Protein AF-A0A9E6D6U6-F1 (afdb_monomer)

Solvent-accessible surface area (backbone atoms only — not comparable to full-atom values): 25713 Å² total; per-residue (Å²): 133,88,80,90,82,90,83,91,80,88,86,85,87,86,91,83,77,88,86,82,79,82,72,92,67,61,42,51,37,27,25,36,73,83,75,41,81,45,57,47,77,46,74,46,25,36,33,52,99,83,39,30,32,33,45,37,30,34,39,95,76,26,39,44,36,39,36,34,58,54,84,66,69,41,67,41,58,19,33,60,89,48,78,13,32,37,38,42,36,47,89,90,46,58,26,20,14,60,28,59,61,37,90,96,57,82,89,61,79,15,40,37,34,32,75,39,73,41,63,87,76,41,21,36,26,29,38,33,34,33,41,22,13,21,87,77,16,82,46,77,52,35,37,41,81,22,37,37,34,54,43,49,65,70,43,64,81,77,68,78,61,73,92,38,37,72,55,27,52,49,46,25,52,53,29,44,56,50,40,76,65,47,57,75,83,41,55,68,54,41,30,50,34,36,49,36,25,49,47,25,47,51,50,24,29,76,56,64,47,56,84,71,52,59,61,50,55,61,70,47,59,85,34,60,60,59,40,72,47,30,51,51,44,31,55,53,27,46,55,46,38,78,67,43,36,65,77,44,31,52,62,27,38,50,49,27,46,51,29,48,51,47,26,39,72,54,62,54,54,94,85,41,62,60,61,53,54,50,75,65,61,83,59,55,42,78,54,67,39,68,61,39,45,84,68,35,29,78,87,68,81,79,57,43,87,73,33,40,75,56,65,84,80,52,24,33,48,62,33,51,35,30,31,66,30,72,62,41,28,49,79,49,67,45,62,48,100,87,29,41,69,40,41,74,54,66,85,78,56,41,34,47,63,35,49,36,31,31,62,40,79,66,43,34,60,72,43,38,77,88,68,84,74,57,46,87,70,33,39,75,55,66,87,78,56,28,36,49,68,33,48,35,31,28,65,28,52,51,23,36,58,67,41,43,79,82,71,76,89,55,47,83,72,36,37,78,60,68,84,83,54,27,37,50,66,31,42,40,32,33,68,71,83,65,41,23,56,80,49,35,38,33,74,84,73,80,33,55,54,92,65,33,41,46,90,86,70,84,81,58,38,45,41,69,56,104

Secondary structure (DSSP, 8-state):
--------------------------EEEEEETTTEEEE-SEEEEEE-TT--EEEEEEETTEEEEEEESS--SEEEEE-SSSS-EEEEEETTEEEETTSPPPTT-----EEEEEEEEETTTTEEEEEEEEEEE-TTSS-EEEEEEEEEEEEEEEES----S-S-HHHHHHHHHHHHHHHHT--TT-HHHHHHHHHHHHHHHHHHHHHH--TTHHHHHHHTGGGPPPHHHHHHHHHHHHHHHHT--HHHHHHHHHHHHHHHHHHHHHH--TTSHHHHHHHH-----SS-SS--TTT--TTSSS-GGG--SS-SSS-GGG-SSSS-SSS-HHHH--B-TTSPBP-SS-SSS-GGG-SSTT-SSS-GGG--SSSSS-GGG--SS-SS--GGG-SSTT-SSS-GGG--TT-SS-GGG--SS-SSS-GGG-TTTT-SSS-GGGTTS-SSSSS-GGG---SS-SSS-GGG--

Mean predicted aligned error: 13.86 Å

pLDDT: mean 89.48, std 12.96, range [36.44, 98.5]

Nearest PDB structures (foldseek):
  5mjz-assembly2_B  TM=3.122E-01  e=3.961E+00  Homo sapiens
  5m35-assembly1_B  TM=3.926E-01  e=9.134E+00  Homo sapiens

Foldseek 3Di:
DDDDDDDDDDDDDDDDDDDPCPDQDWWWWFAKPNHDIDTFPDWAWEQDPQAKIWIWGDDPQKIKIWIARHDDQAKGKAAQPDPTKMWIDHPHFIWISNAAAPPPDDADIKMWGFHDADLQQQFTWTAIWGWTATNNNDDIMTTDGTIGHRHHHPYDDDDNPDCALVNLVVQLVVLVVLLVPFDLLDLVRQLRSVVSNLVSLVVNCVHPNCVCSVVVNVVCVNSHRALVSLVVQLVVLVVCCVLDEQQCNLVSLVSNLVSLVVNCVRVNDPPCPSVVVSVPGQSDQPCPLSGGLCPLPVVNPPPQQPQQLCPPNHGCSNAQQRVPLLDGSSNQQDADPSGYADQLCPPPDGQSSAQQRNVLLQGSNRLPPVPPSCQCPCQLCPPNQGQSNAQQRNVLLAGSSQQPVVPPSCQQPCQLCPPNQRPSSAQQRNPPVQGSNRQCCDVPRPNHSPVADDPPPPPDGPSSPD

Structure (mmCIF, N/CA/C/O backbone):
data_AF-A0A9E6D6U6-F1
#
_entry.id   AF-A0A9E6D6U6-F1
#
loop_
_atom_site.group_PDB
_atom_site.id
_atom_site.type_symbol
_atom_site.label_atom_id
_atom_site.label_alt_id
_atom_site.label_comp_id
_atom_site.label_asym_id
_atom_site.label_entity_id
_atom_site.label_seq_id
_atom_site.pdbx_PDB_ins_code
_atom_site.Cartn_x
_atom_site.Cartn_y
_atom_site.Cartn_z
_atom_site.occupancy
_atom_site.B_iso_or_equiv
_atom_site.auth_seq_id
_atom_site.auth_comp_id
_atom_site.auth_asym_id
_atom_site.auth_atom_id
_atom_site.pdbx_PDB_model_num
ATOM 1 N N . MET A 1 1 ? -33.798 -42.866 -79.594 1.00 36.44 1 MET A N 1
ATOM 2 C CA . MET A 1 1 ? -32.725 -43.470 -80.416 1.00 36.44 1 MET A CA 1
ATOM 3 C C . MET A 1 1 ? -31.463 -42.628 -80.298 1.00 36.44 1 MET A C 1
ATOM 5 O O . MET A 1 1 ? -31.509 -41.507 -80.763 1.00 36.44 1 MET A O 1
ATOM 9 N N . LYS A 1 2 ? -30.388 -43.217 -79.738 1.00 38.78 2 LYS A N 1
ATOM 10 C CA . LYS A 1 2 ? -28.997 -43.176 -80.256 1.00 38.78 2 LYS A CA 1
ATOM 11 C C . LYS A 1 2 ? -28.360 -41.774 -80.461 1.00 38.78 2 LYS A C 1
ATOM 13 O O . LYS A 1 2 ? -28.852 -41.015 -81.269 1.00 38.78 2 LYS A O 1
ATOM 18 N N . LYS A 1 3 ? -27.200 -41.402 -79.913 1.00 38.50 3 LYS A N 1
ATOM 19 C CA . LYS A 1 3 ? -26.042 -42.141 -79.387 1.00 38.50 3 LYS A CA 1
ATOM 20 C C . LYS A 1 3 ? -25.142 -41.161 -78.616 1.00 38.50 3 LYS A C 1
ATOM 22 O O . LYS A 1 3 ? -25.023 -40.002 -78.992 1.00 38.50 3 LYS A O 1
ATOM 27 N N . ILE A 1 4 ? -24.480 -41.708 -77.607 1.00 46.50 4 ILE A N 1
ATOM 28 C CA . ILE A 1 4 ? -23.307 -41.191 -76.897 1.00 46.50 4 ILE A CA 1
ATOM 29 C C . ILE A 1 4 ? -22.150 -40.952 -77.880 1.00 46.50 4 ILE A C 1
ATOM 31 O O . ILE A 1 4 ? -21.887 -41.825 -78.708 1.00 46.50 4 ILE A O 1
ATOM 35 N N . PHE A 1 5 ? -21.421 -39.843 -77.728 1.00 43.44 5 PHE A N 1
ATOM 36 C CA . PHE A 1 5 ? -19.989 -39.786 -78.032 1.00 43.44 5 PHE A CA 1
ATOM 37 C C . PHE A 1 5 ? -19.276 -38.905 -77.001 1.00 43.44 5 PHE A C 1
ATOM 39 O O . PHE A 1 5 ? -19.503 -37.703 -76.915 1.00 43.44 5 PHE A O 1
ATOM 46 N N . VAL A 1 6 ? -18.448 -39.566 -76.197 1.00 45.47 6 VAL A N 1
ATOM 47 C CA . VAL A 1 6 ? -17.481 -38.995 -75.261 1.00 45.47 6 VAL A CA 1
ATOM 48 C C . VAL A 1 6 ? -16.243 -38.604 -76.063 1.00 45.47 6 VAL A C 1
ATOM 50 O O . VAL A 1 6 ? -15.723 -39.439 -76.801 1.00 45.47 6 VAL A O 1
ATOM 53 N N . VAL A 1 7 ? -15.749 -37.376 -75.899 1.00 44.59 7 VAL A N 1
ATOM 54 C CA . VAL A 1 7 ? -14.371 -37.014 -76.260 1.00 44.59 7 VAL A CA 1
ATOM 55 C C . VAL A 1 7 ? -13.768 -36.240 -75.094 1.00 44.59 7 VAL A C 1
ATOM 57 O O . VAL A 1 7 ? -14.090 -35.082 -74.846 1.00 44.59 7 VAL A O 1
ATOM 60 N N . LEU A 1 8 ? -12.922 -36.955 -74.361 1.00 47.06 8 LEU A N 1
ATOM 61 C CA . LEU A 1 8 ? -12.004 -36.464 -73.350 1.00 47.06 8 LEU A CA 1
ATOM 62 C C . LEU A 1 8 ? -10.778 -35.891 -74.077 1.00 47.06 8 LEU A C 1
ATOM 64 O O . LEU A 1 8 ? -10.096 -36.634 -74.780 1.00 47.06 8 LEU A O 1
ATOM 68 N N . THR A 1 9 ? -10.482 -34.605 -73.890 1.00 48.22 9 THR A N 1
ATOM 69 C CA . THR A 1 9 ? -9.163 -34.046 -74.228 1.00 48.22 9 THR A CA 1
ATOM 70 C C . THR A 1 9 ? -8.758 -33.065 -73.138 1.00 48.22 9 THR A C 1
ATOM 72 O O . THR A 1 9 ? -9.366 -32.013 -72.965 1.00 48.22 9 THR A O 1
ATOM 75 N N . VAL A 1 10 ? -7.757 -33.476 -72.369 1.00 49.56 10 VAL A N 1
ATOM 76 C CA . VAL A 1 10 ? -7.022 -32.686 -71.384 1.00 49.56 10 VAL A CA 1
ATOM 77 C C . VAL A 1 10 ? -5.883 -31.978 -72.127 1.00 49.56 10 VAL A C 1
ATOM 79 O O . VAL A 1 10 ? -5.253 -32.615 -72.969 1.00 49.56 10 VAL A O 1
ATOM 82 N N . LEU A 1 11 ? -5.622 -30.703 -71.803 1.00 40.59 11 LEU A N 1
ATOM 83 C CA . LEU A 1 11 ? -4.313 -30.158 -71.378 1.00 40.59 11 LEU A CA 1
ATOM 84 C C . LEU A 1 11 ? -4.045 -28.705 -71.857 1.00 40.59 11 LEU A C 1
ATOM 86 O O . LEU A 1 11 ? -3.985 -28.414 -73.048 1.00 40.59 11 LEU A O 1
ATOM 90 N N . THR A 1 12 ? -3.741 -27.866 -70.855 1.00 41.81 12 THR A N 1
ATOM 91 C CA . THR A 1 12 ? -2.826 -26.696 -70.818 1.00 41.81 12 THR A CA 1
ATOM 92 C C . THR A 1 12 ? -3.224 -25.302 -71.343 1.00 41.81 12 THR A C 1
ATOM 94 O O . THR A 1 12 ? -3.173 -25.008 -72.530 1.00 41.81 12 THR A O 1
ATOM 97 N N . THR A 1 13 ? -3.448 -24.432 -70.341 1.00 50.28 13 THR A N 1
ATOM 98 C CA . THR A 1 13 ? -2.864 -23.088 -70.105 1.00 50.28 13 THR A CA 1
ATOM 99 C C . THR A 1 13 ? -3.140 -21.945 -71.076 1.00 50.28 13 THR A C 1
ATOM 101 O O . THR A 1 13 ? -2.475 -21.850 -72.099 1.00 50.28 13 THR A O 1
ATOM 104 N N . LEU A 1 14 ? -3.937 -20.976 -70.606 1.00 45.00 14 LEU A N 1
ATOM 105 C CA . LEU A 1 14 ? -3.567 -19.554 -70.538 1.00 45.00 14 LEU A CA 1
ATOM 106 C C . LEU A 1 14 ? -4.256 -18.920 -69.310 1.00 45.00 14 LEU A C 1
ATOM 108 O O . LEU A 1 14 ? -5.448 -18.633 -69.333 1.00 45.00 14 LEU A O 1
ATOM 112 N N . PHE A 1 15 ? -3.491 -18.741 -68.230 1.00 52.69 15 PHE A N 1
ATOM 113 C CA . PHE A 1 15 ? -3.762 -17.755 -67.181 1.00 52.69 15 PHE A CA 1
ATOM 114 C C . PHE A 1 15 ? -3.072 -16.448 -67.612 1.00 52.69 15 PHE A C 1
ATOM 116 O O . PHE A 1 15 ? -1.851 -16.427 -67.738 1.00 52.69 15 PHE A O 1
ATOM 123 N N . SER A 1 16 ? -3.842 -15.387 -67.859 1.00 39.59 16 SER A N 1
ATOM 124 C CA . SER A 1 16 ? -3.406 -13.976 -67.948 1.00 39.59 16 SER A CA 1
ATOM 125 C C . SER A 1 16 ? -4.678 -13.114 -67.966 1.00 39.59 16 SER A C 1
ATOM 127 O O . SER A 1 16 ? -5.579 -13.454 -68.729 1.00 39.59 16 SER A O 1
ATOM 129 N N . CYS A 1 17 ? -4.906 -12.040 -67.213 1.00 39.97 17 CYS A N 1
ATOM 130 C CA . CYS A 1 17 ? -4.155 -11.207 -66.267 1.00 39.97 17 CYS A CA 1
ATOM 131 C C . CYS A 1 17 ? -5.065 -11.016 -65.028 1.00 39.97 17 CYS A C 1
ATOM 133 O O . CYS A 1 17 ? -6.284 -11.072 -65.158 1.00 39.97 17 CYS A O 1
ATOM 135 N N . GLN A 1 18 ? -4.558 -11.000 -63.793 1.00 47.59 18 GLN A N 1
ATOM 136 C CA . GLN A 1 18 ? -4.080 -9.795 -63.098 1.00 47.59 18 GLN A CA 1
ATOM 137 C C . GLN A 1 18 ? -5.009 -8.581 -63.264 1.00 47.59 18 GLN A C 1
ATOM 139 O O . GLN A 1 18 ? -4.961 -7.915 -64.288 1.00 47.59 18 GLN A O 1
ATOM 144 N N . ASP A 1 19 ? -5.768 -8.284 -62.209 1.00 39.41 19 ASP A N 1
ATOM 145 C CA . ASP A 1 19 ? -5.840 -6.934 -61.648 1.00 39.41 19 ASP A CA 1
ATOM 146 C C . ASP A 1 19 ? -5.760 -7.076 -60.127 1.00 39.41 19 ASP A C 1
ATOM 148 O O . ASP A 1 19 ? -6.740 -7.303 -59.423 1.00 39.41 19 ASP A O 1
ATOM 152 N N . ASN A 1 20 ? -4.521 -7.049 -59.642 1.00 44.09 20 ASN A N 1
ATOM 153 C CA . ASN A 1 20 ? -4.196 -6.969 -58.231 1.00 44.09 20 ASN A CA 1
ATOM 154 C C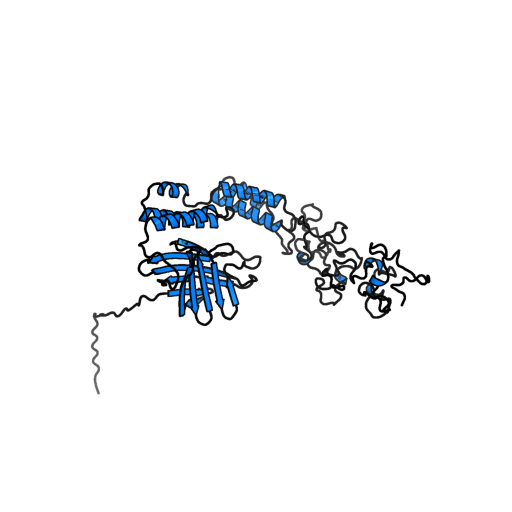 . ASN A 1 20 ? -3.983 -5.481 -57.935 1.00 44.09 20 ASN A C 1
ATOM 156 O O . ASN A 1 20 ? -2.867 -4.978 -58.032 1.00 44.09 20 ASN A O 1
ATOM 160 N N . THR A 1 21 ? -5.063 -4.752 -57.661 1.00 40.78 21 THR A N 1
ATOM 161 C CA . THR A 1 21 ? -4.978 -3.378 -57.155 1.00 40.78 21 THR A CA 1
ATOM 162 C C . THR A 1 21 ? -5.077 -3.407 -55.634 1.00 40.78 21 THR A C 1
ATOM 164 O O . THR A 1 21 ? -6.102 -3.041 -55.060 1.00 40.78 21 THR A O 1
ATOM 167 N N . THR A 1 22 ? -4.026 -3.871 -54.957 1.00 43.78 22 THR A N 1
ATOM 168 C CA . THR A 1 22 ? -3.827 -3.581 -53.532 1.00 43.78 22 THR A CA 1
ATOM 169 C C . THR A 1 22 ? -3.462 -2.104 -53.411 1.00 43.78 22 THR A C 1
ATOM 171 O O . THR A 1 22 ? -2.314 -1.703 -53.582 1.00 43.78 22 THR A O 1
ATOM 174 N N . PHE A 1 23 ? -4.481 -1.271 -53.206 1.00 46.34 23 PHE A N 1
ATOM 175 C CA . PHE A 1 23 ? -4.319 0.158 -52.972 1.00 46.34 23 PHE A CA 1
ATOM 176 C C . PHE A 1 23 ? -3.540 0.401 -51.670 1.00 46.34 23 PHE A C 1
ATOM 178 O O . PHE A 1 23 ? -3.864 -0.159 -50.626 1.00 46.34 23 PHE A O 1
ATOM 185 N N . TYR A 1 24 ? -2.531 1.266 -51.758 1.00 52.06 24 TYR A N 1
ATOM 186 C CA . TYR A 1 24 ? -1.700 1.814 -50.685 1.00 52.06 24 TYR A CA 1
ATOM 187 C C . TYR A 1 24 ? -2.521 2.636 -49.670 1.00 52.06 24 TYR A C 1
ATOM 189 O O . TYR A 1 24 ? -2.420 3.860 -49.642 1.00 52.06 24 TYR A O 1
ATOM 197 N N . GLN A 1 25 ? -3.385 2.000 -48.883 1.00 73.50 25 GLN A N 1
ATOM 198 C CA . GLN A 1 25 ? -4.189 2.699 -47.880 1.00 73.50 25 GLN A CA 1
ATOM 199 C C . GLN A 1 25 ? -3.450 2.764 -46.548 1.00 73.50 25 GLN A C 1
ATOM 201 O O . GLN A 1 25 ? -2.890 1.764 -46.099 1.00 73.50 25 GLN A O 1
ATOM 206 N N . SER A 1 26 ? -3.457 3.945 -45.935 1.00 87.25 26 SER A N 1
ATOM 207 C CA . SER A 1 26 ? -2.996 4.139 -44.567 1.00 87.25 26 SER A CA 1
ATOM 208 C C . SER A 1 26 ? -3.854 3.307 -43.608 1.00 87.25 26 SER A C 1
ATOM 210 O O . SER A 1 26 ? -5.068 3.190 -43.800 1.00 87.25 26 SER A O 1
ATOM 212 N N . VAL A 1 27 ? -3.232 2.697 -42.599 1.00 91.94 27 VAL A N 1
ATOM 213 C CA . VAL A 1 27 ? -3.914 1.802 -41.653 1.00 91.94 27 VAL A CA 1
ATOM 214 C C . VAL A 1 27 ? -3.562 2.187 -40.226 1.00 91.94 27 VAL A C 1
ATOM 216 O O . VAL A 1 27 ? -2.389 2.353 -39.907 1.00 91.94 27 VAL A O 1
ATOM 219 N N . PHE A 1 28 ? -4.587 2.263 -39.379 1.00 96.25 28 PHE A N 1
ATOM 220 C CA . PHE A 1 28 ? -4.449 2.246 -37.929 1.00 96.25 28 PHE A CA 1
ATOM 221 C C . PHE A 1 28 ? -5.408 1.193 -37.372 1.00 96.25 28 PHE A C 1
ATOM 223 O O . PHE A 1 28 ? -6.627 1.325 -37.521 1.00 96.25 28 PHE A O 1
ATOM 230 N N . GLN A 1 29 ? -4.867 0.094 -36.852 1.00 96.06 29 GLN A N 1
ATOM 231 C CA . GLN A 1 29 ? -5.658 -1.046 -36.384 1.00 96.06 29 GLN A CA 1
ATOM 232 C C . GLN A 1 29 ? -4.909 -1.843 -35.313 1.00 96.06 29 GLN A C 1
ATOM 234 O O . GLN A 1 29 ? -3.692 -1.731 -35.222 1.00 96.06 29 GLN A O 1
ATOM 239 N N . GLY A 1 30 ? -5.613 -2.696 -34.577 1.00 95.31 30 GLY A N 1
ATOM 240 C CA . GLY A 1 30 ? -5.033 -3.680 -33.662 1.00 95.31 30 GLY A CA 1
ATOM 241 C C . GLY A 1 30 ? -6.063 -4.735 -33.263 1.00 95.31 30 GLY A C 1
ATOM 242 O O . GLY A 1 30 ? -7.257 -4.560 -33.521 1.00 95.31 30 GLY A O 1
ATOM 243 N N . ILE A 1 31 ? -5.607 -5.840 -32.679 1.00 94.50 31 ILE A N 1
ATOM 244 C CA . ILE A 1 31 ? -6.482 -6.885 -32.145 1.00 94.50 31 ILE A CA 1
ATOM 245 C C . ILE A 1 31 ? -6.723 -6.577 -30.668 1.00 94.50 31 ILE A C 1
ATOM 247 O O . ILE A 1 31 ? -5.820 -6.704 -29.847 1.00 94.50 31 ILE A O 1
ATOM 251 N N . LYS A 1 32 ? -7.941 -6.160 -30.341 1.00 93.56 32 LYS A N 1
ATOM 252 C CA . LYS A 1 32 ? -8.412 -5.952 -28.978 1.00 93.56 32 LYS A CA 1
ATOM 253 C C . LYS A 1 32 ? -8.817 -7.291 -28.353 1.00 93.56 32 LYS A C 1
ATOM 255 O O . LYS A 1 32 ? -9.437 -8.129 -29.011 1.00 93.56 32 LYS A O 1
ATOM 260 N N . ASP A 1 33 ? -8.426 -7.497 -27.104 1.00 90.94 33 ASP A N 1
ATOM 261 C CA . ASP A 1 33 ? -8.729 -8.646 -26.246 1.00 90.94 33 ASP A CA 1
ATOM 262 C C . ASP A 1 33 ? -8.470 -10.009 -26.912 1.00 90.94 33 ASP A C 1
ATOM 264 O O . ASP A 1 33 ? -9.175 -10.998 -26.711 1.00 90.94 33 ASP A O 1
ATOM 268 N N . GLY A 1 34 ? -7.456 -10.049 -27.782 1.00 87.19 34 GLY A N 1
ATOM 269 C CA . GLY A 1 34 ? -7.019 -11.244 -28.503 1.00 87.19 34 GLY A CA 1
ATOM 270 C C . GLY A 1 34 ? -7.948 -11.749 -29.613 1.00 87.19 34 GLY A C 1
ATOM 271 O O . GLY A 1 34 ? -7.586 -12.701 -30.305 1.00 87.19 34 GLY A O 1
ATOM 272 N N . ASN A 1 35 ? -9.121 -11.146 -29.825 1.00 88.69 35 ASN A N 1
ATOM 273 C CA . ASN A 1 35 ? -10.108 -11.673 -30.776 1.00 88.69 35 ASN A CA 1
ATOM 274 C C . ASN A 1 35 ? -10.890 -10.617 -31.579 1.00 88.69 35 ASN A C 1
ATOM 276 O O . ASN A 1 35 ? -11.506 -10.966 -32.591 1.00 88.69 35 ASN A O 1
ATOM 280 N N . GLU A 1 36 ? -10.850 -9.341 -31.196 1.00 93.19 36 GLU A N 1
ATOM 281 C CA . GLU A 1 36 ? -11.625 -8.282 -31.834 1.00 93.19 36 GLU A CA 1
ATOM 282 C C . GLU A 1 36 ? -10.723 -7.389 -32.691 1.00 93.19 36 GLU A C 1
ATOM 284 O O . GLU A 1 36 ? -9.881 -6.657 -32.187 1.00 93.19 36 GLU A O 1
ATOM 289 N N . LEU A 1 37 ? -10.915 -7.379 -34.014 1.00 93.62 37 LEU A N 1
ATOM 290 C CA . LEU A 1 37 ? -10.213 -6.415 -34.863 1.00 93.62 37 LEU A CA 1
ATOM 291 C C . LEU A 1 37 ? -10.800 -5.014 -34.660 1.00 93.62 37 LEU A C 1
ATOM 293 O O . LEU A 1 37 ? -11.866 -4.693 -35.193 1.00 93.62 37 LEU A O 1
ATOM 297 N N . TRP A 1 38 ? -10.051 -4.146 -33.988 1.00 95.44 38 TRP A N 1
ATOM 298 C CA . TRP A 1 38 ? -10.316 -2.718 -33.988 1.00 95.44 38 TRP A CA 1
ATOM 299 C C . TRP A 1 38 ? -9.581 -2.065 -35.158 1.00 95.44 38 TRP A C 1
ATOM 301 O O . TRP A 1 38 ? -8.369 -2.206 -35.316 1.00 95.44 38 TRP A O 1
ATOM 311 N N . LYS A 1 39 ? -10.312 -1.334 -36.001 1.00 95.12 39 LYS A N 1
ATOM 312 C CA . LYS A 1 39 ? -9.751 -0.586 -37.129 1.00 95.12 39 LYS A CA 1
ATOM 313 C C . LYS A 1 39 ? -10.331 0.817 -37.159 1.00 95.12 39 LYS A C 1
ATOM 315 O O . LYS A 1 39 ? -11.554 0.976 -37.194 1.00 95.12 39 LYS A O 1
ATOM 320 N N . ALA A 1 40 ? -9.455 1.815 -37.194 1.00 95.44 40 ALA A N 1
ATOM 321 C CA . ALA A 1 40 ? -9.842 3.211 -37.267 1.00 95.44 40 ALA A CA 1
ATOM 322 C C . ALA A 1 40 ? -10.607 3.497 -38.572 1.00 95.44 40 ALA A C 1
ATOM 324 O O . ALA A 1 40 ? -10.150 3.174 -39.672 1.00 95.44 40 ALA A O 1
ATOM 325 N N . SER A 1 41 ? -11.774 4.122 -38.436 1.00 92.69 41 SER A N 1
ATOM 326 C CA . SER A 1 41 ? -12.557 4.679 -39.544 1.00 92.69 41 SER A CA 1
ATOM 327 C C . SER A 1 41 ? -12.065 6.078 -39.928 1.00 92.69 41 SER A C 1
ATOM 329 O O . SER A 1 41 ? -12.148 6.470 -41.091 1.00 92.69 41 SER A O 1
ATOM 331 N N . SER A 1 42 ? -11.507 6.808 -38.961 1.00 93.06 42 SER A N 1
ATOM 332 C CA . SER A 1 42 ? -10.748 8.041 -39.169 1.00 93.06 42 SER A CA 1
ATOM 333 C C . SER A 1 42 ? -9.560 8.096 -38.223 1.00 93.06 42 SER A C 1
ATOM 335 O O . SER A 1 42 ? -9.604 7.515 -37.142 1.00 93.06 42 SER A O 1
ATOM 337 N N . TYR A 1 43 ? -8.504 8.788 -38.638 1.00 95.25 43 TYR A N 1
ATOM 338 C CA . TYR A 1 43 ? -7.280 8.941 -37.864 1.00 95.25 43 TYR A CA 1
ATOM 339 C C . TYR A 1 43 ? -6.713 10.354 -38.010 1.00 95.25 43 TYR A C 1
ATOM 341 O O . TYR A 1 43 ? -6.914 11.024 -39.027 1.00 95.25 43 TYR A O 1
ATOM 349 N N . GLN A 1 44 ? -5.977 10.782 -36.994 1.00 95.75 44 GLN A N 1
ATOM 350 C CA . GLN A 1 44 ? -5.229 12.025 -36.953 1.00 95.75 44 GLN A CA 1
ATOM 351 C C . GLN A 1 44 ? -3.861 11.745 -36.336 1.00 95.75 44 GLN A C 1
ATOM 353 O O . GLN A 1 44 ? -3.771 11.065 -35.319 1.00 95.75 44 GLN A O 1
ATOM 358 N N . VAL A 1 45 ? -2.803 12.275 -36.946 1.00 97.12 45 VAL A N 1
ATOM 359 C CA . VAL A 1 45 ? -1.467 12.266 -36.342 1.00 97.12 45 VAL A CA 1
ATOM 360 C C . VAL A 1 45 ? -1.045 13.702 -36.085 1.00 97.12 45 VAL A C 1
ATOM 362 O O . VAL A 1 45 ? -1.154 14.539 -36.984 1.00 97.12 45 VAL A O 1
ATOM 365 N N . SER A 1 46 ? -0.589 14.008 -34.877 1.00 95.44 46 SER A N 1
ATOM 366 C CA . SER A 1 46 ? -0.191 15.364 -34.502 1.00 95.44 46 SER A CA 1
ATOM 367 C C . SER A 1 46 ? 1.123 15.396 -33.746 1.00 95.44 46 SER A C 1
ATOM 369 O O . SER A 1 46 ? 1.375 14.513 -32.935 1.00 95.44 46 SER A O 1
ATOM 371 N N . ILE A 1 47 ? 1.912 16.441 -33.985 1.00 92.50 47 ILE A N 1
ATOM 372 C CA . ILE A 1 47 ? 3.078 16.794 -33.169 1.00 92.50 47 ILE A CA 1
ATOM 373 C C . ILE A 1 47 ? 2.743 18.084 -32.418 1.00 92.50 47 ILE A C 1
ATOM 375 O O . ILE A 1 47 ? 2.295 19.046 -33.052 1.00 92.50 47 ILE A O 1
ATOM 379 N N . ASP A 1 48 ? 2.899 18.090 -31.097 1.00 88.31 48 ASP A N 1
ATOM 380 C CA . ASP A 1 48 ? 2.644 19.275 -30.270 1.00 88.31 48 ASP A CA 1
ATOM 381 C C . ASP A 1 48 ? 3.853 20.234 -30.199 1.00 88.31 48 ASP A C 1
ATOM 383 O O . ASP A 1 48 ? 4.871 20.033 -30.863 1.00 88.31 48 ASP A O 1
ATOM 387 N N . GLU A 1 49 ? 3.728 21.321 -29.431 1.00 82.56 49 GLU A N 1
ATOM 388 C CA . GLU A 1 49 ? 4.785 22.336 -29.276 1.00 82.56 49 GLU A CA 1
ATOM 389 C C . GLU A 1 49 ? 6.029 21.813 -28.539 1.00 82.56 49 GLU A C 1
ATOM 391 O O . GLU A 1 49 ? 7.113 22.370 -28.710 1.00 82.56 49 GLU A O 1
ATOM 396 N N . ASN A 1 50 ? 5.881 20.733 -27.766 1.00 77.75 50 ASN A N 1
ATOM 397 C CA . ASN A 1 50 ? 6.958 20.075 -27.029 1.00 77.75 50 ASN A CA 1
ATOM 398 C C . ASN A 1 50 ? 7.615 18.946 -27.844 1.00 77.75 50 ASN A C 1
ATOM 400 O O . ASN A 1 50 ? 8.601 18.366 -27.400 1.00 77.75 50 ASN A O 1
ATOM 404 N N . GLY A 1 51 ? 7.094 18.648 -29.040 1.00 80.69 51 GLY A N 1
ATOM 405 C CA . GLY A 1 51 ? 7.604 17.604 -29.925 1.00 80.69 51 GLY A CA 1
ATOM 406 C C . GLY A 1 51 ? 6.955 16.232 -29.734 1.00 80.69 51 GLY A C 1
ATOM 407 O O . GLY A 1 51 ? 7.328 15.305 -30.456 1.00 80.69 51 GLY A O 1
ATOM 408 N N . ALA A 1 52 ? 5.967 16.093 -28.844 1.00 86.38 52 ALA A N 1
ATOM 409 C CA . ALA A 1 52 ? 5.304 14.819 -28.596 1.00 86.38 52 ALA A CA 1
ATOM 410 C C . ALA A 1 52 ? 4.439 14.407 -29.792 1.00 86.38 52 ALA A C 1
ATOM 412 O O . ALA A 1 52 ? 3.640 15.193 -30.313 1.00 86.38 52 ALA A O 1
ATOM 413 N N . LEU A 1 53 ? 4.583 13.153 -30.225 1.00 93.69 53 LEU A N 1
ATOM 414 C CA . LEU A 1 53 ? 3.847 12.581 -31.347 1.00 93.69 53 LEU A CA 1
ATOM 415 C C . LEU A 1 53 ? 2.629 11.823 -30.831 1.00 93.69 53 LEU A C 1
ATOM 417 O O . LEU A 1 53 ? 2.750 10.888 -30.047 1.00 93.69 53 LEU A O 1
ATOM 421 N N . THR A 1 54 ? 1.448 12.201 -31.308 1.00 96.62 54 THR A N 1
ATOM 422 C CA . THR A 1 54 ? 0.181 11.550 -30.966 1.00 96.62 54 THR A CA 1
ATOM 423 C C . THR A 1 54 ? -0.436 10.900 -32.197 1.00 96.62 54 THR A C 1
ATOM 425 O O . THR A 1 54 ? -0.685 11.568 -33.203 1.00 96.62 54 THR A O 1
ATOM 428 N N . PHE A 1 55 ? -0.755 9.615 -32.086 1.00 97.81 55 PHE A N 1
ATOM 429 C CA . PHE A 1 55 ? -1.623 8.875 -32.993 1.00 97.81 55 PHE A CA 1
ATOM 430 C C . PHE A 1 55 ? -3.021 8.811 -32.394 1.00 97.81 55 PHE A C 1
ATOM 432 O O . PHE A 1 55 ? -3.205 8.288 -31.302 1.00 97.81 55 PHE A O 1
ATOM 439 N N . PHE A 1 56 ? -4.013 9.322 -33.110 1.00 97.38 56 PHE A N 1
ATOM 440 C CA . PHE A 1 56 ? -5.409 9.301 -32.696 1.00 97.38 56 PHE A CA 1
ATOM 441 C C . PHE A 1 56 ? -6.254 8.613 -33.762 1.00 97.38 56 PHE A C 1
ATOM 443 O O . PHE A 1 56 ? -6.092 8.871 -34.956 1.00 97.38 56 PHE A O 1
ATOM 450 N N . GLY A 1 57 ? -7.165 7.736 -33.354 1.00 96.62 57 GLY A N 1
ATOM 451 C CA . GLY A 1 57 ? -8.046 7.018 -34.263 1.00 96.62 57 GLY A CA 1
ATOM 452 C C . GLY A 1 57 ? -9.406 6.752 -33.651 1.00 96.62 57 GLY A C 1
ATOM 453 O O . GLY A 1 57 ? -9.515 6.461 -32.467 1.00 96.62 57 GLY A O 1
ATOM 454 N N . THR A 1 58 ? -10.449 6.815 -34.475 1.00 95.38 58 THR A N 1
ATOM 455 C CA . THR A 1 58 ? -11.831 6.620 -34.029 1.00 95.38 58 THR A CA 1
ATOM 456 C C . THR A 1 58 ? -12.555 5.587 -34.879 1.00 95.38 58 THR A C 1
ATOM 458 O O . THR A 1 58 ? -12.343 5.479 -36.092 1.00 95.38 58 THR A O 1
ATOM 461 N N . SER A 1 59 ? -13.425 4.800 -34.249 1.00 94.12 59 SER A N 1
ATOM 462 C CA . SER A 1 59 ? -14.264 3.804 -34.914 1.00 94.12 59 SER A CA 1
ATOM 463 C C . SER A 1 59 ? -15.505 3.500 -34.076 1.00 94.12 59 SER A C 1
ATOM 465 O O . SER A 1 59 ? -15.374 3.041 -32.950 1.00 94.12 59 SER A O 1
ATOM 467 N N . ASN A 1 60 ? -16.710 3.741 -34.608 1.00 87.12 60 ASN A N 1
ATOM 468 C CA . ASN A 1 60 ? -17.993 3.407 -33.960 1.00 87.12 60 ASN A CA 1
ATOM 469 C C . ASN A 1 60 ? -18.090 3.812 -32.466 1.00 87.12 60 ASN A C 1
ATOM 471 O O . ASN A 1 60 ? -18.382 2.963 -31.630 1.00 87.12 60 ASN A O 1
ATOM 475 N N . GLN A 1 61 ? -17.850 5.094 -32.143 1.00 88.12 61 GLN A N 1
ATOM 476 C CA . GLN A 1 61 ? -17.820 5.641 -30.763 1.00 88.12 61 GLN A CA 1
ATOM 477 C C . GLN A 1 61 ? -16.710 5.079 -29.859 1.00 88.12 61 GLN A C 1
ATOM 479 O O . GLN A 1 61 ? -16.808 5.150 -28.637 1.00 88.12 61 GLN A O 1
ATOM 484 N N . ARG A 1 62 ? -15.665 4.509 -30.460 1.00 93.94 62 ARG A N 1
ATOM 485 C CA . ARG A 1 62 ? -14.465 4.066 -29.758 1.00 93.94 62 ARG A CA 1
ATOM 486 C C . ARG A 1 62 ? -13.272 4.865 -30.232 1.00 93.94 62 ARG A C 1
ATOM 488 O O . ARG A 1 62 ? -13.115 5.050 -31.444 1.00 93.94 62 ARG A O 1
ATOM 495 N N . GLU A 1 63 ? -12.435 5.286 -29.305 1.00 96.69 63 GLU A N 1
ATOM 496 C CA . GLU A 1 63 ? -11.279 6.134 -29.567 1.00 96.69 63 GLU A CA 1
ATOM 497 C C . GLU A 1 63 ? -10.019 5.447 -29.053 1.00 96.69 63 GLU A C 1
ATOM 499 O O . GLU A 1 63 ? -10.007 4.907 -27.954 1.00 96.69 63 GLU A O 1
ATOM 504 N N . LEU A 1 64 ? -8.970 5.433 -29.871 1.00 97.31 64 LEU A N 1
ATOM 505 C CA . LEU A 1 64 ? -7.643 4.964 -29.494 1.00 97.31 64 LEU A CA 1
ATOM 506 C C . LEU A 1 64 ? -6.668 6.118 -29.676 1.00 97.31 64 LEU A C 1
ATOM 508 O O . LEU A 1 64 ? -6.559 6.676 -30.775 1.00 97.31 64 LEU A O 1
ATOM 512 N N . LYS A 1 65 ? -5.939 6.439 -28.614 1.00 97.38 65 LYS A N 1
ATOM 513 C CA . LYS A 1 65 ? -4.885 7.444 -28.612 1.00 97.38 65 LYS A CA 1
ATOM 514 C C . LYS A 1 65 ? -3.589 6.812 -28.124 1.00 97.38 65 LYS A C 1
ATOM 516 O O . LYS A 1 65 ? -3.593 6.125 -27.112 1.00 97.38 65 LYS A O 1
ATOM 521 N N . ILE A 1 66 ? -2.490 7.054 -28.827 1.00 97.12 66 ILE A N 1
ATOM 522 C CA . ILE A 1 66 ? -1.143 6.668 -28.396 1.00 97.12 66 ILE A CA 1
ATOM 523 C C . ILE A 1 66 ? -0.250 7.895 -28.526 1.00 97.12 66 ILE A C 1
ATOM 525 O O . ILE A 1 66 ? -0.177 8.483 -29.605 1.00 97.12 66 ILE A O 1
ATOM 529 N N . THR A 1 67 ? 0.413 8.279 -27.443 1.00 95.19 67 THR A N 1
ATOM 530 C CA . THR A 1 67 ? 1.320 9.426 -27.382 1.00 95.19 67 THR A CA 1
ATOM 531 C C . THR A 1 67 ? 2.721 8.944 -27.039 1.00 95.19 67 THR A C 1
ATOM 533 O O . THR A 1 67 ? 2.878 8.150 -26.117 1.00 95.19 67 THR A O 1
ATOM 536 N N . ILE A 1 68 ? 3.728 9.449 -27.748 1.00 91.88 68 ILE A N 1
ATOM 537 C CA . ILE A 1 68 ? 5.151 9.265 -27.434 1.00 91.88 68 ILE A CA 1
ATOM 538 C C . ILE A 1 68 ? 5.830 10.636 -27.269 1.00 91.88 68 ILE A C 1
ATOM 540 O O . ILE A 1 68 ? 5.395 11.602 -27.906 1.00 91.88 68 ILE A O 1
ATOM 544 N N . PRO A 1 69 ? 6.872 10.754 -26.427 1.00 83.75 69 PRO A N 1
ATOM 545 C CA . PRO A 1 69 ? 7.415 12.049 -26.000 1.00 83.75 69 PRO A CA 1
ATOM 546 C C . PRO A 1 69 ? 8.116 12.850 -27.099 1.00 83.75 69 PRO A C 1
ATOM 548 O O . PRO A 1 69 ? 8.190 14.071 -27.005 1.00 83.75 69 PRO A O 1
ATOM 551 N N . TYR A 1 70 ? 8.626 12.189 -28.137 1.00 79.50 70 TYR A N 1
ATOM 552 C CA . TYR A 1 70 ? 9.319 12.835 -29.248 1.00 79.50 70 TYR A CA 1
ATOM 553 C C . TYR A 1 70 ? 9.214 12.003 -30.532 1.00 79.50 70 TYR A C 1
ATOM 555 O O . TYR A 1 70 ? 8.847 10.829 -30.513 1.00 79.50 70 TYR A O 1
ATOM 563 N N . VAL A 1 71 ? 9.519 12.625 -31.673 1.00 84.50 71 VAL A N 1
ATOM 564 C CA . VAL A 1 71 ? 9.478 11.985 -32.996 1.00 84.50 71 VAL A CA 1
ATOM 565 C C . VAL A 1 71 ? 10.847 11.393 -33.341 1.00 84.50 71 VAL A C 1
ATOM 567 O O . VAL A 1 71 ? 11.738 12.121 -33.771 1.00 84.50 71 VAL A O 1
ATOM 570 N N . SER A 1 72 ? 11.002 10.079 -33.200 1.00 78.81 72 SER A N 1
ATOM 571 C CA . SER A 1 72 ? 12.218 9.333 -33.563 1.00 78.81 72 SER A CA 1
ATOM 572 C C . SER A 1 72 ? 11.858 7.890 -33.921 1.00 78.81 72 SER A C 1
ATOM 574 O O . SER A 1 72 ? 10.873 7.359 -33.410 1.00 78.81 72 SER A O 1
ATOM 576 N N . VAL A 1 73 ? 12.617 7.274 -34.833 1.00 80.44 73 VAL A N 1
ATOM 577 C CA . VAL A 1 73 ? 12.470 5.843 -35.133 1.00 80.44 73 VAL A CA 1
ATOM 578 C C . VAL A 1 73 ? 13.023 5.045 -33.958 1.00 80.44 73 VAL A C 1
ATOM 580 O O . VAL A 1 73 ? 14.182 5.215 -33.597 1.00 80.44 73 VAL A O 1
ATOM 583 N N . GLY A 1 74 ? 12.215 4.155 -33.391 1.00 75.19 74 GLY A N 1
ATOM 584 C CA . GLY A 1 74 ? 12.609 3.378 -32.222 1.00 75.19 74 GLY A CA 1
ATOM 585 C C . GLY A 1 74 ? 11.427 2.902 -31.392 1.00 75.19 74 GLY A C 1
ATOM 586 O O . GLY A 1 74 ? 10.263 3.095 -31.753 1.00 75.19 74 GLY A O 1
ATOM 587 N N . LYS A 1 75 ? 11.746 2.271 -30.263 1.00 83.81 75 LYS A N 1
ATOM 588 C CA . LYS A 1 75 ? 10.768 1.709 -29.336 1.00 83.81 75 LYS A CA 1
ATOM 589 C C . LYS A 1 75 ? 10.486 2.673 -28.193 1.00 83.81 75 LYS A C 1
ATOM 591 O O . LYS A 1 75 ? 11.396 3.221 -27.583 1.00 83.81 75 LYS A O 1
ATOM 596 N N . PHE A 1 76 ? 9.208 2.831 -27.885 1.00 85.56 76 PHE A N 1
ATOM 597 C CA . PHE A 1 76 ? 8.695 3.712 -26.850 1.00 85.56 76 PHE A CA 1
ATOM 598 C C . PHE A 1 76 ? 7.816 2.914 -25.907 1.00 85.56 76 PHE A C 1
ATOM 600 O O . PHE A 1 76 ? 6.870 2.247 -26.334 1.00 85.56 76 PHE A O 1
ATOM 607 N N . ARG A 1 77 ? 8.109 3.010 -24.617 1.00 84.44 77 ARG A N 1
ATOM 608 C CA . ARG A 1 77 ? 7.293 2.405 -23.574 1.00 84.44 77 ARG A CA 1
ATOM 609 C C . ARG A 1 77 ? 6.016 3.198 -23.351 1.00 84.44 77 ARG A C 1
ATOM 611 O O . ARG A 1 77 ? 5.979 4.420 -23.491 1.00 84.44 77 ARG A O 1
ATOM 618 N N . LEU A 1 78 ? 4.960 2.464 -23.029 1.00 88.50 78 LEU A N 1
ATOM 619 C CA . LEU A 1 78 ? 3.648 2.989 -22.687 1.00 88.50 78 LEU A CA 1
ATOM 620 C C . LEU A 1 78 ? 3.301 2.457 -21.288 1.00 88.50 78 LEU A C 1
ATOM 622 O O . LEU A 1 78 ? 2.682 1.397 -21.176 1.00 88.50 78 LEU A O 1
ATOM 626 N N . LYS A 1 79 ? 3.749 3.146 -20.230 1.00 78.25 79 LYS A N 1
ATOM 627 C CA . LYS A 1 79 ? 3.499 2.760 -18.823 1.00 78.25 79 LYS A CA 1
ATOM 628 C C . LYS A 1 79 ? 2.961 3.923 -17.988 1.00 78.25 79 LYS A C 1
ATOM 630 O O . LYS A 1 79 ? 2.731 5.015 -18.505 1.00 78.25 79 LYS A O 1
ATOM 635 N N . HIS A 1 80 ? 2.760 3.656 -16.698 1.00 68.81 80 HIS A N 1
ATOM 636 C CA . HIS A 1 80 ? 2.169 4.586 -15.744 1.00 68.81 80 HIS A CA 1
ATOM 637 C C . HIS A 1 80 ? 2.959 5.889 -15.588 1.00 68.81 80 HIS A C 1
ATOM 639 O O . HIS A 1 80 ? 2.403 6.981 -15.716 1.00 68.81 80 HIS A O 1
ATOM 645 N N . THR A 1 81 ? 4.267 5.755 -15.380 1.00 66.75 81 THR A N 1
ATOM 646 C CA . THR A 1 81 ? 5.181 6.860 -15.071 1.00 66.75 81 THR A CA 1
ATOM 647 C C . THR A 1 81 ? 5.838 7.485 -16.301 1.00 66.75 81 THR A C 1
ATOM 649 O O . THR A 1 81 ? 6.436 8.554 -16.197 1.00 66.75 81 THR A O 1
ATOM 652 N N . ASP A 1 82 ? 5.693 6.869 -17.476 1.00 72.00 82 ASP A N 1
ATOM 653 C CA . ASP A 1 82 ? 6.378 7.328 -18.679 1.00 72.00 82 ASP A CA 1
ATOM 654 C C . ASP A 1 82 ? 5.656 8.486 -19.367 1.00 72.00 82 ASP A C 1
ATOM 656 O O . ASP A 1 82 ? 4.431 8.658 -19.337 1.00 72.00 82 ASP A O 1
ATOM 660 N N . ALA A 1 83 ? 6.451 9.283 -20.075 1.00 78.31 83 ALA A N 1
ATOM 661 C CA . ALA A 1 83 ? 5.930 10.315 -20.958 1.00 78.31 83 ALA A CA 1
ATOM 662 C C . ALA A 1 83 ? 5.144 9.717 -22.146 1.00 78.31 83 ALA A C 1
ATOM 664 O O . ALA A 1 83 ? 4.261 10.380 -22.697 1.00 78.31 83 ALA A O 1
ATOM 665 N N . GLY A 1 84 ? 5.444 8.468 -22.524 1.00 88.00 84 GLY A N 1
ATOM 666 C CA . GLY A 1 84 ? 4.679 7.689 -23.493 1.00 88.00 84 GLY A CA 1
ATOM 667 C C . GLY A 1 84 ? 3.494 6.975 -22.842 1.00 88.00 84 GLY A C 1
ATOM 668 O O . GLY A 1 84 ? 3.639 6.333 -21.806 1.00 88.00 84 GLY A O 1
ATOM 669 N N . PHE A 1 85 ? 2.308 7.071 -23.442 1.00 92.88 85 PHE A N 1
ATOM 670 C CA . PHE A 1 85 ? 1.105 6.414 -22.922 1.00 92.88 85 PHE A CA 1
ATOM 671 C C . PHE A 1 85 ? 0.066 6.150 -24.012 1.00 92.88 85 PHE A C 1
ATOM 673 O O . PHE A 1 85 ? 0.057 6.805 -25.058 1.00 92.88 85 PHE A O 1
ATOM 680 N N . ALA A 1 86 ? -0.848 5.217 -23.751 1.00 95.75 86 ALA A N 1
ATOM 681 C CA . ALA A 1 86 ? -2.011 4.972 -24.593 1.00 95.75 86 ALA A CA 1
ATOM 682 C C . ALA A 1 86 ? -3.313 5.071 -23.797 1.00 95.75 86 ALA A C 1
ATOM 684 O O . ALA A 1 86 ? -3.369 4.693 -22.628 1.00 95.75 86 ALA A O 1
ATOM 685 N N . THR A 1 87 ? -4.365 5.557 -24.454 1.00 95.88 87 THR A N 1
ATOM 686 C CA . THR A 1 87 ? -5.729 5.542 -23.928 1.00 95.88 87 THR A CA 1
ATOM 687 C C . THR A 1 87 ? -6.686 4.911 -24.923 1.00 95.88 87 THR A C 1
ATOM 689 O O . THR A 1 87 ? -6.547 5.060 -26.142 1.00 95.88 87 THR A O 1
ATOM 692 N N . PHE A 1 88 ? -7.677 4.211 -24.390 1.00 96.38 88 PHE A N 1
ATOM 693 C CA . PHE A 1 88 ? -8.777 3.661 -25.156 1.00 96.38 88 PHE A CA 1
ATOM 694 C C . PHE A 1 88 ? -10.096 4.043 -24.495 1.00 96.38 88 PHE A C 1
ATOM 696 O O . PHE A 1 88 ? -10.309 3.755 -23.322 1.00 96.38 88 PHE A O 1
ATOM 703 N N . GLU A 1 89 ? -10.989 4.668 -25.251 1.00 95.94 89 GLU A N 1
ATOM 704 C CA . GLU A 1 89 ? -12.319 5.045 -24.780 1.00 95.94 89 GLU A CA 1
ATOM 705 C C . GLU A 1 89 ? -13.378 4.295 -25.577 1.00 95.94 89 GLU A C 1
ATOM 707 O O . GLU A 1 89 ? -13.311 4.214 -26.806 1.00 95.94 89 GLU A O 1
ATOM 712 N N . ALA A 1 90 ? -14.368 3.732 -24.890 1.00 92.06 90 ALA A N 1
ATOM 713 C CA . ALA A 1 90 ? -15.478 3.034 -25.521 1.00 92.06 90 ALA A CA 1
ATOM 714 C C . ALA A 1 90 ? -16.744 3.148 -24.672 1.00 92.06 90 ALA A C 1
ATOM 716 O O . ALA A 1 90 ? -16.760 2.751 -23.514 1.00 92.06 90 ALA A O 1
ATOM 717 N N . PHE A 1 91 ? -17.829 3.640 -25.277 1.00 89.69 91 PHE A N 1
ATOM 718 C CA . PHE A 1 91 ? -19.171 3.659 -24.671 1.00 89.69 91 PHE A CA 1
ATOM 719 C C . PHE A 1 91 ? -19.252 4.311 -23.274 1.00 89.69 91 PHE A C 1
ATOM 721 O O . PHE A 1 91 ? -20.103 3.937 -22.475 1.00 89.69 91 PHE A O 1
ATOM 728 N N . GLY A 1 92 ? -18.403 5.306 -23.000 1.00 85.62 92 GLY A N 1
ATOM 729 C CA . GLY A 1 92 ? -18.352 6.011 -21.713 1.00 85.62 92 GLY A CA 1
ATOM 730 C C . GLY A 1 92 ? -17.341 5.443 -20.713 1.00 85.62 92 GLY A C 1
ATOM 731 O O . GLY A 1 92 ? -17.078 6.094 -19.710 1.00 85.62 92 GLY A O 1
ATOM 732 N N . SER A 1 93 ? -16.731 4.292 -21.001 1.00 91.25 93 SER A N 1
ATOM 733 C CA . SER A 1 93 ? -15.600 3.756 -20.240 1.00 91.25 93 SER A CA 1
ATOM 734 C C . SER A 1 93 ? -14.278 4.254 -20.826 1.00 91.25 93 SER A C 1
ATOM 736 O O . SER A 1 93 ? -14.131 4.326 -22.051 1.00 91.25 93 SER A O 1
ATOM 738 N N . SER A 1 94 ? -13.315 4.566 -19.957 1.00 95.12 94 SER A N 1
ATOM 739 C CA . SER A 1 94 ? -11.965 4.995 -20.330 1.00 95.12 94 SER A CA 1
ATOM 740 C C . SER A 1 94 ? -10.927 4.069 -19.708 1.00 95.12 94 SER A C 1
ATOM 742 O O . SER A 1 94 ? -11.055 3.674 -18.551 1.00 95.12 94 SER A O 1
ATOM 744 N N . TYR A 1 95 ? -9.915 3.729 -20.498 1.00 94.62 95 TYR A N 1
ATOM 745 C CA . TYR A 1 95 ? -8.802 2.877 -20.112 1.00 94.62 95 TYR A CA 1
ATOM 746 C C . TYR A 1 95 ? -7.498 3.578 -20.457 1.00 94.62 95 TYR A C 1
ATOM 748 O O . TYR A 1 95 ? -7.376 4.169 -21.535 1.00 94.62 95 TYR A O 1
ATOM 756 N N . SER A 1 96 ? -6.505 3.480 -19.581 1.00 93.94 96 SER A N 1
ATOM 757 C CA . SER A 1 96 ? -5.209 4.119 -19.771 1.00 93.94 96 SER A CA 1
ATOM 758 C C . SER A 1 96 ? -4.067 3.205 -19.349 1.00 93.94 96 SER A C 1
ATOM 760 O O . SER A 1 96 ? -4.158 2.513 -18.340 1.00 93.94 96 SER A O 1
ATOM 762 N N . THR A 1 97 ? -2.950 3.256 -20.077 1.00 91.62 97 THR A N 1
ATOM 763 C CA . THR A 1 97 ? -1.670 2.710 -19.583 1.00 91.62 97 THR A CA 1
ATOM 764 C C . THR A 1 97 ? -1.134 3.518 -18.395 1.00 91.62 97 THR A C 1
ATOM 766 O O . THR A 1 97 ? -0.160 3.114 -17.771 1.00 91.62 97 THR A O 1
ATOM 769 N N . LYS A 1 98 ? -1.755 4.674 -18.104 1.00 89.94 98 LYS A N 1
ATOM 770 C CA . LYS A 1 98 ? -1.523 5.480 -16.904 1.00 89.94 98 LYS A CA 1
ATOM 771 C C . LYS A 1 98 ? -2.302 5.047 -15.674 1.00 89.94 98 LYS A C 1
ATOM 773 O O . LYS A 1 98 ? -2.131 5.684 -14.651 1.00 89.94 98 LYS A O 1
ATOM 778 N N . ASN A 1 99 ? -3.121 4.011 -15.736 1.00 88.19 99 ASN A N 1
ATOM 779 C CA . ASN A 1 99 ? -3.779 3.512 -14.535 1.00 88.19 99 ASN A CA 1
ATOM 780 C C . ASN A 1 99 ? -3.070 2.222 -14.103 1.00 88.19 99 ASN A C 1
ATOM 782 O O . ASN A 1 99 ? -2.808 1.386 -14.978 1.00 88.19 99 ASN A O 1
ATOM 786 N N . PRO A 1 100 ? -2.699 2.074 -12.820 1.00 81.31 100 PRO A N 1
ATOM 787 C CA . PRO A 1 100 ? -2.171 0.813 -12.317 1.00 81.31 100 PRO A CA 1
ATOM 788 C C . PRO A 1 100 ? -3.273 -0.265 -12.329 1.00 81.31 100 PRO A C 1
ATOM 790 O O . PRO A 1 100 ? -4.459 0.071 -12.282 1.00 81.31 100 PRO A O 1
ATOM 793 N N . PRO A 1 101 ? -2.916 -1.554 -12.439 1.00 80.31 101 PRO A N 1
ATOM 794 C CA . PRO A 1 101 ? -3.856 -2.630 -12.155 1.00 80.31 101 PRO A CA 1
ATOM 795 C C . PRO A 1 101 ? -4.185 -2.684 -10.653 1.00 80.31 101 PRO A C 1
ATOM 797 O O . PRO A 1 101 ? -3.425 -2.162 -9.839 1.00 80.31 101 PRO A O 1
ATOM 800 N N . ALA A 1 102 ? -5.288 -3.345 -10.293 1.00 77.88 102 ALA A N 1
ATOM 801 C CA . ALA A 1 102 ? -5.574 -3.677 -8.896 1.00 77.88 102 ALA A CA 1
ATOM 802 C C . ALA A 1 102 ? -4.457 -4.556 -8.291 1.00 77.88 102 ALA A C 1
ATOM 804 O O . ALA A 1 102 ? -3.744 -5.251 -9.030 1.00 77.88 102 ALA A O 1
ATOM 805 N N . SER A 1 103 ? -4.310 -4.506 -6.961 1.00 71.06 103 SER A N 1
ATOM 806 C CA . SER A 1 103 ? -3.287 -5.259 -6.222 1.00 71.06 103 SER A CA 1
ATOM 807 C C . SER A 1 103 ? -3.300 -6.751 -6.600 1.00 71.06 103 SER A C 1
ATOM 809 O O . SER A 1 103 ? -4.352 -7.320 -6.890 1.00 71.06 103 SER A O 1
ATOM 811 N N . GLY A 1 104 ? -2.121 -7.373 -6.694 1.00 56.62 104 GLY A N 1
ATOM 812 C CA . GLY A 1 104 ? -1.970 -8.790 -7.063 1.00 56.62 104 GLY A CA 1
ATOM 813 C C . GLY A 1 104 ? -1.906 -9.121 -8.568 1.00 56.62 104 GLY A C 1
ATOM 814 O O . GLY A 1 104 ? -1.698 -10.281 -8.932 1.00 56.62 104 GLY A O 1
ATOM 815 N N . VAL A 1 105 ? -2.020 -8.146 -9.483 1.00 55.75 105 VAL A N 1
ATOM 816 C CA . VAL A 1 105 ? -1.893 -8.384 -10.940 1.00 55.75 105 VAL A CA 1
ATOM 817 C C . VAL A 1 105 ? -0.550 -7.877 -11.483 1.00 55.75 105 VAL A C 1
ATOM 819 O O . VAL A 1 105 ? -0.205 -6.707 -11.340 1.00 55.75 105 VAL A O 1
ATOM 822 N N . GLN A 1 106 ? 0.202 -8.738 -12.184 1.00 54.53 106 GLN A N 1
ATOM 823 C CA . GLN A 1 106 ? 1.487 -8.355 -12.788 1.00 54.53 106 GLN A CA 1
ATOM 824 C C . GLN A 1 106 ? 1.351 -7.215 -13.815 1.00 54.53 106 GLN A C 1
ATOM 826 O O . GLN A 1 106 ? 0.540 -7.273 -14.745 1.00 54.53 106 GLN A O 1
ATOM 831 N N . TYR A 1 107 ? 2.231 -6.214 -13.705 1.00 58.53 107 TYR A N 1
ATOM 832 C CA . TYR A 1 107 ? 2.393 -5.158 -14.703 1.00 58.53 107 TYR A CA 1
ATOM 833 C C . TYR A 1 107 ? 2.827 -5.754 -16.042 1.00 58.53 107 TYR A C 1
ATOM 835 O O . TYR A 1 107 ? 3.939 -6.251 -16.193 1.00 58.53 107 TYR A O 1
ATOM 843 N N . LEU A 1 108 ? 1.958 -5.674 -17.048 1.00 61.06 108 LEU A N 1
ATOM 844 C CA . LEU A 1 108 ? 2.280 -6.147 -18.388 1.00 61.06 108 LEU A CA 1
ATOM 845 C C . LEU A 1 108 ? 2.381 -4.950 -19.341 1.00 61.06 108 LEU A C 1
ATOM 847 O O . LEU A 1 108 ? 1.373 -4.381 -19.771 1.00 61.06 108 LEU A O 1
ATOM 851 N N . TYR A 1 109 ? 3.624 -4.558 -19.623 1.00 68.81 109 TYR A N 1
ATOM 852 C CA . TYR A 1 109 ? 3.999 -3.299 -20.271 1.00 68.81 109 TYR A CA 1
ATOM 853 C C . TYR A 1 109 ? 3.435 -3.108 -21.688 1.00 68.81 109 TYR A C 1
ATOM 855 O O . TYR A 1 109 ? 3.268 -4.061 -22.459 1.00 68.81 109 TYR A O 1
ATOM 863 N N . GLY A 1 110 ? 3.199 -1.845 -22.060 1.00 84.44 110 GLY A N 1
ATOM 864 C CA . GLY A 1 110 ? 2.924 -1.437 -23.435 1.00 84.44 110 GLY A CA 1
ATOM 865 C C . GLY A 1 110 ? 4.162 -0.924 -24.172 1.00 84.44 110 GLY A C 1
ATOM 866 O O . GLY A 1 110 ? 5.070 -0.351 -23.577 1.00 84.44 110 GLY A O 1
ATOM 867 N N . GLU A 1 111 ? 4.188 -1.110 -25.487 1.00 91.50 111 GLU A N 1
ATOM 868 C CA . GLU A 1 111 ? 5.261 -0.700 -26.393 1.00 91.50 111 GLU A CA 1
ATOM 869 C C . GLU A 1 111 ? 4.652 -0.155 -27.694 1.00 91.50 111 GLU A C 1
ATOM 871 O O . GLU A 1 111 ? 3.741 -0.760 -28.269 1.00 91.50 111 GLU A O 1
ATOM 876 N N . LEU A 1 112 ? 5.179 0.966 -28.185 1.00 93.81 112 LEU A N 1
ATOM 877 C CA . LEU A 1 112 ? 5.053 1.410 -29.571 1.00 93.81 112 LEU A CA 1
ATOM 878 C C . LEU A 1 112 ? 6.432 1.344 -30.226 1.00 93.81 112 LEU A C 1
ATOM 880 O O . LEU A 1 112 ? 7.366 1.975 -29.751 1.00 93.81 112 LEU A O 1
ATOM 884 N N . ASP A 1 113 ? 6.548 0.630 -31.339 1.00 89.00 113 ASP A N 1
ATOM 885 C CA . ASP A 1 113 ? 7.753 0.589 -32.170 1.00 89.00 113 ASP A CA 1
ATOM 886 C C . ASP A 1 113 ? 7.518 1.432 -33.428 1.00 89.00 113 ASP A C 1
ATOM 888 O O . ASP A 1 113 ? 6.762 1.041 -34.326 1.00 89.00 113 ASP A O 1
ATOM 892 N N . LEU A 1 114 ? 8.112 2.625 -33.481 1.00 89.62 114 LEU A N 1
ATOM 893 C CA . LEU A 1 114 ? 8.049 3.502 -34.642 1.00 89.62 114 LEU A CA 1
ATOM 894 C C . LEU A 1 114 ? 9.110 3.081 -35.662 1.00 89.62 114 LEU A C 1
ATOM 896 O O . LEU A 1 114 ? 10.185 3.659 -35.731 1.00 89.62 114 LEU A O 1
ATOM 900 N N . GLU A 1 115 ? 8.778 2.094 -36.486 1.00 84.56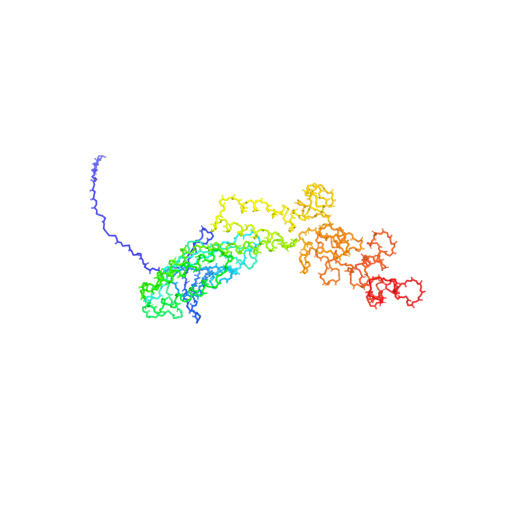 115 GLU A N 1
ATOM 901 C CA . GLU A 1 115 ? 9.695 1.464 -37.447 1.00 84.56 115 GLU A CA 1
ATOM 902 C C . GLU A 1 115 ? 10.223 2.402 -38.548 1.00 84.56 115 GLU A C 1
ATOM 904 O O . GLU A 1 115 ? 11.323 2.203 -39.064 1.00 84.56 115 GLU A O 1
ATOM 909 N N . ALA A 1 116 ? 9.424 3.378 -38.998 1.00 80.75 116 ALA A N 1
ATOM 910 C CA . ALA A 1 116 ? 9.834 4.276 -40.075 1.00 80.75 116 ALA A CA 1
ATOM 911 C C . ALA A 1 116 ? 9.074 5.607 -40.106 1.00 80.75 116 ALA A C 1
ATOM 913 O O . ALA A 1 116 ? 7.847 5.665 -39.961 1.00 80.75 116 ALA A O 1
ATOM 914 N N . ILE A 1 117 ? 9.809 6.663 -40.457 1.00 85.12 117 ILE A N 1
ATOM 915 C CA . ILE A 1 117 ? 9.290 8.000 -40.753 1.00 85.12 117 ILE A CA 1
ATOM 916 C C . ILE A 1 117 ? 9.660 8.353 -42.198 1.00 85.12 117 ILE A C 1
ATOM 918 O O . ILE A 1 117 ? 10.830 8.388 -42.572 1.00 85.12 117 ILE A O 1
ATOM 922 N N . ASP A 1 118 ? 8.664 8.631 -43.037 1.00 82.00 118 ASP A N 1
ATOM 923 C CA . ASP A 1 118 ? 8.878 9.191 -44.372 1.00 82.00 118 ASP A CA 1
ATOM 924 C C . ASP A 1 118 ? 8.713 10.710 -44.306 1.00 82.00 118 ASP A C 1
ATOM 926 O O . ASP A 1 118 ? 7.595 11.221 -44.294 1.00 82.00 118 ASP A O 1
ATOM 930 N N . TYR A 1 119 ? 9.828 11.439 -44.284 1.00 78.31 119 TYR A N 1
ATOM 931 C CA . TYR A 1 119 ? 9.857 12.904 -44.191 1.00 78.31 119 TYR A CA 1
ATOM 932 C C . TYR A 1 119 ? 9.321 13.614 -45.443 1.00 78.31 119 TYR A C 1
ATOM 934 O O . TYR A 1 119 ? 8.866 14.757 -45.363 1.00 78.31 119 TYR A O 1
ATOM 942 N N . VAL A 1 120 ? 9.323 12.945 -46.604 1.00 74.75 120 VAL A N 1
ATOM 943 C CA . VAL A 1 120 ? 8.817 13.520 -47.859 1.00 74.75 120 VAL A CA 1
ATOM 944 C C . VAL A 1 120 ? 7.297 13.452 -47.890 1.00 74.75 120 VAL A C 1
ATOM 946 O O . VAL A 1 120 ? 6.633 14.447 -48.184 1.00 74.75 120 VAL A O 1
ATOM 949 N N . SER A 1 121 ? 6.738 12.280 -47.583 1.00 79.25 121 SER A N 1
ATOM 950 C CA . SER A 1 121 ? 5.285 12.090 -47.518 1.00 79.25 121 SER A CA 1
ATOM 951 C C . SER A 1 121 ? 4.685 12.446 -46.154 1.00 79.25 121 SER A C 1
ATOM 953 O O . SER A 1 121 ? 3.462 12.462 -46.019 1.00 79.25 121 SER A O 1
ATOM 955 N N . LYS A 1 122 ? 5.535 12.774 -45.173 1.00 87.88 122 LYS A N 1
ATOM 956 C CA . LYS A 1 122 ? 5.203 13.027 -43.764 1.00 87.88 122 LYS A CA 1
ATOM 957 C C . LYS A 1 122 ? 4.342 11.914 -43.181 1.00 87.88 122 LYS A C 1
ATOM 959 O O . LYS A 1 122 ? 3.296 12.187 -42.592 1.00 87.88 122 LYS A O 1
ATOM 964 N N . THR A 1 123 ? 4.747 10.665 -43.410 1.00 89.88 123 THR A N 1
ATOM 965 C CA . THR A 1 123 ? 4.002 9.492 -42.945 1.00 89.88 123 THR A CA 1
ATOM 966 C C . THR A 1 123 ? 4.786 8.642 -41.958 1.00 89.88 123 THR A C 1
ATOM 968 O O . THR A 1 123 ? 6.004 8.533 -42.046 1.00 89.88 123 THR A O 1
ATOM 971 N N . PHE A 1 124 ? 4.058 8.020 -41.035 1.00 93.25 124 PHE A N 1
ATOM 972 C CA . PHE A 1 124 ? 4.590 7.202 -39.950 1.00 93.25 124 PHE A CA 1
ATOM 973 C C . PHE A 1 124 ? 4.179 5.742 -40.132 1.00 93.25 124 PHE A C 1
ATOM 975 O O . PHE A 1 124 ? 3.040 5.455 -40.522 1.00 93.25 124 PHE A O 1
ATOM 982 N N . THR A 1 125 ? 5.103 4.822 -39.872 1.00 92.81 125 THR A N 1
ATOM 983 C CA . THR A 1 125 ? 4.877 3.373 -39.893 1.00 92.81 125 THR A CA 1
ATOM 984 C C . THR A 1 125 ? 5.481 2.759 -38.642 1.00 92.81 125 THR A C 1
ATOM 986 O O . THR A 1 125 ? 6.577 3.142 -38.255 1.00 92.81 125 THR A O 1
ATOM 989 N N . GLY A 1 126 ? 4.756 1.834 -38.025 1.00 94.69 126 GLY A N 1
ATOM 990 C CA . GLY A 1 126 ? 5.164 1.191 -36.790 1.00 94.69 126 GLY A CA 1
ATOM 991 C C . GLY A 1 126 ? 4.180 0.129 -36.317 1.00 94.69 126 GLY A C 1
ATOM 992 O O . GLY A 1 126 ? 3.142 -0.120 -36.946 1.00 94.69 126 GLY A O 1
ATOM 993 N N . THR A 1 127 ? 4.488 -0.471 -35.178 1.00 95.81 127 THR A N 1
ATOM 994 C CA . THR A 1 127 ? 3.622 -1.425 -34.482 1.00 95.81 127 THR A CA 1
ATOM 995 C C . THR A 1 127 ? 3.390 -0.988 -33.043 1.00 95.81 127 THR A C 1
ATOM 997 O O . THR A 1 127 ? 4.077 -0.108 -32.532 1.00 95.81 127 THR A O 1
ATOM 1000 N N . PHE A 1 128 ? 2.361 -1.536 -32.401 1.00 95.94 128 PHE A N 1
ATOM 1001 C CA . PHE A 1 128 ? 2.102 -1.265 -30.990 1.00 95.94 128 PHE A CA 1
ATOM 1002 C C . PHE A 1 128 ? 1.425 -2.448 -30.302 1.00 95.94 128 PHE A C 1
ATOM 1004 O O . PHE A 1 128 ? 0.718 -3.238 -30.932 1.00 95.94 128 PHE A O 1
ATOM 1011 N N . LYS A 1 129 ? 1.616 -2.548 -28.993 1.00 94.69 129 LYS A N 1
ATOM 1012 C CA . LYS A 1 129 ? 0.912 -3.469 -28.097 1.00 94.69 129 LYS A CA 1
ATOM 1013 C C . LYS A 1 129 ? 0.824 -2.825 -26.719 1.00 94.69 129 LYS A C 1
ATOM 1015 O O . LYS A 1 129 ? 1.764 -2.145 -26.333 1.00 94.69 129 LYS A O 1
ATOM 1020 N N . PHE A 1 130 ? -0.267 -2.997 -25.987 1.00 93.56 130 PHE A N 1
ATOM 1021 C CA . PHE A 1 130 ? -0.360 -2.509 -24.607 1.00 93.56 130 PHE A CA 1
ATOM 1022 C C . PHE A 1 130 ? -1.541 -3.131 -23.868 1.00 93.56 130 PHE A C 1
ATOM 1024 O O . PHE A 1 130 ? -2.500 -3.589 -24.493 1.00 93.56 130 PHE A O 1
ATOM 1031 N N . ASN A 1 131 ? -1.477 -3.065 -22.541 1.00 91.38 131 ASN A N 1
ATOM 1032 C CA . ASN A 1 131 ? -2.607 -3.274 -21.644 1.00 91.38 131 ASN A CA 1
ATOM 1033 C C . ASN A 1 131 ? -2.932 -1.942 -20.970 1.00 91.38 131 ASN A C 1
ATOM 1035 O O . ASN A 1 131 ? -2.024 -1.207 -20.589 1.00 91.38 131 ASN A O 1
ATOM 1039 N N . ALA A 1 132 ? -4.211 -1.608 -20.879 1.00 91.62 132 ALA A N 1
ATOM 1040 C CA . ALA A 1 132 ? -4.684 -0.368 -20.283 1.00 91.62 132 ALA A CA 1
ATOM 1041 C C . ALA A 1 132 ? -5.826 -0.673 -19.315 1.00 91.62 132 ALA A C 1
ATOM 1043 O O . ALA A 1 132 ? -6.701 -1.476 -19.643 1.00 91.62 132 ALA A O 1
ATOM 1044 N N . TYR A 1 133 ? -5.829 -0.006 -18.165 1.00 92.06 133 TYR A N 1
ATOM 1045 C CA . TYR A 1 133 ? -6.763 -0.266 -17.070 1.00 92.06 133 TYR A CA 1
ATOM 1046 C C . TYR A 1 133 ? -7.734 0.904 -16.884 1.00 92.06 133 TYR A C 1
ATOM 1048 O O . TYR A 1 133 ? -7.425 2.040 -17.260 1.00 92.06 133 TYR A O 1
ATOM 1056 N N . ASN A 1 134 ? -8.925 0.644 -16.344 1.00 92.56 134 ASN A N 1
ATOM 1057 C CA . ASN A 1 134 ? -9.821 1.691 -15.835 1.00 92.56 134 ASN A CA 1
ATOM 1058 C C . ASN A 1 134 ? -9.205 2.388 -14.605 1.00 92.56 134 ASN A C 1
ATOM 1060 O O . ASN A 1 134 ? -8.114 2.027 -14.178 1.00 92.56 134 ASN A O 1
ATOM 1064 N N . ALA A 1 135 ? -9.864 3.426 -14.083 1.00 90.31 135 ALA A N 1
ATOM 1065 C CA . ALA A 1 135 ? -9.338 4.226 -12.971 1.00 90.31 135 ALA A CA 1
ATOM 1066 C C . ALA A 1 135 ? -9.013 3.379 -11.728 1.00 90.31 135 ALA A C 1
ATOM 1068 O O . ALA A 1 135 ? -7.966 3.582 -11.127 1.00 90.31 135 ALA A O 1
ATOM 1069 N N . ASP A 1 136 ? -9.856 2.388 -11.441 1.00 86.19 136 ASP A N 1
ATOM 1070 C CA . ASP A 1 136 ? -9.770 1.565 -10.229 1.00 86.19 136 ASP A CA 1
ATOM 1071 C C . ASP A 1 136 ? -8.948 0.278 -10.445 1.00 86.19 136 ASP A C 1
ATOM 1073 O O . ASP A 1 136 ? -8.927 -0.606 -9.598 1.00 86.19 136 ASP A O 1
ATOM 1077 N N . GLY A 1 137 ? -8.329 0.099 -11.619 1.00 84.12 137 GLY A N 1
ATOM 1078 C CA . GLY A 1 137 ? -7.481 -1.064 -11.919 1.00 84.12 137 GLY A CA 1
ATOM 1079 C C . GLY A 1 137 ? -8.208 -2.408 -12.107 1.00 84.12 137 GLY A C 1
ATOM 1080 O O . GLY A 1 137 ? -7.579 -3.390 -12.501 1.00 84.12 137 GLY A O 1
ATOM 1081 N N . THR A 1 138 ? -9.524 -2.462 -11.883 1.00 85.94 138 THR A N 1
ATOM 1082 C CA . THR A 1 138 ? -10.360 -3.680 -11.882 1.00 85.94 138 THR A CA 1
ATOM 1083 C C . THR A 1 138 ? -10.724 -4.223 -13.268 1.00 85.94 138 THR A C 1
ATOM 1085 O O . THR A 1 138 ? -11.107 -5.385 -13.410 1.00 85.94 138 THR A O 1
ATOM 1088 N N . ALA A 1 139 ? -10.625 -3.407 -14.318 1.00 89.25 139 ALA A N 1
ATOM 1089 C CA . ALA A 1 139 ? -10.969 -3.783 -15.685 1.00 89.25 139 ALA A CA 1
ATOM 1090 C C . ALA A 1 139 ? -9.873 -3.377 -16.671 1.00 89.25 139 ALA A C 1
ATOM 1092 O O . ALA A 1 139 ? -9.403 -2.240 -16.676 1.00 89.25 139 ALA A O 1
ATOM 1093 N N . ALA A 1 140 ? -9.533 -4.289 -17.582 1.00 90.12 140 ALA A N 1
ATOM 1094 C CA . ALA A 1 140 ? -8.472 -4.092 -18.560 1.00 90.12 140 ALA A CA 1
ATOM 1095 C C . ALA A 1 140 ? -8.974 -4.184 -20.005 1.00 90.12 140 ALA A C 1
ATOM 1097 O O . ALA A 1 140 ? -9.929 -4.896 -20.324 1.00 90.12 140 ALA A O 1
ATOM 1098 N N . VAL A 1 141 ? -8.271 -3.494 -20.899 1.00 92.19 141 VAL A N 1
ATOM 1099 C CA . VAL A 1 141 ? -8.310 -3.738 -22.342 1.00 92.19 141 VAL A CA 1
ATOM 1100 C C . VAL A 1 141 ? -6.905 -4.003 -22.843 1.00 92.19 141 VAL A C 1
ATOM 1102 O O . VAL A 1 141 ? -5.952 -3.324 -22.455 1.00 92.19 141 VAL A O 1
ATOM 1105 N N . ASN A 1 142 ? -6.782 -4.962 -23.751 1.00 92.62 142 ASN A N 1
ATOM 1106 C CA . ASN A 1 142 ? -5.489 -5.370 -24.274 1.00 92.62 142 ASN A CA 1
ATOM 1107 C C . ASN A 1 142 ? -5.464 -5.270 -25.793 1.00 92.62 142 ASN A C 1
ATOM 1109 O O . ASN A 1 142 ? -6.271 -5.877 -26.490 1.00 92.62 142 ASN A O 1
ATOM 1113 N N . PHE A 1 143 ? -4.517 -4.500 -26.320 1.00 94.38 143 PHE A N 1
ATOM 1114 C CA . PHE A 1 143 ? -4.245 -4.424 -27.749 1.00 94.38 143 PHE A CA 1
ATOM 1115 C C . PHE A 1 143 ? -3.008 -5.249 -28.070 1.00 94.38 143 PHE A C 1
ATOM 1117 O O . PHE A 1 143 ? -1.904 -4.938 -27.623 1.00 94.38 143 PHE A O 1
ATOM 1124 N N . ILE A 1 144 ? -3.191 -6.273 -28.898 1.00 90.38 144 ILE A N 1
ATOM 1125 C CA . ILE A 1 144 ? -2.116 -7.095 -29.449 1.00 90.38 144 ILE A CA 1
ATOM 1126 C C . ILE A 1 144 ? -2.032 -6.893 -30.965 1.00 90.38 144 ILE A C 1
ATOM 1128 O O . ILE A 1 144 ? -3.022 -6.575 -31.626 1.00 90.38 144 ILE A O 1
ATOM 1132 N N . GLU A 1 145 ? -0.834 -7.061 -31.525 1.00 90.00 145 GLU A N 1
ATOM 1133 C CA . GLU A 1 145 ? -0.583 -6.946 -32.972 1.00 90.00 145 GLU A CA 1
ATOM 1134 C C . GLU A 1 145 ? -1.077 -5.619 -33.595 1.00 90.00 145 GLU A C 1
ATOM 1136 O O . GLU A 1 145 ? -1.616 -5.576 -34.708 1.00 90.00 145 GLU A O 1
ATOM 1141 N N . GLY A 1 146 ? -0.908 -4.511 -32.872 1.00 95.62 146 GLY A N 1
ATOM 1142 C CA . GLY A 1 146 ? -1.230 -3.175 -33.354 1.00 95.62 146 GLY A CA 1
ATOM 1143 C C . GLY A 1 146 ? -0.347 -2.763 -34.529 1.00 95.62 146 GLY A C 1
ATOM 1144 O O . GLY A 1 146 ? 0.852 -3.040 -34.561 1.00 95.62 146 GLY A O 1
ATOM 1145 N N . LYS A 1 147 ? -0.940 -2.087 -35.517 1.00 95.88 147 LYS A N 1
ATOM 1146 C CA . LYS A 1 147 ? -0.263 -1.642 -36.736 1.00 95.88 147 LYS A CA 1
ATOM 1147 C C . LYS A 1 147 ? -0.618 -0.208 -37.102 1.00 95.88 147 LYS A C 1
ATOM 1149 O O . LYS A 1 147 ? -1.788 0.134 -37.297 1.00 95.88 147 LYS A O 1
ATOM 1154 N N . ILE A 1 148 ? 0.429 0.583 -37.303 1.00 96.88 148 ILE A N 1
ATOM 1155 C CA . ILE A 1 148 ? 0.431 1.923 -37.881 1.00 96.88 148 ILE A CA 1
ATOM 1156 C C . ILE A 1 148 ? 1.107 1.794 -39.245 1.00 96.88 148 ILE A C 1
ATOM 1158 O O . ILE A 1 148 ? 2.263 1.401 -39.347 1.00 96.88 148 ILE A O 1
ATOM 1162 N N . PHE A 1 149 ? 0.400 2.083 -40.331 1.00 94.81 149 PHE A N 1
ATOM 1163 C CA . PHE A 1 149 ? 0.978 1.994 -41.670 1.00 94.81 1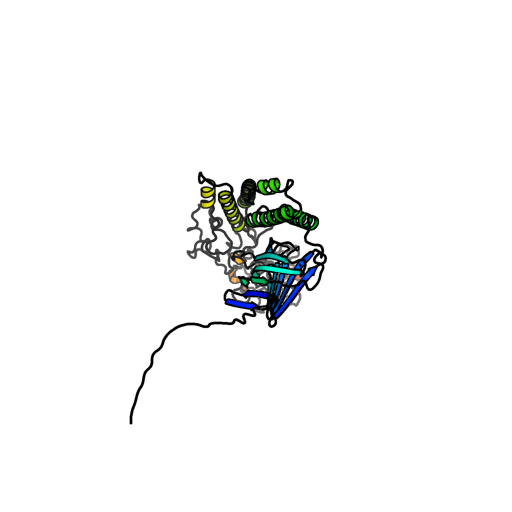49 PHE A CA 1
ATOM 1164 C C . PHE A 1 149 ? 0.725 3.271 -42.444 1.00 94.81 149 PHE A C 1
ATOM 1166 O O . PHE A 1 149 ? -0.421 3.573 -42.784 1.00 94.81 149 PHE A O 1
ATOM 1173 N N . LYS A 1 150 ? 1.806 3.992 -42.752 1.00 92.44 150 LYS A N 1
ATOM 1174 C CA . LYS A 1 150 ? 1.801 5.234 -43.532 1.00 92.44 150 LYS A CA 1
ATOM 1175 C C . LYS A 1 150 ? 0.717 6.225 -43.095 1.00 92.44 150 LYS A C 1
ATOM 1177 O O . LYS A 1 150 ? 0.009 6.775 -43.944 1.00 92.44 150 LYS A O 1
ATOM 1182 N N . LEU A 1 151 ? 0.544 6.436 -41.789 1.00 93.94 151 LEU A N 1
ATOM 1183 C CA . LEU A 1 151 ? -0.381 7.457 -41.295 1.00 93.94 151 LEU A CA 1
ATOM 1184 C C . LEU A 1 151 ? 0.225 8.849 -41.537 1.00 93.94 151 LEU A C 1
ATOM 1186 O O . LEU A 1 151 ? 1.356 9.072 -41.111 1.00 93.94 151 LEU A O 1
ATOM 1190 N N . PRO A 1 152 ? -0.463 9.768 -42.237 1.00 93.06 152 PRO A N 1
ATOM 1191 C CA . PRO A 1 152 ? 0.064 11.096 -42.528 1.00 93.06 152 PRO A CA 1
ATOM 1192 C C . PRO A 1 152 ? -0.046 12.040 -41.331 1.00 93.06 152 PRO A C 1
ATOM 1194 O O . PRO A 1 152 ? -1.036 12.007 -40.602 1.00 93.06 152 PRO A O 1
ATOM 1197 N N . LEU A 1 153 ? 0.936 12.933 -41.185 1.00 93.62 153 LEU A N 1
ATOM 1198 C CA . LEU A 1 153 ? 0.879 14.041 -40.238 1.00 93.62 153 LEU A CA 1
ATOM 1199 C C . LEU A 1 153 ? -0.268 14.991 -40.598 1.00 93.62 153 LEU A C 1
ATOM 1201 O O . LEU A 1 153 ? -0.280 15.596 -41.673 1.00 93.62 153 LEU A O 1
ATOM 1205 N N . SER A 1 154 ? -1.205 15.154 -39.674 1.00 92.94 154 SER A N 1
ATOM 1206 C CA . SER A 1 154 ? -2.365 16.030 -39.821 1.00 92.94 154 SER A CA 1
ATOM 1207 C C . SER A 1 154 ? -2.107 17.440 -39.291 1.00 92.94 154 SER A C 1
ATOM 1209 O O . SER A 1 154 ? -2.615 18.406 -39.859 1.00 92.94 154 SER A O 1
ATOM 1211 N N . SER A 1 155 ? -1.338 17.578 -38.208 1.00 88.62 155 SER A N 1
ATOM 1212 C CA . SER A 1 155 ? -1.029 18.868 -37.578 1.00 88.62 155 SER A CA 1
ATOM 1213 C C . SER A 1 155 ? 0.313 18.843 -36.844 1.00 88.62 155 SER A C 1
ATOM 1215 O O . SER A 1 155 ? 0.803 17.782 -36.475 1.00 88.62 155 SER A O 1
ATOM 1217 N N . GLY A 1 156 ? 0.910 20.015 -36.631 1.00 85.88 156 GLY A N 1
ATOM 1218 C CA . GLY A 1 156 ? 2.274 20.136 -36.111 1.00 85.88 156 GLY A CA 1
ATOM 1219 C C . GLY A 1 156 ? 3.323 20.209 -37.219 1.00 85.88 156 GLY A C 1
ATOM 1220 O O . GLY A 1 156 ? 3.009 20.206 -38.415 1.00 85.88 156 GLY A O 1
ATOM 1221 N N . THR A 1 157 ? 4.588 20.307 -36.825 1.00 79.25 157 THR A N 1
ATOM 1222 C CA . THR A 1 157 ? 5.716 20.442 -37.749 1.00 79.25 157 THR A CA 1
ATOM 1223 C C . THR A 1 157 ? 6.628 19.233 -37.660 1.00 79.25 157 THR A C 1
ATOM 1225 O O . THR A 1 157 ? 7.419 19.114 -36.736 1.00 79.25 157 THR A O 1
ATOM 1228 N N . LEU A 1 158 ? 6.567 18.370 -38.673 1.00 74.75 158 LEU A N 1
ATOM 1229 C CA . LEU A 1 158 ? 7.675 17.477 -38.995 1.00 74.75 158 LEU A CA 1
ATOM 1230 C C . LEU A 1 158 ? 8.633 18.258 -39.898 1.00 74.75 158 LEU A C 1
ATOM 1232 O O . LEU A 1 158 ? 8.197 18.725 -40.967 1.00 74.75 158 LEU A O 1
ATOM 1236 N N . SER A 1 159 ? 9.870 18.459 -39.424 1.00 65.06 159 SER A N 1
ATOM 1237 C CA . SER A 1 159 ? 10.931 19.171 -40.148 1.00 65.06 159 SER A CA 1
ATOM 1238 C C . SER A 1 159 ? 10.984 18.665 -41.591 1.00 65.06 159 SER A C 1
ATOM 1240 O O . SER A 1 159 ? 10.985 17.461 -41.840 1.00 65.06 159 SER A O 1
ATOM 1242 N N . SER A 1 160 ? 10.874 19.587 -42.552 1.00 54.81 160 SER A N 1
ATOM 1243 C CA . SER A 1 160 ? 10.794 19.272 -43.986 1.00 54.81 160 SER A CA 1
ATOM 1244 C C . SER A 1 160 ? 12.154 19.175 -44.664 1.00 54.81 160 SER A C 1
ATOM 1246 O O . SER A 1 160 ? 12.212 18.949 -45.873 1.00 54.81 160 SER A O 1
ATOM 1248 N N . ASP A 1 161 ? 13.230 19.383 -43.918 1.00 49.22 161 ASP A N 1
ATOM 1249 C CA . ASP A 1 161 ? 14.556 19.105 -44.426 1.00 49.22 161 ASP A CA 1
ATOM 1250 C C . ASP A 1 161 ? 14.751 17.591 -44.368 1.00 49.22 161 ASP A C 1
ATOM 1252 O O . ASP A 1 161 ? 14.251 16.921 -43.467 1.00 49.22 161 ASP A O 1
ATOM 1256 N N . SER A 1 162 ? 15.385 17.022 -45.394 1.00 63.00 162 SER A N 1
ATOM 1257 C CA . SER A 1 162 ? 15.834 15.631 -45.343 1.00 63.00 162 SER A CA 1
ATOM 1258 C C . SER A 1 162 ? 16.437 15.374 -43.968 1.00 63.00 162 SER A C 1
ATOM 1260 O O . SER A 1 162 ? 17.302 16.166 -43.582 1.00 63.00 162 SER A O 1
ATOM 1262 N N . TYR A 1 163 ? 15.992 14.321 -43.276 1.00 69.31 163 TYR A N 1
ATOM 1263 C CA . TYR A 1 163 ? 16.619 13.882 -42.034 1.00 69.31 163 TYR A CA 1
ATOM 1264 C C . TYR A 1 163 ? 18.131 13.915 -42.243 1.00 69.31 163 TYR A C 1
ATOM 1266 O O . TYR A 1 163 ? 18.660 13.301 -43.177 1.00 69.31 163 TYR A O 1
ATOM 1274 N N . ASN A 1 164 ? 18.781 14.798 -41.503 1.00 78.88 164 ASN A N 1
ATOM 1275 C CA . ASN A 1 164 ? 20.175 15.142 -41.705 1.00 78.88 164 ASN A CA 1
ATOM 1276 C C . ASN A 1 164 ? 20.928 14.958 -40.396 1.00 78.88 164 ASN A C 1
ATOM 1278 O O . ASN A 1 164 ? 20.353 14.655 -39.356 1.00 78.88 164 ASN A O 1
ATOM 1282 N N . CYS A 1 165 ? 22.238 15.157 -40.458 1.00 85.56 165 CYS A N 1
ATOM 1283 C CA . CYS A 1 165 ? 23.091 14.964 -39.301 1.00 85.56 165 CYS A CA 1
ATOM 1284 C C . CYS A 1 165 ? 22.636 15.765 -38.060 1.00 85.56 165 CYS A C 1
ATOM 1286 O O . CYS A 1 165 ? 22.647 15.221 -36.965 1.00 85.56 165 CYS A O 1
ATOM 1288 N N . SER A 1 166 ? 22.144 17.002 -38.216 1.00 85.00 166 SER A N 1
ATOM 1289 C CA . SER A 1 166 ? 21.688 17.814 -37.075 1.00 85.00 166 SER A CA 1
ATOM 1290 C C . SER A 1 166 ? 20.435 17.247 -36.401 1.00 85.00 166 SER A C 1
ATOM 1292 O O . SER A 1 166 ? 20.256 17.427 -35.194 1.00 85.00 166 SER A O 1
ATOM 1294 N N . ASP A 1 167 ? 19.558 16.595 -37.168 1.00 77.81 167 ASP A N 1
ATOM 1295 C CA . ASP A 1 167 ? 18.371 15.933 -36.622 1.00 77.81 167 ASP A CA 1
ATOM 1296 C C . ASP A 1 167 ? 18.794 14.690 -35.829 1.00 77.81 167 ASP A C 1
ATOM 1298 O O . ASP A 1 167 ? 18.361 14.513 -34.692 1.00 77.81 167 ASP A O 1
ATOM 1302 N N . ALA A 1 168 ? 19.712 13.893 -36.387 1.00 81.19 168 ALA A N 1
ATOM 1303 C CA . ALA A 1 168 ? 20.259 12.711 -35.725 1.00 81.19 168 ALA A CA 1
ATOM 1304 C C . ALA A 1 168 ? 21.026 13.061 -34.434 1.00 81.19 168 ALA A C 1
ATOM 1306 O O . ALA A 1 168 ? 20.876 12.383 -33.426 1.00 81.19 168 ALA A O 1
ATOM 1307 N N . GLU A 1 169 ? 21.790 14.159 -34.419 1.00 88.44 169 GLU A N 1
ATOM 1308 C CA . GLU A 1 169 ? 22.452 14.673 -33.208 1.00 88.44 169 GLU A CA 1
ATOM 1309 C C . GLU A 1 169 ? 21.447 15.069 -32.114 1.00 88.44 169 GLU A C 1
ATOM 1311 O O . GLU A 1 169 ? 21.679 14.814 -30.933 1.00 88.44 169 GLU A O 1
ATOM 1316 N N . THR A 1 170 ? 20.322 15.678 -32.499 1.00 83.31 170 THR A N 1
ATOM 1317 C CA . THR A 1 170 ? 19.261 16.067 -31.554 1.00 83.31 170 THR A CA 1
ATOM 1318 C C . THR A 1 170 ? 18.545 14.838 -30.995 1.00 83.31 170 THR A C 1
ATOM 1320 O O . THR A 1 170 ? 18.264 14.773 -29.801 1.00 83.31 170 THR A O 1
ATOM 1323 N N . GLU A 1 171 ? 18.272 13.850 -31.845 1.00 79.88 171 GLU A N 1
ATOM 1324 C CA . GLU A 1 171 ? 17.685 12.572 -31.446 1.00 79.88 171 GLU A CA 1
ATOM 1325 C C . GLU A 1 171 ? 18.573 11.835 -30.440 1.00 79.88 171 GLU A C 1
ATOM 1327 O O . GLU A 1 171 ? 18.093 11.461 -29.371 1.00 79.88 171 GLU A O 1
ATOM 1332 N N . THR A 1 172 ? 19.875 11.722 -30.722 1.00 87.31 172 THR A N 1
ATOM 1333 C CA . THR A 1 172 ? 20.849 11.152 -29.783 1.00 87.31 172 THR A CA 1
ATOM 1334 C C . THR A 1 172 ? 20.856 11.898 -28.455 1.00 87.31 172 THR A C 1
ATOM 1336 O O . THR A 1 172 ? 20.867 11.259 -27.408 1.00 87.31 172 THR A O 1
ATOM 1339 N N . ALA A 1 173 ? 20.827 13.234 -28.470 1.00 87.50 173 ALA A N 1
ATOM 1340 C CA . ALA A 1 173 ? 20.826 14.024 -27.240 1.00 87.50 173 ALA A CA 1
ATOM 1341 C C . ALA A 1 173 ? 19.571 13.776 -26.384 1.00 87.50 173 ALA A C 1
ATOM 1343 O O . ALA A 1 173 ? 19.677 13.655 -25.166 1.00 87.50 173 ALA A O 1
ATOM 1344 N N . ASN A 1 174 ? 18.397 13.657 -27.008 1.00 81.44 174 ASN A N 1
ATOM 1345 C CA . ASN A 1 174 ? 17.150 13.359 -26.299 1.00 81.44 174 ASN A CA 1
ATOM 1346 C C . ASN A 1 174 ? 17.125 11.922 -25.757 1.00 81.44 174 ASN A C 1
ATOM 1348 O O . ASN A 1 174 ? 16.695 11.695 -24.625 1.00 81.44 174 ASN A O 1
ATOM 1352 N N . ALA A 1 175 ? 17.599 10.957 -26.549 1.00 82.88 175 ALA A N 1
ATOM 1353 C CA . ALA A 1 175 ? 17.695 9.565 -26.125 1.00 82.88 175 ALA A CA 1
ATOM 1354 C C . ALA A 1 175 ? 18.708 9.392 -24.982 1.00 82.88 175 ALA A C 1
ATOM 1356 O O . ALA A 1 175 ? 18.412 8.696 -24.017 1.00 82.88 175 ALA A O 1
ATOM 1357 N N . LEU A 1 176 ? 19.848 10.093 -25.031 1.00 92.06 176 LEU A N 1
ATOM 1358 C CA . LEU A 1 176 ? 20.817 10.133 -23.934 1.00 92.06 176 LEU A CA 1
ATOM 1359 C C . LEU A 1 176 ? 20.199 10.727 -22.669 1.00 92.06 176 LEU A C 1
ATOM 1361 O O . LEU A 1 176 ? 20.313 10.128 -21.612 1.00 92.06 176 LEU A O 1
ATOM 1365 N N . ALA A 1 177 ? 19.510 11.865 -22.777 1.00 87.62 177 ALA A N 1
ATOM 1366 C CA . ALA A 1 177 ? 18.853 12.481 -21.625 1.00 87.62 177 ALA A CA 1
ATOM 1367 C C . ALA A 1 177 ? 17.787 11.565 -20.998 1.00 87.62 177 ALA A C 1
ATOM 1369 O O . ALA A 1 177 ? 17.595 11.593 -19.788 1.00 87.62 177 ALA A O 1
ATOM 1370 N N . THR A 1 178 ? 17.110 10.750 -21.815 1.00 84.56 178 THR A N 1
ATOM 1371 C CA . THR A 1 178 ? 16.168 9.729 -21.332 1.00 84.56 178 THR A CA 1
ATOM 1372 C C . THR A 1 178 ? 16.916 8.620 -20.590 1.00 84.56 178 THR A C 1
ATOM 1374 O O . THR A 1 178 ? 16.582 8.329 -19.451 1.00 84.56 178 THR A O 1
ATOM 1377 N N . PHE A 1 179 ? 17.975 8.074 -21.197 1.00 91.00 179 PHE A N 1
ATOM 1378 C CA . PHE A 1 179 ? 18.797 7.012 -20.614 1.00 91.00 179 PHE A CA 1
ATOM 1379 C C . PHE A 1 179 ? 19.519 7.430 -19.319 1.00 91.00 179 PHE A C 1
ATOM 1381 O O . PHE A 1 179 ? 19.629 6.653 -18.377 1.00 91.00 179 PHE A O 1
ATOM 1388 N N . GLU A 1 180 ? 19.993 8.674 -19.232 1.00 92.69 180 GLU A N 1
ATOM 1389 C CA . GLU A 1 180 ? 20.617 9.217 -18.016 1.00 92.69 180 GLU A CA 1
ATOM 1390 C C . GLU A 1 180 ? 19.616 9.418 -16.868 1.00 92.69 180 GLU A C 1
ATOM 1392 O O . GLU A 1 180 ? 20.028 9.522 -15.713 1.00 92.69 180 GLU A O 1
ATOM 1397 N N . ALA A 1 181 ? 18.319 9.488 -17.174 1.00 90.31 181 ALA A N 1
ATOM 1398 C CA . ALA A 1 181 ? 17.244 9.644 -16.200 1.00 90.31 181 ALA A CA 1
ATOM 1399 C C . ALA A 1 181 ? 16.570 8.313 -15.823 1.00 90.31 181 ALA A C 1
ATOM 1401 O O . ALA A 1 181 ? 15.607 8.327 -15.056 1.00 90.31 181 ALA A O 1
ATOM 1402 N N . THR A 1 182 ? 17.039 7.185 -16.364 1.00 90.62 182 THR A N 1
ATOM 1403 C CA . THR A 1 182 ? 16.432 5.875 -16.130 1.00 90.62 182 THR A CA 1
ATOM 1404 C C . THR A 1 182 ? 16.542 5.449 -14.666 1.00 90.62 182 THR A C 1
ATOM 1406 O O . THR A 1 182 ? 17.567 5.641 -14.011 1.00 90.62 182 THR A O 1
ATOM 1409 N N . ASP A 1 183 ? 15.472 4.837 -14.161 1.00 88.69 183 ASP A N 1
ATOM 1410 C CA . ASP A 1 183 ? 15.440 4.203 -12.848 1.00 88.69 183 ASP A CA 1
ATOM 1411 C C . ASP A 1 183 ? 16.378 2.989 -12.822 1.00 88.69 183 ASP A C 1
ATOM 1413 O O . ASP A 1 183 ? 16.181 2.016 -13.547 1.00 88.69 183 ASP A O 1
ATOM 1417 N N . LEU A 1 184 ? 17.411 3.052 -11.981 1.00 92.31 184 LEU A N 1
ATOM 1418 C CA . LEU A 1 184 ? 18.418 1.999 -11.855 1.00 92.31 184 LEU A CA 1
ATOM 1419 C C . LEU A 1 184 ? 17.959 0.826 -10.981 1.00 92.31 184 LEU A C 1
ATOM 1421 O O . LEU A 1 184 ? 18.732 -0.102 -10.774 1.00 92.31 184 LEU A O 1
ATOM 1425 N N . THR A 1 185 ? 16.730 0.837 -10.470 1.00 90.12 185 THR A N 1
ATOM 1426 C CA . THR A 1 185 ? 16.115 -0.336 -9.834 1.00 90.12 185 THR A CA 1
ATOM 1427 C C . THR A 1 185 ? 15.375 -1.220 -10.847 1.00 90.12 185 THR A C 1
ATOM 1429 O O . THR A 1 185 ? 15.238 -2.428 -10.646 1.00 90.12 185 THR A O 1
ATOM 1432 N N . ASP A 1 186 ? 14.988 -0.649 -11.991 1.00 88.81 186 ASP A N 1
ATOM 1433 C CA . ASP A 1 186 ? 14.243 -1.302 -13.067 1.00 88.81 186 ASP A CA 1
ATOM 1434 C C . ASP A 1 186 ? 15.207 -1.710 -14.195 1.00 88.81 186 ASP A C 1
ATOM 1436 O O . ASP A 1 186 ? 15.530 -0.929 -15.099 1.00 88.81 186 ASP A O 1
ATOM 1440 N N . SER A 1 187 ? 15.689 -2.959 -14.141 1.00 88.75 187 SER A N 1
ATOM 1441 C CA . SER A 1 187 ? 16.602 -3.494 -15.158 1.00 88.75 187 SER A CA 1
ATOM 1442 C C . SER A 1 187 ? 15.989 -3.440 -16.552 1.00 88.75 187 SER A C 1
ATOM 1444 O O . SER A 1 187 ? 16.667 -3.045 -17.497 1.00 88.75 187 SER A O 1
ATOM 1446 N N . ASP A 1 188 ? 14.692 -3.727 -16.685 1.00 86.00 188 ASP A N 1
ATOM 1447 C CA . ASP A 1 188 ? 14.016 -3.652 -17.975 1.00 86.00 188 ASP A CA 1
ATOM 1448 C C . ASP A 1 188 ? 14.077 -2.218 -18.522 1.00 86.00 188 ASP A C 1
ATOM 1450 O O . ASP A 1 188 ? 14.357 -2.028 -19.710 1.00 86.00 188 ASP A O 1
ATOM 1454 N N . ALA A 1 189 ? 13.779 -1.201 -17.702 1.00 81.69 189 ALA A N 1
ATOM 1455 C CA . ALA A 1 189 ? 13.851 0.208 -18.111 1.00 81.69 189 ALA A CA 1
ATOM 1456 C C . ALA A 1 189 ? 15.233 0.589 -18.601 1.00 81.69 189 ALA A C 1
ATOM 1458 O O . ALA A 1 189 ? 15.345 1.144 -19.696 1.00 81.69 189 ALA A O 1
ATOM 1459 N N . TYR A 1 190 ? 16.267 0.211 -17.856 1.00 91.69 190 TYR A N 1
ATOM 1460 C CA . TYR A 1 190 ? 17.644 0.438 -18.266 1.00 91.69 190 TYR A CA 1
ATOM 1461 C C . TYR A 1 190 ? 17.940 -0.156 -19.647 1.00 91.69 190 TYR A C 1
ATOM 1463 O O . TYR A 1 190 ? 18.424 0.555 -20.533 1.00 91.69 190 TYR A O 1
ATOM 1471 N N . GLU A 1 191 ? 17.625 -1.437 -19.862 1.00 89.12 191 GLU A N 1
ATOM 1472 C CA . GLU A 1 191 ? 17.930 -2.117 -21.125 1.00 89.12 191 GLU A CA 1
ATOM 1473 C C . GLU A 1 191 ? 17.193 -1.475 -22.309 1.00 89.12 191 GLU A C 1
ATOM 1475 O O . GLU A 1 191 ? 17.754 -1.297 -23.394 1.00 89.12 191 GLU A O 1
ATOM 1480 N N . SER A 1 192 ? 15.940 -1.075 -22.096 1.00 84.69 192 SER A N 1
ATOM 1481 C CA . SER A 1 192 ? 15.109 -0.434 -23.114 1.00 84.69 192 SER A CA 1
ATOM 1482 C C . SER A 1 192 ? 15.574 0.973 -23.466 1.00 84.69 192 SER A C 1
ATOM 1484 O O . SER A 1 192 ? 15.688 1.298 -24.650 1.00 84.69 192 SER A O 1
ATOM 1486 N N . ASP A 1 193 ? 15.839 1.812 -22.469 1.00 84.75 193 ASP A N 1
ATOM 1487 C CA . ASP A 1 193 ? 16.283 3.185 -22.702 1.00 84.75 193 ASP A CA 1
ATOM 1488 C C . ASP A 1 193 ? 17.685 3.194 -23.322 1.00 84.75 193 ASP A C 1
ATOM 1490 O O . ASP A 1 193 ? 17.944 3.943 -24.271 1.00 84.75 193 ASP A O 1
ATOM 1494 N N . CYS A 1 194 ? 18.555 2.272 -22.893 1.00 94.31 194 CYS A N 1
ATOM 1495 C CA . CYS A 1 194 ? 19.839 2.036 -23.540 1.00 94.31 194 CYS A CA 1
ATOM 1496 C C . CYS A 1 194 ? 19.669 1.603 -25.002 1.00 94.31 194 CYS A C 1
ATOM 1498 O O . CYS A 1 194 ? 20.351 2.133 -25.880 1.00 94.31 194 CYS A O 1
ATOM 1500 N N . ALA A 1 195 ? 18.750 0.681 -25.310 1.00 86.25 195 ALA A N 1
ATOM 1501 C CA . ALA A 1 195 ? 18.516 0.234 -26.685 1.00 86.25 195 ALA A CA 1
ATOM 1502 C C . ALA A 1 195 ? 18.021 1.375 -27.594 1.00 86.25 195 ALA A C 1
ATOM 1504 O O . ALA A 1 195 ? 18.447 1.483 -28.752 1.00 86.25 195 ALA A O 1
ATOM 1505 N N . SER A 1 196 ? 17.168 2.260 -27.073 1.00 83.62 196 SER A N 1
ATOM 1506 C CA . SER A 1 196 ? 16.742 3.479 -27.769 1.00 83.62 196 SER A CA 1
ATOM 1507 C C . SER A 1 196 ? 17.909 4.443 -27.986 1.00 83.62 196 SER A C 1
ATOM 1509 O O . SER A 1 196 ? 18.076 4.966 -29.090 1.00 83.62 196 SER A O 1
ATOM 1511 N N . TYR A 1 197 ? 18.785 4.605 -26.993 1.00 91.25 197 TYR A N 1
ATOM 1512 C CA . TYR A 1 197 ? 20.005 5.398 -27.138 1.00 91.25 197 TYR A CA 1
ATOM 1513 C C . TYR A 1 197 ? 20.973 4.811 -28.178 1.00 91.25 197 TYR A C 1
ATOM 1515 O O . TYR A 1 197 ? 21.449 5.538 -29.050 1.00 91.25 197 TYR A O 1
ATOM 1523 N N . VAL A 1 198 ? 21.199 3.493 -28.180 1.00 91.12 198 VAL A N 1
ATOM 1524 C CA . VAL A 1 198 ? 21.998 2.800 -29.208 1.00 91.12 198 VAL A CA 1
ATOM 1525 C C . VAL A 1 198 ? 21.399 2.993 -30.600 1.00 91.12 198 VAL A C 1
ATOM 1527 O O . VAL A 1 198 ? 22.136 3.231 -31.557 1.00 91.12 198 VAL A O 1
ATOM 1530 N N . THR A 1 199 ? 20.072 2.934 -30.726 1.00 85.19 199 THR A N 1
ATOM 1531 C CA . THR A 1 199 ? 19.375 3.171 -31.999 1.00 85.19 199 THR A CA 1
ATOM 1532 C C . THR A 1 199 ? 19.604 4.599 -32.496 1.00 85.19 199 THR A C 1
ATOM 1534 O O . THR A 1 199 ? 19.966 4.792 -33.659 1.00 85.19 199 THR A O 1
ATOM 1537 N N . ALA A 1 200 ? 19.490 5.594 -31.614 1.00 83.12 200 ALA A N 1
ATOM 1538 C CA . ALA A 1 200 ? 19.765 6.989 -31.946 1.00 83.12 200 ALA A CA 1
ATOM 1539 C C . ALA A 1 200 ? 21.236 7.213 -32.351 1.00 83.12 200 ALA A C 1
ATOM 1541 O O . ALA A 1 200 ? 21.510 7.842 -33.373 1.00 83.12 200 ALA A O 1
ATOM 1542 N N . LEU A 1 201 ? 22.190 6.608 -31.631 1.00 90.19 201 LEU A N 1
ATOM 1543 C CA . LEU A 1 201 ? 23.614 6.631 -31.989 1.00 90.19 201 LEU A CA 1
ATOM 1544 C C . LEU A 1 201 ? 23.868 5.987 -33.362 1.00 90.19 201 LEU A C 1
ATOM 1546 O O . LEU A 1 201 ? 24.659 6.506 -34.151 1.00 90.19 201 LEU A O 1
ATOM 1550 N N . GLN A 1 202 ? 23.189 4.882 -33.683 1.00 88.50 202 GLN A N 1
ATOM 1551 C CA . GLN A 1 202 ? 23.304 4.224 -34.985 1.00 88.50 202 GLN A CA 1
ATOM 1552 C C . GLN A 1 202 ? 22.743 5.099 -36.115 1.00 88.50 202 GLN A C 1
ATOM 1554 O O . GLN A 1 202 ? 23.378 5.219 -37.165 1.00 88.50 202 GLN A O 1
ATOM 1559 N N . ASN A 1 203 ? 21.617 5.779 -35.878 1.00 83.56 203 ASN A N 1
ATOM 1560 C CA . ASN A 1 203 ? 21.097 6.791 -36.796 1.00 83.56 203 ASN A CA 1
ATOM 1561 C C . ASN A 1 203 ? 22.118 7.926 -36.977 1.00 83.56 203 ASN A C 1
ATOM 1563 O O . ASN A 1 203 ? 22.417 8.328 -38.101 1.00 83.56 203 ASN A O 1
ATOM 1567 N N . GLN A 1 204 ? 22.745 8.404 -35.904 1.00 88.06 204 GLN A N 1
ATOM 1568 C CA . GLN A 1 204 ? 23.782 9.428 -36.006 1.00 88.06 204 GLN A CA 1
ATOM 1569 C C . GLN A 1 204 ? 24.991 8.960 -36.829 1.00 88.06 204 GLN A C 1
ATOM 1571 O O . GLN A 1 204 ? 25.477 9.725 -37.661 1.00 88.06 204 GLN A O 1
ATOM 1576 N N . ILE A 1 205 ? 25.429 7.702 -36.702 1.00 89.75 205 ILE A N 1
ATOM 1577 C CA . ILE A 1 205 ? 26.478 7.128 -37.565 1.00 89.75 205 ILE A CA 1
ATOM 1578 C C . ILE A 1 205 ? 26.085 7.210 -39.045 1.00 89.75 205 ILE A C 1
ATOM 1580 O O . ILE A 1 205 ? 26.902 7.617 -39.878 1.00 89.75 205 ILE A O 1
ATOM 1584 N N . ASP A 1 206 ? 24.848 6.846 -39.376 1.00 86.94 206 ASP A N 1
ATOM 1585 C CA . ASP A 1 206 ? 24.377 6.761 -40.760 1.00 86.94 206 ASP A CA 1
ATOM 1586 C C . ASP A 1 206 ? 24.339 8.134 -41.460 1.00 86.94 206 ASP A C 1
ATOM 1588 O O . ASP A 1 206 ? 24.604 8.219 -42.666 1.00 86.94 206 ASP A O 1
ATOM 1592 N N . TYR A 1 207 ? 24.067 9.216 -40.719 1.00 85.44 207 TYR A N 1
ATOM 1593 C CA . TYR A 1 207 ? 23.921 10.571 -41.276 1.00 85.44 207 TYR A CA 1
ATOM 1594 C C . TYR A 1 207 ? 25.108 11.511 -41.015 1.00 85.44 207 TYR A C 1
ATOM 1596 O O . TYR A 1 207 ? 25.353 12.411 -41.826 1.00 85.44 207 TYR A O 1
ATOM 1604 N N . CYS A 1 208 ? 25.853 11.317 -39.927 1.00 89.88 208 CYS A N 1
ATOM 1605 C CA . CYS A 1 208 ? 26.993 12.152 -39.528 1.00 89.88 208 CYS A CA 1
ATOM 1606 C C . CYS A 1 208 ? 28.354 11.480 -39.750 1.00 89.88 208 CYS A C 1
ATOM 1608 O O . CYS A 1 208 ? 29.373 12.169 -39.841 1.00 89.88 208 CYS A O 1
ATOM 1610 N N . GLY A 1 209 ? 28.387 10.150 -39.869 1.00 89.12 209 GLY A N 1
ATOM 1611 C CA . GLY A 1 209 ? 29.609 9.354 -39.798 1.00 89.12 209 GLY A CA 1
ATOM 1612 C C . GLY A 1 209 ? 29.922 8.890 -38.372 1.00 89.12 209 GLY A C 1
ATOM 1613 O O . GLY A 1 209 ? 29.318 9.330 -37.402 1.00 89.12 209 GLY A O 1
ATOM 1614 N N . SER A 1 210 ? 30.878 7.971 -38.243 1.00 89.31 210 SER A N 1
ATOM 1615 C CA . SER A 1 210 ? 31.091 7.181 -37.023 1.00 89.31 210 SER A CA 1
ATOM 1616 C C . SER A 1 210 ? 32.114 7.739 -36.026 1.00 89.31 210 SER A C 1
ATOM 1618 O O . SER A 1 210 ? 32.575 6.989 -35.168 1.00 89.31 210 SER A O 1
ATOM 1620 N N . ASP A 1 211 ? 32.551 8.993 -36.164 1.00 89.06 211 ASP A N 1
ATOM 1621 C CA . ASP A 1 211 ? 33.693 9.521 -35.398 1.00 89.06 211 ASP A CA 1
ATOM 1622 C C . ASP A 1 211 ? 33.384 9.564 -33.888 1.00 89.06 211 ASP A C 1
ATOM 1624 O O . ASP A 1 211 ? 32.514 10.312 -33.452 1.00 89.06 211 ASP A O 1
ATOM 1628 N N . GLY A 1 212 ? 34.046 8.707 -33.098 1.00 87.75 212 GLY A N 1
ATOM 1629 C CA . GLY A 1 212 ? 33.838 8.536 -31.649 1.00 87.75 212 GLY A CA 1
ATOM 1630 C C . GLY A 1 212 ? 32.561 7.790 -31.228 1.00 87.75 212 GLY A C 1
ATOM 1631 O O . GLY A 1 212 ? 32.487 7.290 -30.111 1.00 87.75 212 GLY A O 1
ATOM 1632 N N . ILE A 1 213 ? 31.565 7.649 -32.108 1.00 92.56 213 ILE A N 1
ATOM 1633 C CA . ILE A 1 213 ? 30.262 7.052 -31.756 1.00 92.56 213 ILE A CA 1
ATOM 1634 C C . ILE A 1 213 ? 30.354 5.529 -31.580 1.00 92.56 213 ILE A C 1
ATOM 1636 O O . ILE A 1 213 ? 29.728 4.967 -30.684 1.00 92.56 213 ILE A O 1
ATOM 1640 N N . THR A 1 214 ? 31.167 4.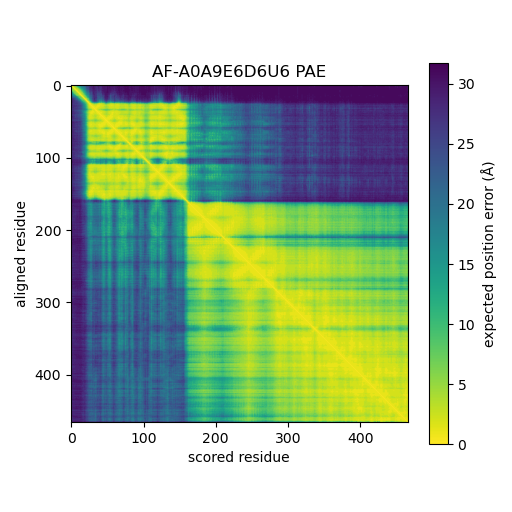844 -32.390 1.00 92.88 214 THR A N 1
ATOM 1641 C CA . THR A 1 214 ? 31.344 3.385 -32.265 1.00 92.88 214 THR A CA 1
ATOM 1642 C C . THR A 1 214 ? 31.916 2.993 -30.901 1.00 92.88 214 THR A C 1
ATOM 1644 O O . THR A 1 214 ? 31.482 2.003 -30.326 1.00 92.88 214 THR A O 1
ATOM 1647 N N . GLU A 1 215 ? 32.827 3.800 -30.352 1.00 94.25 215 GLU A N 1
ATOM 1648 C CA . GLU A 1 215 ? 33.428 3.574 -29.031 1.00 94.25 215 GLU A CA 1
ATOM 1649 C C . GLU A 1 215 ? 32.393 3.733 -27.905 1.00 94.25 215 GLU A C 1
ATOM 1651 O O . GLU A 1 215 ? 32.441 2.999 -26.920 1.00 94.25 215 GLU A O 1
ATOM 1656 N N . ILE A 1 216 ? 31.421 4.640 -28.070 1.00 95.31 216 ILE A N 1
ATOM 1657 C CA . ILE A 1 216 ? 30.293 4.801 -27.139 1.00 95.31 216 ILE A CA 1
ATOM 1658 C C . ILE A 1 216 ? 29.398 3.558 -27.169 1.00 95.31 216 ILE A C 1
ATOM 1660 O O . ILE A 1 216 ? 29.114 2.998 -26.115 1.00 95.31 216 ILE A O 1
ATOM 1664 N N . ILE A 1 217 ? 28.997 3.089 -28.359 1.00 93.56 217 ILE A N 1
ATOM 1665 C CA . ILE A 1 217 ? 28.150 1.888 -28.502 1.00 93.56 217 ILE A CA 1
ATOM 1666 C C . ILE A 1 217 ? 28.848 0.652 -27.917 1.00 93.56 217 ILE A C 1
ATOM 1668 O O . ILE A 1 217 ? 28.221 -0.131 -27.207 1.00 93.56 217 ILE A O 1
ATOM 1672 N N . GLU A 1 218 ? 30.147 0.483 -28.178 1.00 92.75 218 GLU A N 1
ATOM 1673 C CA . GLU A 1 218 ? 30.939 -0.599 -27.582 1.00 92.75 218 GLU A CA 1
ATOM 1674 C C . GLU A 1 218 ? 30.998 -0.486 -26.048 1.00 92.75 218 GLU A C 1
ATOM 1676 O O . GLU A 1 218 ? 30.905 -1.498 -25.353 1.00 92.75 218 GLU A O 1
ATOM 1681 N N . GLY A 1 219 ? 31.090 0.736 -25.513 1.00 93.38 219 GLY A N 1
ATOM 1682 C CA . GLY A 1 219 ? 31.087 1.014 -24.075 1.00 93.38 219 GLY A CA 1
ATOM 1683 C C . GLY A 1 219 ? 29.762 0.713 -23.367 1.00 93.38 219 GLY A C 1
ATOM 1684 O O . GLY A 1 219 ? 29.781 0.410 -22.177 1.00 93.38 219 GLY A O 1
ATOM 1685 N N . LEU A 1 220 ? 28.635 0.729 -24.086 1.00 94.00 220 LEU A N 1
ATOM 1686 C CA . LEU A 1 220 ? 27.317 0.349 -23.557 1.00 94.00 220 LEU A CA 1
ATOM 1687 C C . LEU A 1 220 ? 27.150 -1.171 -23.394 1.00 94.00 220 LEU A C 1
ATOM 1689 O O . LEU A 1 220 ? 26.124 -1.620 -22.898 1.00 94.00 220 LEU A O 1
ATOM 1693 N N . ASN A 1 221 ? 28.137 -1.975 -23.816 1.00 91.62 221 ASN A N 1
ATOM 1694 C CA . ASN A 1 221 ? 28.190 -3.425 -23.595 1.00 91.62 221 ASN A CA 1
ATOM 1695 C C . ASN A 1 221 ? 26.904 -4.175 -24.010 1.00 91.62 221 ASN A C 1
ATOM 1697 O O . ASN A 1 221 ? 26.434 -5.079 -23.323 1.00 91.62 221 ASN A O 1
ATOM 1701 N N . GLY A 1 222 ? 26.305 -3.779 -25.136 1.00 90.00 222 GLY A N 1
ATOM 1702 C CA . GLY A 1 222 ? 25.069 -4.395 -25.624 1.00 90.00 222 GLY A CA 1
ATOM 1703 C C . GLY A 1 222 ? 23.838 -4.116 -24.759 1.00 90.00 222 GLY A C 1
ATOM 1704 O O . GLY A 1 222 ? 22.865 -4.852 -24.879 1.00 90.00 222 GLY A O 1
ATOM 1705 N N . CYS A 1 223 ? 23.881 -3.070 -23.930 1.00 94.31 223 CYS A N 1
ATOM 1706 C CA . CYS A 1 223 ? 22.810 -2.658 -23.028 1.00 94.31 223 CYS A CA 1
ATOM 1707 C C . CYS A 1 223 ? 22.476 -3.653 -21.916 1.00 94.31 223 CYS A C 1
ATOM 1709 O O . CYS A 1 223 ? 21.389 -3.572 -21.364 1.00 94.31 223 CYS A O 1
ATOM 1711 N N . ALA A 1 224 ? 23.399 -4.550 -21.559 1.00 93.50 224 ALA A N 1
ATOM 1712 C CA . ALA A 1 224 ? 23.221 -5.412 -20.395 1.00 93.50 224 ALA A CA 1
ATOM 1713 C C . ALA A 1 224 ? 23.201 -4.579 -19.105 1.00 93.50 224 ALA A C 1
ATOM 1715 O O . ALA A 1 224 ? 24.077 -3.726 -18.912 1.00 93.50 224 ALA A O 1
ATOM 1716 N N . PHE A 1 225 ? 22.240 -4.854 -18.221 1.00 95.31 225 PHE A N 1
ATOM 1717 C CA . PHE A 1 225 ? 22.149 -4.174 -16.933 1.00 95.31 225 PHE A CA 1
ATOM 1718 C C . PHE A 1 225 ? 23.446 -4.352 -16.108 1.00 95.31 225 PHE A C 1
ATOM 1720 O O . PHE A 1 225 ? 23.936 -5.478 -15.951 1.00 95.31 225 PHE A O 1
ATOM 1727 N N . PRO A 1 226 ? 24.062 -3.265 -15.604 1.00 95.81 226 PRO A N 1
ATOM 1728 C CA . PRO A 1 226 ? 25.329 -3.353 -14.887 1.00 95.81 226 PRO A CA 1
ATOM 1729 C C . PRO A 1 226 ? 25.214 -4.093 -13.550 1.00 95.81 226 PRO A C 1
ATOM 1731 O O . PRO A 1 226 ? 24.437 -3.711 -12.679 1.00 95.81 226 PRO A O 1
ATOM 1734 N N . CYS A 1 227 ? 26.080 -5.089 -13.342 1.00 96.56 227 CYS A N 1
ATOM 1735 C CA . CYS A 1 227 ? 26.124 -5.867 -12.099 1.00 96.56 227 CYS A CA 1
ATOM 1736 C C . CYS A 1 227 ? 26.269 -4.994 -10.835 1.00 96.56 227 CYS A C 1
ATOM 1738 O O . CYS A 1 227 ? 25.610 -5.255 -9.836 1.00 96.56 227 CYS A O 1
ATOM 1740 N N . ASN A 1 228 ? 27.054 -3.913 -10.877 1.00 96.50 228 ASN A N 1
ATOM 1741 C CA . ASN A 1 228 ? 27.217 -3.030 -9.717 1.00 96.50 228 ASN A CA 1
ATOM 1742 C C . ASN A 1 228 ? 25.905 -2.336 -9.300 1.00 96.50 228 ASN A C 1
ATOM 1744 O O . ASN A 1 228 ? 25.735 -2.047 -8.124 1.00 96.50 228 ASN A O 1
ATOM 1748 N N . TYR A 1 229 ? 24.978 -2.077 -10.231 1.00 96.50 229 TYR A N 1
ATOM 1749 C CA . TYR A 1 229 ? 23.660 -1.542 -9.875 1.00 96.50 229 TYR A CA 1
ATOM 1750 C C . TYR A 1 229 ? 22.787 -2.610 -9.220 1.00 96.50 229 TYR A C 1
ATOM 1752 O O . TYR A 1 229 ? 22.133 -2.321 -8.226 1.00 96.50 229 TYR A O 1
ATOM 1760 N N . ALA A 1 230 ? 22.841 -3.856 -9.701 1.00 97.44 230 ALA A N 1
ATOM 1761 C CA . ALA A 1 230 ? 22.151 -4.966 -9.047 1.00 97.44 230 ALA A CA 1
ATOM 1762 C C . ALA A 1 230 ? 22.677 -5.199 -7.615 1.00 97.44 230 ALA A C 1
ATOM 1764 O O . ALA A 1 230 ? 21.890 -5.404 -6.695 1.00 97.44 230 ALA A O 1
ATOM 1765 N N . GLU A 1 231 ? 23.996 -5.107 -7.405 1.00 97.56 231 GLU A N 1
ATOM 1766 C CA . GLU A 1 231 ? 24.617 -5.168 -6.073 1.00 97.56 231 GLU A CA 1
ATOM 1767 C C . GLU A 1 231 ? 24.12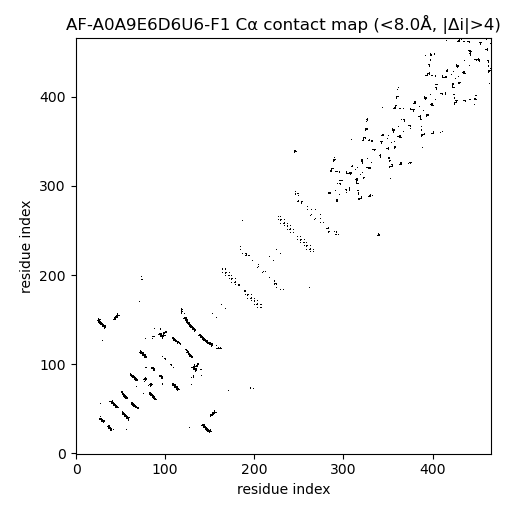2 -4.040 -5.150 1.00 97.56 231 GLU A C 1
ATOM 1769 O O . GLU A 1 231 ? 23.728 -4.307 -4.013 1.00 97.56 231 GLU A O 1
ATOM 1774 N N . ASP A 1 232 ? 24.099 -2.794 -5.635 1.00 97.50 232 ASP A N 1
ATOM 1775 C CA . ASP A 1 232 ? 23.610 -1.640 -4.868 1.00 97.50 232 ASP A CA 1
ATOM 1776 C C . ASP A 1 232 ? 22.114 -1.781 -4.521 1.00 97.50 232 ASP A C 1
ATOM 1778 O O . ASP A 1 232 ? 21.704 -1.494 -3.391 1.00 97.50 232 ASP A O 1
ATOM 1782 N N . ASN A 1 233 ? 21.299 -2.278 -5.458 1.00 96.12 233 ASN A N 1
ATOM 1783 C CA . ASN A 1 233 ? 19.874 -2.526 -5.243 1.00 96.12 233 ASN A CA 1
ATOM 1784 C C . ASN A 1 233 ? 19.637 -3.562 -4.135 1.00 96.12 233 ASN A C 1
ATOM 1786 O O . ASN A 1 233 ? 18.815 -3.331 -3.251 1.00 96.12 233 ASN A O 1
ATOM 1790 N N . VAL A 1 234 ? 20.400 -4.663 -4.125 1.00 97.81 234 VAL A N 1
ATOM 1791 C CA . VAL A 1 234 ? 20.338 -5.687 -3.067 1.00 97.81 234 VAL A CA 1
ATOM 1792 C C . VAL A 1 234 ? 20.722 -5.113 -1.707 1.00 97.81 234 VAL A C 1
ATOM 1794 O O . VAL A 1 234 ? 20.058 -5.407 -0.717 1.00 97.81 234 VAL A O 1
ATOM 1797 N N . VAL A 1 235 ? 21.760 -4.274 -1.633 1.00 97.19 235 VAL A N 1
ATOM 1798 C CA . VAL A 1 235 ? 22.169 -3.629 -0.373 1.00 97.19 235 VAL A CA 1
ATOM 1799 C C . VAL A 1 235 ? 21.057 -2.735 0.178 1.00 97.19 235 VAL A C 1
ATOM 1801 O O . VAL A 1 235 ? 20.744 -2.809 1.367 1.00 97.19 235 VAL A O 1
ATOM 1804 N N . ASN A 1 236 ? 20.443 -1.919 -0.678 1.00 96.12 236 ASN A N 1
ATOM 1805 C CA . ASN A 1 236 ? 19.356 -1.029 -0.274 1.00 96.12 236 ASN A CA 1
ATOM 1806 C C . ASN A 1 236 ? 18.106 -1.818 0.137 1.00 96.12 236 ASN A C 1
ATOM 1808 O O . ASN A 1 236 ? 17.529 -1.542 1.186 1.00 96.12 236 ASN A O 1
ATOM 1812 N N . ALA A 1 237 ? 17.727 -2.834 -0.640 1.00 96.81 237 ALA A N 1
ATOM 1813 C CA . ALA A 1 237 ? 16.570 -3.674 -0.349 1.00 96.81 237 ALA A CA 1
ATOM 1814 C C . ALA A 1 237 ? 16.759 -4.508 0.918 1.00 96.81 237 ALA A C 1
ATOM 1816 O O . ALA A 1 237 ? 15.835 -4.620 1.716 1.00 96.81 237 ALA A O 1
ATOM 1817 N N . LYS A 1 238 ? 17.975 -5.009 1.166 1.00 97.38 238 LYS A N 1
ATOM 1818 C CA . LYS A 1 238 ? 18.313 -5.649 2.437 1.00 97.38 238 LYS A CA 1
ATOM 1819 C C . LYS A 1 238 ? 18.124 -4.689 3.606 1.00 97.38 238 LYS A C 1
ATOM 1821 O O . LYS A 1 238 ? 17.587 -5.082 4.630 1.00 97.38 238 LYS A O 1
ATOM 1826 N N . SER A 1 239 ? 18.579 -3.444 3.465 1.00 96.44 239 SER A N 1
ATOM 1827 C CA . SER A 1 239 ? 18.394 -2.442 4.513 1.00 96.44 239 SER A CA 1
ATOM 1828 C C . SER A 1 239 ? 16.917 -2.123 4.742 1.00 96.44 239 SER A C 1
ATOM 1830 O O . SER A 1 239 ? 16.551 -1.866 5.879 1.00 96.44 239 SER A O 1
ATOM 1832 N N . ALA A 1 240 ? 16.085 -2.110 3.699 1.00 94.62 240 ALA A N 1
ATOM 1833 C CA . ALA A 1 240 ? 14.643 -1.930 3.850 1.00 94.62 240 ALA A CA 1
ATOM 1834 C C . ALA A 1 240 ? 14.014 -3.125 4.582 1.00 94.62 240 ALA A C 1
ATOM 1836 O O . ALA A 1 240 ? 13.320 -2.923 5.564 1.00 94.62 240 ALA A O 1
ATOM 1837 N N . TYR A 1 241 ? 14.345 -4.351 4.168 1.00 95.75 241 TYR A N 1
ATOM 1838 C CA . TYR A 1 241 ? 13.898 -5.588 4.812 1.00 95.75 241 TYR A CA 1
ATOM 1839 C C . TYR A 1 241 ? 14.309 -5.679 6.290 1.00 95.75 241 TYR A C 1
ATOM 1841 O O . TYR A 1 241 ? 13.489 -5.992 7.139 1.00 95.75 241 TYR A O 1
ATOM 1849 N N . ASP A 1 242 ? 15.564 -5.360 6.621 1.00 95.31 242 ASP A N 1
ATOM 1850 C CA . ASP A 1 242 ? 16.071 -5.443 8.000 1.00 95.31 242 ASP A CA 1
ATOM 1851 C C . ASP A 1 242 ? 15.421 -4.419 8.954 1.00 95.31 242 ASP A C 1
ATOM 1853 O O . ASP A 1 242 ? 15.543 -4.573 10.167 1.00 95.31 242 ASP A O 1
ATOM 1857 N N . ASN A 1 243 ? 14.804 -3.355 8.426 1.00 92.25 243 ASN A N 1
ATOM 1858 C CA . ASN A 1 243 ? 14.097 -2.333 9.209 1.00 92.25 243 ASN A CA 1
ATOM 1859 C C . ASN A 1 243 ? 12.590 -2.332 8.916 1.00 92.25 243 ASN A C 1
ATOM 1861 O O . ASN A 1 243 ? 11.927 -1.333 9.187 1.0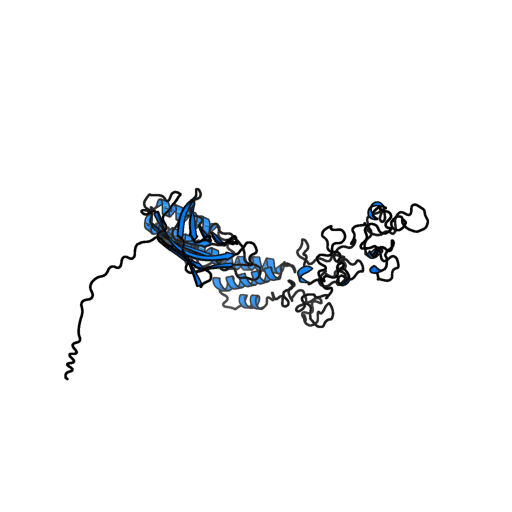0 92.25 243 ASN A O 1
ATOM 1865 N N . ALA A 1 244 ? 12.082 -3.393 8.292 1.00 92.69 244 ALA A N 1
ATOM 1866 C CA . ALA A 1 244 ? 10.674 -3.501 7.983 1.00 92.69 244 ALA A CA 1
ATOM 1867 C C . ALA A 1 244 ? 9.863 -3.727 9.263 1.00 92.69 244 ALA A C 1
ATOM 1869 O O . ALA A 1 244 ? 10.308 -4.433 10.170 1.00 92.69 244 ALA A O 1
ATOM 1870 N N . THR A 1 245 ? 8.687 -3.122 9.306 1.00 91.25 245 THR A N 1
ATOM 1871 C CA . THR A 1 245 ? 7.652 -3.358 10.315 1.00 91.25 245 THR A CA 1
ATOM 1872 C C . THR A 1 245 ? 6.586 -4.275 9.724 1.00 91.25 245 THR A C 1
ATOM 1874 O O . THR A 1 245 ? 6.630 -4.543 8.520 1.00 91.25 245 THR A O 1
ATOM 1877 N N . ILE A 1 246 ? 5.632 -4.737 10.537 1.00 90.00 246 ILE A N 1
ATOM 1878 C CA . ILE A 1 246 ? 4.538 -5.621 10.094 1.00 90.00 246 ILE A CA 1
ATOM 1879 C C . ILE A 1 246 ? 3.887 -5.066 8.815 1.00 90.00 246 ILE A C 1
ATOM 1881 O O . ILE A 1 246 ? 3.959 -5.708 7.766 1.00 90.00 246 ILE A O 1
ATOM 1885 N N . GLY A 1 247 ? 3.468 -3.794 8.823 1.00 87.50 247 GLY A N 1
ATOM 1886 C CA . GLY A 1 247 ? 2.756 -3.176 7.696 1.00 87.50 247 GLY A CA 1
ATOM 1887 C C . GLY A 1 247 ? 3.539 -2.964 6.398 1.00 87.50 247 GLY A C 1
ATOM 1888 O O . GLY A 1 247 ? 2.968 -2.562 5.384 1.00 87.50 247 GLY A O 1
ATOM 1889 N N . ASN A 1 248 ? 4.854 -3.204 6.367 1.00 89.50 248 ASN A N 1
ATOM 1890 C CA . ASN A 1 248 ? 5.626 -3.134 5.119 1.00 89.50 248 ASN A CA 1
ATOM 1891 C C . ASN A 1 248 ? 6.533 -4.344 4.866 1.00 89.50 248 ASN A C 1
ATOM 1893 O O . ASN A 1 248 ? 7.236 -4.378 3.845 1.00 89.50 248 ASN A O 1
ATOM 1897 N N . TYR A 1 249 ? 6.507 -5.344 5.744 1.00 92.88 249 TYR A N 1
ATOM 1898 C CA . TYR A 1 249 ? 7.408 -6.486 5.697 1.00 92.88 249 TYR A CA 1
ATOM 1899 C C . TYR A 1 249 ? 7.246 -7.315 4.437 1.00 92.88 249 TYR A C 1
ATOM 1901 O O . TYR A 1 249 ? 8.240 -7.545 3.743 1.00 92.88 249 TYR A O 1
ATOM 1909 N N . ILE A 1 250 ? 6.019 -7.707 4.085 1.00 91.12 250 ILE A N 1
ATOM 1910 C CA . ILE A 1 250 ? 5.751 -8.518 2.889 1.00 91.12 250 ILE A CA 1
ATOM 1911 C C . ILE A 1 250 ? 6.316 -7.810 1.651 1.00 91.12 250 ILE A C 1
ATOM 1913 O O . ILE A 1 250 ? 7.050 -8.396 0.844 1.00 91.12 250 ILE A O 1
ATOM 1917 N N . GLN A 1 251 ? 6.079 -6.502 1.531 1.00 91.25 251 GLN A N 1
ATOM 1918 C CA . GLN A 1 251 ? 6.583 -5.697 0.423 1.00 91.25 251 GLN A CA 1
ATOM 1919 C C . GLN A 1 251 ? 8.116 -5.564 0.437 1.00 91.25 251 GLN A C 1
ATOM 1921 O O . GLN A 1 251 ? 8.757 -5.666 -0.616 1.00 91.25 251 GLN A O 1
ATOM 1926 N N . ALA A 1 252 ? 8.733 -5.338 1.597 1.00 93.69 252 ALA A N 1
ATOM 1927 C CA . ALA A 1 252 ? 10.184 -5.235 1.726 1.00 93.69 252 ALA A CA 1
ATOM 1928 C C . ALA A 1 252 ? 10.883 -6.577 1.435 1.00 93.69 252 ALA A C 1
ATOM 1930 O O . ALA A 1 252 ? 11.891 -6.617 0.723 1.00 93.69 252 ALA A O 1
ATOM 1931 N N . CYS A 1 253 ? 10.312 -7.678 1.921 1.00 95.94 253 CYS A N 1
ATOM 1932 C CA . CYS A 1 253 ? 10.787 -9.044 1.742 1.00 95.94 253 CYS A CA 1
ATOM 1933 C C . CYS A 1 253 ? 10.710 -9.477 0.272 1.00 95.94 253 CYS A C 1
ATOM 1935 O O . CYS A 1 253 ? 11.713 -9.904 -0.312 1.00 95.94 253 CYS A O 1
ATOM 1937 N N . THR A 1 254 ? 9.562 -9.272 -0.378 1.00 94.44 254 THR A N 1
ATOM 1938 C CA . THR A 1 254 ? 9.380 -9.574 -1.808 1.00 94.44 254 THR A CA 1
ATOM 1939 C C . THR A 1 254 ? 10.297 -8.732 -2.698 1.00 94.44 254 THR A C 1
ATOM 1941 O O . THR A 1 254 ? 10.906 -9.267 -3.630 1.00 94.44 254 THR A O 1
ATOM 1944 N N . ASN A 1 255 ? 10.491 -7.446 -2.381 1.00 93.69 255 ASN A N 1
ATOM 1945 C CA . ASN A 1 255 ? 11.460 -6.592 -3.074 1.00 93.69 255 ASN A CA 1
ATOM 1946 C C . ASN A 1 255 ? 12.891 -7.105 -2.908 1.00 93.69 255 ASN A C 1
ATOM 1948 O O . ASN A 1 255 ? 13.646 -7.172 -3.880 1.00 93.69 255 ASN A O 1
ATOM 1952 N N . TYR A 1 256 ? 13.272 -7.512 -1.698 1.00 97.62 256 TYR A N 1
ATOM 1953 C CA . TYR A 1 256 ? 14.595 -8.068 -1.454 1.00 97.62 256 TYR A CA 1
ATOM 1954 C C . TYR A 1 256 ? 14.830 -9.350 -2.267 1.00 97.62 256 TYR A C 1
ATOM 1956 O O . TYR A 1 256 ? 15.851 -9.460 -2.950 1.00 97.62 256 TYR A O 1
ATOM 1964 N N . ILE A 1 257 ? 13.853 -10.264 -2.314 1.00 96.50 257 ILE A N 1
ATOM 1965 C CA . ILE A 1 257 ? 13.881 -11.446 -3.191 1.00 96.50 257 ILE A CA 1
ATOM 1966 C C . ILE A 1 257 ? 14.033 -11.056 -4.668 1.00 96.50 257 ILE A C 1
ATOM 1968 O O . ILE A 1 257 ? 14.831 -11.667 -5.388 1.00 96.50 257 ILE A O 1
ATOM 1972 N N . ALA A 1 258 ? 13.296 -10.045 -5.136 1.00 95.62 258 ALA A N 1
ATOM 1973 C CA . ALA A 1 258 ? 13.360 -9.586 -6.521 1.00 95.62 258 ALA A CA 1
ATOM 1974 C C . ALA A 1 258 ? 14.763 -9.080 -6.892 1.00 95.62 258 ALA A C 1
ATOM 1976 O O . ALA A 1 258 ? 15.307 -9.476 -7.927 1.00 95.62 258 ALA A O 1
ATOM 1977 N N . PHE A 1 259 ? 15.398 -8.287 -6.027 1.00 97.50 259 PHE A N 1
ATOM 1978 C CA . PHE A 1 259 ? 16.754 -7.797 -6.276 1.00 97.50 259 PHE A CA 1
ATOM 1979 C C . PHE A 1 259 ? 17.822 -8.883 -6.137 1.00 97.50 259 PHE A C 1
ATOM 1981 O O . PHE A 1 259 ? 18.783 -8.877 -6.904 1.00 97.50 259 PHE A O 1
ATOM 1988 N N . LEU A 1 260 ? 17.645 -9.865 -5.244 1.00 97.75 260 LEU A N 1
ATOM 1989 C CA . LEU A 1 260 ? 18.515 -11.047 -5.204 1.00 97.75 260 LEU A CA 1
ATOM 1990 C C . LEU A 1 260 ? 18.456 -11.807 -6.539 1.00 97.75 260 LEU A C 1
ATOM 1992 O O . LEU A 1 260 ? 19.494 -12.191 -7.076 1.00 97.75 260 LEU A O 1
ATOM 1996 N N . ASN A 1 261 ? 17.263 -11.973 -7.120 1.00 96.31 261 ASN A N 1
ATOM 1997 C CA . ASN A 1 261 ? 17.106 -12.582 -8.444 1.00 96.31 261 ASN A CA 1
ATOM 1998 C C . ASN A 1 261 ? 17.761 -11.745 -9.553 1.00 96.31 261 ASN A C 1
ATOM 2000 O O . ASN A 1 261 ? 18.463 -12.310 -10.392 1.00 96.31 261 ASN A O 1
ATOM 2004 N N . GLN A 1 262 ? 17.601 -10.419 -9.524 1.00 95.69 262 GLN A N 1
ATOM 2005 C CA . GLN A 1 262 ? 18.282 -9.505 -10.449 1.00 95.69 262 GLN A CA 1
ATOM 2006 C C . GLN A 1 262 ? 19.812 -9.646 -10.338 1.00 95.69 262 GLN A C 1
ATOM 2008 O O . GLN A 1 26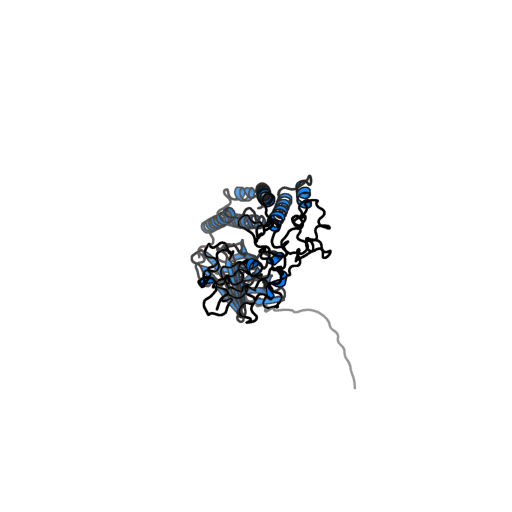2 ? 20.509 -9.756 -11.345 1.00 95.69 262 GLN A O 1
ATOM 2013 N N . GLN A 1 263 ? 20.362 -9.716 -9.123 1.00 97.75 263 GLN A N 1
ATOM 2014 C CA . GLN A 1 263 ? 21.798 -9.915 -8.926 1.00 97.75 263 GLN A CA 1
ATOM 2015 C C . GLN A 1 263 ? 22.263 -11.275 -9.466 1.00 97.75 263 GLN A C 1
ATOM 2017 O O . GLN A 1 263 ? 23.275 -11.333 -10.163 1.00 97.75 263 GLN A O 1
ATOM 2022 N N . ILE A 1 264 ? 21.520 -12.358 -9.217 1.00 97.06 264 ILE A N 1
ATOM 2023 C CA . ILE A 1 264 ? 21.825 -13.681 -9.789 1.00 97.06 264 ILE A CA 1
ATOM 2024 C C . ILE A 1 264 ? 21.851 -13.615 -11.322 1.00 97.06 264 ILE A C 1
ATOM 2026 O O . ILE A 1 264 ? 22.740 -14.197 -11.945 1.00 97.06 264 ILE A O 1
ATOM 2030 N N . GLU A 1 265 ? 20.908 -12.900 -11.934 1.00 95.75 265 GLU A N 1
ATOM 2031 C CA . GLU A 1 265 ? 20.804 -12.768 -13.388 1.00 95.75 265 GLU A CA 1
ATOM 2032 C C . GLU A 1 265 ? 21.999 -12.023 -14.006 1.00 95.75 265 GLU A C 1
ATOM 2034 O O . GLU A 1 265 ? 22.603 -12.522 -14.960 1.00 95.75 265 GLU A O 1
ATOM 2039 N N . TYR A 1 266 ? 22.378 -10.865 -13.454 1.00 95.62 266 TYR A N 1
ATOM 2040 C CA . TYR A 1 266 ? 23.380 -9.979 -14.071 1.00 95.62 266 TYR A CA 1
ATOM 2041 C C . TYR A 1 266 ? 24.807 -10.142 -13.526 1.00 95.62 266 TYR A C 1
ATOM 2043 O O . TYR A 1 266 ? 25.772 -9.816 -14.224 1.00 95.62 266 TYR A O 1
ATOM 2051 N N . CYS A 1 267 ? 24.971 -10.663 -12.309 1.00 96.69 267 CYS A N 1
ATOM 2052 C CA . CYS A 1 267 ? 26.275 -10.918 -11.684 1.00 96.69 267 CYS A CA 1
ATOM 2053 C C . CYS A 1 267 ? 26.645 -12.408 -11.650 1.00 96.69 267 CYS A C 1
ATOM 2055 O O . CYS A 1 267 ? 27.832 -12.743 -11.608 1.00 96.69 267 CYS A O 1
ATOM 2057 N N . GLY A 1 268 ? 25.650 -13.300 -11.700 1.00 96.19 268 GLY A N 1
ATOM 2058 C CA . GLY A 1 268 ? 25.829 -14.732 -11.480 1.00 96.19 268 GLY A CA 1
ATOM 2059 C C . GLY A 1 268 ? 25.894 -15.113 -9.997 1.00 96.19 268 GLY A C 1
ATOM 2060 O O . GLY A 1 268 ? 26.066 -14.274 -9.119 1.00 96.19 268 GLY A O 1
ATOM 2061 N N . ASP A 1 269 ? 25.778 -16.415 -9.733 1.00 97.25 269 ASP A N 1
ATOM 2062 C CA . ASP A 1 269 ? 25.810 -17.006 -8.387 1.00 97.25 269 ASP A CA 1
ATOM 2063 C C . ASP A 1 269 ? 26.414 -18.421 -8.448 1.00 97.25 269 ASP A C 1
ATOM 2065 O O . ASP A 1 269 ? 25.744 -19.436 -8.264 1.00 97.25 269 ASP A O 1
ATOM 2069 N N . GLU A 1 270 ? 27.691 -18.513 -8.839 1.00 96.31 270 GLU A N 1
ATOM 2070 C CA . GLU A 1 270 ? 28.350 -19.807 -9.093 1.00 96.31 270 GLU A CA 1
ATOM 2071 C C . GLU A 1 270 ? 28.485 -20.683 -7.837 1.00 96.31 270 GLU A C 1
ATOM 2073 O O . GLU A 1 270 ? 28.528 -21.913 -7.948 1.00 96.31 270 GLU A O 1
ATOM 2078 N N . ASP A 1 271 ? 28.592 -20.070 -6.656 1.00 95.94 271 ASP A N 1
ATOM 2079 C CA . ASP A 1 271 ? 28.693 -20.770 -5.375 1.00 95.94 271 ASP A CA 1
ATOM 2080 C C . ASP A 1 271 ? 27.332 -21.006 -4.699 1.00 95.94 271 ASP A C 1
ATOM 2082 O O . ASP A 1 271 ? 27.267 -21.790 -3.747 1.00 95.94 271 ASP A O 1
ATOM 2086 N N . GLY A 1 272 ? 26.255 -20.417 -5.231 1.00 96.56 272 GLY A N 1
ATOM 2087 C CA . GLY A 1 272 ? 24.890 -20.563 -4.733 1.00 96.56 272 GLY A CA 1
ATOM 2088 C C . GLY A 1 272 ? 24.615 -19.781 -3.449 1.00 96.56 272 GLY A C 1
ATOM 2089 O O . GLY A 1 272 ? 23.659 -20.105 -2.740 1.00 96.56 272 GLY A O 1
ATOM 2090 N N . ALA A 1 273 ? 25.470 -18.822 -3.084 1.00 96.94 273 ALA A N 1
ATOM 2091 C CA . ALA A 1 273 ? 25.330 -18.074 -1.843 1.00 96.94 273 ALA A CA 1
ATOM 2092 C C . ALA A 1 273 ? 24.100 -17.154 -1.864 1.00 96.94 273 ALA A C 1
ATOM 2094 O O . ALA A 1 273 ? 23.386 -17.079 -0.864 1.00 96.94 273 ALA A O 1
ATOM 2095 N N . ILE A 1 274 ? 23.828 -16.491 -2.992 1.00 97.12 274 ILE A N 1
ATOM 2096 C CA . ILE A 1 274 ? 22.688 -15.568 -3.130 1.00 97.12 274 ILE A CA 1
ATOM 2097 C C . ILE A 1 274 ? 21.380 -16.365 -3.167 1.00 97.12 274 ILE A C 1
ATOM 2099 O O . ILE A 1 274 ? 20.424 -16.054 -2.458 1.00 97.12 274 ILE A O 1
ATOM 2103 N N . GLN A 1 275 ? 21.376 -17.454 -3.930 1.00 95.88 275 GLN A N 1
ATOM 2104 C CA . GLN A 1 275 ? 20.303 -18.436 -4.011 1.00 95.88 275 GLN A CA 1
ATOM 2105 C C . GLN A 1 275 ? 19.921 -18.989 -2.629 1.00 95.88 275 GLN A C 1
ATOM 2107 O O . GLN A 1 275 ? 18.737 -19.082 -2.320 1.00 95.88 275 GLN A O 1
ATOM 2112 N N . ALA A 1 276 ? 20.903 -19.301 -1.779 1.00 97.00 276 ALA A N 1
ATOM 2113 C CA . ALA A 1 276 ? 20.652 -19.788 -0.424 1.00 97.00 276 ALA A CA 1
ATOM 2114 C C . ALA A 1 276 ? 20.035 -18.726 0.502 1.00 97.00 276 ALA A C 1
ATOM 2116 O O . ALA A 1 276 ? 19.208 -19.077 1.337 1.00 97.00 276 ALA A O 1
ATOM 2117 N N . ILE A 1 277 ? 20.419 -17.449 0.365 1.00 96.38 277 ILE A N 1
ATOM 2118 C CA . ILE A 1 277 ? 19.784 -16.346 1.108 1.00 96.38 277 ILE A CA 1
ATOM 2119 C C . ILE A 1 277 ? 18.326 -16.220 0.680 1.00 96.38 277 ILE A C 1
ATOM 2121 O O . ILE A 1 277 ? 17.444 -16.173 1.528 1.00 96.38 277 ILE A O 1
ATOM 2125 N N . ARG A 1 278 ? 18.076 -16.206 -0.631 1.00 96.38 278 ARG A N 1
ATOM 2126 C CA . ARG A 1 278 ? 16.730 -16.063 -1.178 1.00 96.38 278 ARG A CA 1
ATOM 2127 C C . ARG A 1 278 ? 15.800 -17.195 -0.742 1.00 96.38 278 ARG A C 1
ATOM 2129 O O . ARG A 1 278 ? 14.679 -16.924 -0.348 1.00 96.38 278 ARG A O 1
ATOM 2136 N N . ASP A 1 279 ? 16.263 -18.443 -0.798 1.00 93.69 279 ASP A N 1
ATOM 2137 C CA . ASP A 1 279 ? 15.463 -19.613 -0.398 1.00 93.69 279 ASP A CA 1
ATOM 2138 C C . ASP A 1 279 ? 15.202 -19.681 1.120 1.00 93.69 279 ASP A C 1
ATOM 2140 O O . ASP A 1 279 ? 14.380 -20.482 1.557 1.00 93.69 279 ASP A O 1
ATOM 2144 N N . ALA A 1 280 ? 15.929 -18.898 1.922 1.00 93.62 280 ALA A N 1
ATOM 2145 C CA . ALA A 1 280 ? 15.746 -18.819 3.369 1.00 93.62 280 ALA A CA 1
ATOM 2146 C C . ALA A 1 280 ? 14.804 -17.684 3.802 1.00 93.62 280 ALA A C 1
ATOM 2148 O O . ALA A 1 280 ? 14.444 -17.633 4.974 1.00 93.62 280 ALA A O 1
ATOM 2149 N N . LEU A 1 281 ? 14.447 -16.767 2.899 1.00 93.19 281 LEU A N 1
ATOM 2150 C CA . LEU A 1 281 ? 13.476 -15.712 3.180 1.00 93.19 281 LEU A CA 1
ATOM 2151 C C . LEU A 1 281 ? 12.065 -16.297 3.119 1.00 93.19 281 LEU A C 1
ATOM 2153 O O . LEU A 1 281 ? 11.714 -16.937 2.126 1.00 93.19 281 LEU A O 1
ATOM 2157 N N . ASN A 1 282 ? 11.273 -16.050 4.160 1.00 88.25 282 ASN A N 1
ATOM 2158 C CA . ASN A 1 282 ? 9.849 -16.348 4.173 1.00 88.25 282 ASN A CA 1
ATOM 2159 C C . ASN A 1 282 ? 9.076 -15.031 4.108 1.00 88.25 282 ASN A C 1
ATOM 2161 O O . ASN A 1 282 ? 9.118 -14.256 5.052 1.00 88.25 282 ASN A O 1
ATOM 2165 N N . CYS A 1 283 ? 8.427 -14.773 2.976 1.00 92.38 283 CYS A N 1
ATOM 2166 C CA . CYS A 1 283 ? 7.538 -13.622 2.800 1.00 92.38 283 CYS A CA 1
ATOM 2167 C C . CYS A 1 283 ? 6.080 -14.083 2.662 1.00 92.38 283 CYS A C 1
ATOM 2169 O O . CYS A 1 283 ? 5.318 -13.426 1.956 1.00 92.38 283 CYS A O 1
ATOM 2171 N N . ALA A 1 284 ? 5.771 -15.287 3.153 1.00 91.94 284 ALA A N 1
ATOM 2172 C CA . ALA A 1 284 ? 4.427 -15.826 3.101 1.00 91.94 284 ALA A CA 1
ATOM 2173 C C . ALA A 1 284 ? 3.512 -15.071 4.067 1.00 91.94 284 ALA A C 1
ATOM 2175 O O . ALA A 1 284 ? 3.985 -14.482 5.039 1.00 91.94 284 ALA A O 1
ATOM 2176 N N . ASP A 1 285 ? 2.255 -15.108 3.674 1.00 94.00 285 ASP A N 1
ATOM 2177 C CA . ASP A 1 285 ? 1.033 -14.606 4.284 1.00 94.00 285 ASP A CA 1
ATOM 2178 C C . ASP A 1 285 ? 0.014 -15.612 3.704 1.00 94.00 285 ASP A C 1
ATOM 2180 O O . ASP A 1 285 ? -0.132 -15.701 2.470 1.00 94.00 285 ASP A O 1
ATOM 2184 N N . GLU A 1 286 ? -0.382 -16.601 4.514 1.00 94.50 286 GLU A N 1
ATOM 2185 C CA . GLU A 1 286 ? -0.990 -17.851 4.026 1.00 94.50 286 GLU A CA 1
ATOM 2186 C C . GLU A 1 286 ? -2.518 -17.773 3.922 1.00 94.50 286 GLU A C 1
ATOM 2188 O O . GLU A 1 286 ? -3.079 -18.316 2.955 1.00 94.50 286 GLU A O 1
ATOM 2193 N N . ASP A 1 287 ? -3.158 -17.072 4.846 1.00 93.06 287 ASP A N 1
ATOM 2194 C CA . ASP A 1 287 ? -4.560 -16.639 4.851 1.00 93.06 287 ASP A CA 1
ATOM 2195 C C . ASP A 1 287 ? -4.818 -15.426 3.931 1.00 93.06 287 ASP A C 1
ATOM 2197 O O . ASP A 1 287 ? -5.867 -15.372 3.274 1.00 93.06 287 ASP A O 1
ATOM 2201 N N . GLY A 1 288 ? -3.832 -14.550 3.726 1.00 94.19 288 GLY A N 1
ATOM 2202 C CA . GLY A 1 288 ? -3.948 -13.346 2.911 1.00 94.19 288 GLY A CA 1
ATOM 2203 C C . GLY A 1 288 ? -4.507 -12.131 3.652 1.00 94.19 288 GLY A C 1
ATOM 2204 O O . GLY A 1 288 ? -5.086 -11.275 2.967 1.00 94.19 288 GLY A O 1
ATOM 2205 N N . ASP A 1 289 ? -4.396 -12.067 4.977 1.00 92.12 289 ASP A N 1
ATOM 2206 C CA . ASP A 1 289 ? -4.933 -10.990 5.816 1.00 92.12 289 ASP A CA 1
ATOM 2207 C C . ASP A 1 289 ? -4.027 -9.737 5.878 1.00 92.12 289 ASP A C 1
ATOM 2209 O O . ASP A 1 289 ? -4.487 -8.626 6.136 1.00 92.12 289 ASP A O 1
ATOM 2213 N N . GLY A 1 290 ? -2.754 -9.867 5.493 1.00 91.31 290 GLY A N 1
ATOM 2214 C CA . GLY A 1 290 ? -1.774 -8.782 5.476 1.00 91.31 290 GLY A CA 1
ATOM 2215 C C . GLY A 1 290 ? -0.756 -8.809 6.618 1.00 91.31 290 GLY A C 1
ATOM 2216 O O . GLY A 1 290 ? 0.230 -8.054 6.549 1.00 91.31 290 GLY A O 1
ATOM 2217 N N . VAL A 1 291 ? -0.919 -9.693 7.599 1.00 93.00 291 VAL A N 1
ATOM 2218 C CA . VAL A 1 291 ? 0.132 -10.127 8.514 1.00 93.00 291 VAL A CA 1
ATOM 2219 C C . VAL A 1 291 ? 0.956 -11.206 7.806 1.00 93.00 291 VAL A C 1
ATOM 2221 O O . VAL A 1 291 ? 0.532 -11.886 6.882 1.00 93.00 291 VAL A O 1
ATOM 2224 N N . ALA A 1 292 ? 2.252 -11.264 8.100 1.00 93.94 292 ALA A N 1
ATOM 2225 C CA . ALA A 1 292 ? 3.088 -12.325 7.546 1.00 93.94 292 ALA A CA 1
ATOM 2226 C C . ALA A 1 292 ? 3.252 -13.400 8.608 1.00 93.94 292 ALA A C 1
ATOM 2228 O O . ALA A 1 292 ? 3.610 -13.034 9.724 1.00 93.94 292 ALA A O 1
ATOM 2229 N N . ASN A 1 293 ? 3.272 -14.677 8.210 1.00 93.06 293 ASN A N 1
ATOM 2230 C CA . ASN A 1 293 ? 3.459 -15.839 9.098 1.00 93.06 293 ASN A CA 1
ATOM 2231 C C . ASN A 1 293 ? 4.585 -15.681 10.125 1.00 93.06 293 ASN A C 1
ATOM 2233 O O . ASN A 1 293 ? 4.593 -16.306 11.173 1.00 93.06 293 ASN A O 1
ATOM 2237 N N . THR A 1 294 ? 5.625 -14.903 9.805 1.00 92.75 294 THR A N 1
ATOM 2238 C CA . THR A 1 294 ? 6.738 -14.670 10.733 1.00 92.75 294 THR A CA 1
ATOM 2239 C C . THR A 1 294 ? 6.396 -13.776 11.930 1.00 92.75 294 THR A C 1
ATOM 2241 O O . THR A 1 294 ? 7.220 -13.716 12.844 1.00 92.75 294 THR A O 1
ATOM 2244 N N . PHE A 1 295 ? 5.298 -13.028 11.876 1.00 93.75 295 PHE A N 1
ATOM 2245 C CA . PHE A 1 295 ? 4.802 -12.157 12.940 1.00 93.75 295 PHE A CA 1
ATOM 2246 C C . PHE A 1 295 ? 3.684 -12.803 13.753 1.00 93.75 295 PHE A C 1
ATOM 2248 O O . PHE A 1 295 ? 3.512 -12.406 14.894 1.00 93.75 295 PHE A O 1
ATOM 2255 N N . GLU A 1 296 ? 3.071 -13.860 13.230 1.00 94.56 296 GLU A N 1
ATOM 2256 C CA . GLU A 1 296 ? 2.054 -14.682 13.907 1.00 94.56 296 GLU A CA 1
ATOM 2257 C C . GLU A 1 296 ? 2.684 -15.803 14.759 1.00 94.56 296 GLU A C 1
ATOM 2259 O O . GLU A 1 296 ? 2.027 -16.709 15.246 1.00 94.56 296 GLU A O 1
ATOM 2264 N N . ASP A 1 297 ? 4.005 -15.751 14.970 1.00 94.50 297 ASP A N 1
ATOM 2265 C CA . ASP A 1 297 ? 4.704 -16.497 16.028 1.00 94.50 297 ASP A CA 1
ATOM 2266 C C . ASP A 1 297 ? 4.642 -15.673 17.319 1.00 94.50 297 ASP A C 1
ATOM 2268 O O . ASP A 1 297 ? 5.655 -15.110 17.761 1.00 94.50 297 ASP A O 1
ATOM 2272 N N . ILE A 1 298 ? 3.440 -15.550 17.889 1.00 92.94 298 ILE A N 1
ATOM 2273 C CA . ILE A 1 298 ? 3.127 -14.656 19.016 1.00 92.94 298 ILE A CA 1
ATOM 2274 C C . ILE A 1 298 ? 4.085 -14.891 20.192 1.00 92.94 298 ILE A C 1
ATOM 2276 O O . ILE A 1 298 ? 4.562 -13.957 20.851 1.00 92.94 298 ILE A O 1
ATOM 2280 N N . ASN A 1 299 ? 4.444 -16.152 20.444 1.00 92.62 299 ASN A N 1
ATOM 2281 C CA . ASN A 1 299 ? 5.327 -16.521 21.548 1.00 92.62 299 ASN A CA 1
ATOM 2282 C C . ASN A 1 299 ? 6.835 -16.594 21.186 1.00 92.62 299 ASN A C 1
ATOM 2284 O O . ASN A 1 299 ? 7.690 -16.673 22.087 1.00 92.62 299 ASN A O 1
ATOM 2288 N N . GLY A 1 300 ? 7.185 -16.505 19.900 1.00 92.94 300 GLY A N 1
ATOM 2289 C CA . GLY A 1 300 ? 8.557 -16.446 19.393 1.00 92.94 300 GLY A CA 1
ATOM 2290 C C . GLY A 1 300 ? 9.335 -17.767 19.470 1.00 92.94 300 GLY A C 1
ATOM 2291 O O . GLY A 1 300 ? 10.575 -17.742 19.584 1.00 92.94 300 GLY A O 1
ATOM 2292 N N . ASP A 1 301 ? 8.656 -18.917 19.494 1.00 94.88 301 ASP A N 1
ATOM 2293 C CA . ASP A 1 301 ? 9.276 -20.246 19.542 1.00 94.88 301 ASP A CA 1
ATOM 2294 C C . ASP A 1 301 ? 9.440 -20.917 18.167 1.00 94.88 301 ASP A C 1
ATOM 2296 O O . ASP A 1 301 ? 10.125 -21.952 18.066 1.00 94.88 301 ASP A O 1
ATOM 2300 N N . SER A 1 302 ? 8.960 -20.250 17.112 1.00 92.19 302 SER A N 1
ATOM 2301 C CA . SER A 1 302 ? 8.983 -20.679 15.712 1.00 92.19 302 SER A CA 1
ATOM 2302 C C . SER A 1 302 ? 8.130 -21.915 15.418 1.00 92.19 302 SER A C 1
ATOM 2304 O O . SER A 1 302 ? 8.452 -22.671 14.490 1.00 92.19 302 SER A O 1
ATOM 2306 N N . ASP A 1 303 ? 7.091 -22.147 16.216 1.00 94.62 303 ASP A N 1
ATOM 2307 C CA . ASP A 1 303 ? 6.077 -23.182 16.035 1.00 94.62 303 ASP A CA 1
ATOM 2308 C C . ASP A 1 303 ? 4.689 -22.555 15.817 1.00 94.62 303 ASP A C 1
ATOM 2310 O O . ASP A 1 303 ? 3.802 -22.729 16.641 1.00 94.62 303 ASP A O 1
ATOM 2314 N N . PHE A 1 304 ? 4.508 -21.913 14.655 1.00 93.94 304 PHE A N 1
ATOM 2315 C CA . PHE A 1 304 ? 3.275 -21.214 14.241 1.00 93.94 304 PHE A CA 1
ATOM 2316 C C . PHE A 1 304 ? 1.993 -22.056 14.360 1.00 93.94 304 PHE A C 1
ATOM 2318 O O . PHE A 1 304 ? 0.913 -21.521 14.514 1.00 93.94 304 PHE A O 1
ATOM 2325 N N . ASP A 1 305 ? 2.092 -23.391 14.294 1.00 94.88 305 ASP A N 1
ATOM 2326 C CA . ASP A 1 305 ? 0.947 -24.310 14.422 1.00 94.88 305 ASP A CA 1
ATOM 2327 C C . ASP A 1 305 ? 0.300 -24.285 15.833 1.00 94.88 305 ASP A C 1
ATOM 2329 O O . ASP A 1 305 ? -0.658 -25.031 16.073 1.00 94.88 305 ASP A O 1
ATOM 2333 N N . ASN A 1 306 ? 0.896 -23.582 16.806 1.00 94.75 306 ASN A N 1
ATOM 2334 C CA . ASN A 1 306 ? 0.460 -23.571 18.204 1.00 94.75 306 ASN A CA 1
ATOM 2335 C C . ASN A 1 306 ? 0.010 -22.203 18.738 1.00 94.75 306 ASN A C 1
ATOM 2337 O O . ASN A 1 306 ? -0.467 -22.170 19.878 1.00 94.75 306 ASN A O 1
ATOM 2341 N N . ASP A 1 307 ? 0.168 -21.152 17.939 1.00 96.75 307 ASP A N 1
ATOM 2342 C CA . ASP A 1 307 ? -0.379 -19.821 18.171 1.00 96.75 307 ASP A CA 1
ATOM 2343 C C . ASP A 1 307 ? -1.786 -19.809 17.532 1.00 96.75 307 ASP A C 1
ATOM 2345 O O . ASP A 1 307 ? -1.937 -20.163 16.365 1.00 96.75 307 ASP A O 1
ATOM 2349 N N . ASP A 1 308 ? -2.801 -19.631 18.377 1.00 96.81 308 ASP A N 1
ATOM 2350 C CA . ASP A 1 308 ? -4.245 -19.831 18.134 1.00 96.81 308 ASP A CA 1
ATOM 2351 C C . ASP A 1 308 ? -4.940 -18.916 19.155 1.00 96.81 308 ASP A C 1
ATOM 2353 O O . ASP A 1 308 ? -5.143 -19.312 20.317 1.00 96.81 308 ASP A O 1
ATOM 2357 N N . THR A 1 309 ? -5.089 -17.646 18.777 1.00 96.88 309 THR A N 1
ATOM 2358 C CA . THR A 1 309 ? -5.431 -16.526 19.662 1.00 96.88 309 THR A CA 1
ATOM 2359 C C . THR A 1 309 ? -6.858 -16.660 20.197 1.00 96.88 309 THR A C 1
ATOM 2361 O O . THR A 1 309 ? -7.056 -16.625 21.422 1.00 96.88 309 THR A O 1
ATOM 2364 N N . ASP A 1 310 ? -7.823 -16.982 19.338 1.00 96.50 310 ASP A N 1
ATOM 2365 C CA . ASP A 1 310 ? -9.223 -17.219 19.710 1.00 96.50 310 ASP A CA 1
ATOM 2366 C C . ASP A 1 310 ? -9.515 -18.642 20.258 1.00 96.50 310 ASP A C 1
ATOM 2368 O O . ASP A 1 310 ? -10.509 -18.892 20.964 1.00 96.50 310 ASP A O 1
ATOM 2372 N N . GLY A 1 311 ? -8.628 -19.609 20.009 1.00 96.62 311 GLY A N 1
ATOM 2373 C CA . GLY A 1 311 ? -8.770 -20.993 20.449 1.00 96.62 311 GLY A CA 1
ATOM 2374 C C . GLY A 1 311 ? -9.738 -21.841 19.610 1.00 96.62 311 GLY A C 1
ATOM 2375 O O . GLY A 1 311 ? -10.254 -22.853 20.135 1.00 96.62 311 GLY A O 1
ATOM 2376 N N . ASP A 1 312 ? -10.036 -21.473 18.361 1.00 96.25 312 ASP A N 1
ATOM 2377 C CA . ASP A 1 312 ? -10.975 -22.187 17.488 1.00 96.25 312 ASP A CA 1
ATOM 2378 C C . ASP A 1 312 ? -10.384 -23.415 16.767 1.00 96.25 312 ASP A C 1
ATOM 2380 O O . ASP A 1 312 ? -11.133 -24.239 16.208 1.00 96.25 312 ASP A O 1
ATOM 2384 N N . LEU A 1 313 ? -9.073 -23.642 16.939 1.00 95.62 313 LEU A N 1
ATOM 2385 C CA . LEU A 1 313 ? -8.247 -24.697 16.335 1.00 95.62 313 LEU A CA 1
ATOM 2386 C C . LEU A 1 313 ? -7.762 -24.416 14.906 1.00 95.62 313 LEU A C 1
ATOM 2388 O O . LEU A 1 313 ? -7.229 -25.345 14.268 1.00 95.62 313 LEU A O 1
ATOM 2392 N N . ASN A 1 314 ? -7.969 -23.215 14.395 1.00 96.12 314 ASN A N 1
ATOM 2393 C CA . ASN A 1 314 ? -7.143 -22.622 13.365 1.00 96.12 314 ASN A CA 1
ATOM 2394 C C . ASN A 1 314 ? -5.946 -21.943 14.045 1.00 96.12 314 ASN A C 1
ATOM 2396 O O . ASN A 1 314 ? -6.006 -21.613 15.216 1.00 96.12 314 ASN A O 1
ATOM 2400 N N . ALA A 1 315 ? -4.805 -21.895 13.373 1.00 97.62 315 ALA A N 1
ATOM 2401 C CA . ALA A 1 315 ? -3.668 -21.150 13.907 1.00 97.62 315 ALA A CA 1
ATOM 2402 C C . ALA A 1 315 ? -3.681 -19.773 13.252 1.00 97.62 315 ALA A C 1
ATOM 2404 O O . ALA A 1 315 ? -4.050 -19.739 12.079 1.00 97.62 315 ALA A O 1
ATOM 2405 N N . ASP A 1 316 ? -3.222 -18.737 13.953 1.00 97.56 316 ASP A N 1
ATOM 2406 C CA . ASP A 1 316 ? -3.293 -17.327 13.523 1.00 97.56 316 ASP A CA 1
ATOM 2407 C C . ASP A 1 316 ? -2.846 -17.165 12.054 1.00 97.56 316 ASP A C 1
ATOM 2409 O O . ASP A 1 316 ? -3.632 -16.814 11.195 1.00 97.56 316 ASP A O 1
ATOM 2413 N N . TYR A 1 317 ? -1.683 -17.725 11.684 1.00 96.62 317 TYR A N 1
ATOM 2414 C CA . TYR A 1 317 ? -1.158 -17.722 10.295 1.00 96.62 317 TYR A CA 1
ATOM 2415 C C . TYR A 1 317 ? -2.003 -18.426 9.200 1.00 96.62 317 TYR A C 1
ATOM 2417 O O . TYR A 1 317 ? -1.545 -18.633 8.065 1.00 96.62 317 TYR A O 1
ATOM 2425 N N . LEU A 1 318 ? -3.162 -18.968 9.560 1.00 97.19 318 LEU A N 1
ATOM 2426 C CA . LEU A 1 318 ? -4.159 -19.584 8.689 1.00 97.19 318 LEU A CA 1
ATOM 2427 C C . LEU A 1 318 ? -5.576 -19.070 8.975 1.00 97.19 318 LEU A C 1
ATOM 2429 O O . LEU A 1 318 ? -6.520 -19.575 8.341 1.00 97.19 318 LEU A O 1
ATOM 2433 N N . ASP A 1 319 ? -5.740 -18.160 9.927 1.00 97.62 319 ASP A N 1
ATOM 2434 C CA . ASP A 1 319 ? -6.974 -17.454 10.216 1.00 97.62 319 ASP A CA 1
ATOM 2435 C C . ASP A 1 319 ? -6.992 -16.096 9.517 1.00 97.62 319 ASP A C 1
ATOM 2437 O O . ASP A 1 319 ? -5.985 -15.601 9.051 1.00 97.62 319 ASP A O 1
ATOM 2441 N N . THR A 1 320 ? -8.180 -15.568 9.269 1.00 97.12 320 THR A N 1
ATOM 2442 C CA . THR A 1 320 ? -8.355 -14.230 8.676 1.00 97.12 320 THR A CA 1
ATOM 2443 C C . THR A 1 320 ? -8.928 -13.233 9.681 1.00 97.12 320 THR A C 1
ATOM 2445 O O . THR A 1 320 ? -9.278 -12.120 9.289 1.00 97.12 320 THR A O 1
ATOM 2448 N N . ASP A 1 321 ? -9.143 -13.708 10.902 1.00 97.31 321 ASP A N 1
ATOM 2449 C CA . ASP A 1 321 ? -9.869 -13.107 12.015 1.00 97.31 321 ASP A CA 1
ATOM 2450 C C . ASP A 1 321 ? -9.320 -13.795 13.284 1.00 97.31 321 ASP A C 1
ATOM 2452 O O . ASP A 1 321 ? -9.887 -14.773 13.777 1.00 97.31 321 ASP A O 1
ATOM 2456 N N . ASP A 1 322 ? -8.101 -13.405 13.669 1.00 97.75 322 ASP A N 1
ATOM 2457 C CA . ASP A 1 322 ? -7.246 -14.122 14.632 1.00 97.75 322 ASP A CA 1
ATOM 2458 C C . ASP A 1 322 ? -7.834 -14.199 16.054 1.00 97.75 322 ASP A C 1
ATOM 2460 O O . ASP A 1 322 ? -7.621 -15.187 16.770 1.00 97.75 322 ASP A O 1
ATOM 2464 N N . ASP A 1 323 ? -8.570 -13.176 16.484 1.00 97.81 323 ASP A N 1
ATOM 2465 C CA . ASP A 1 323 ? -9.265 -13.114 17.777 1.00 97.81 323 ASP A CA 1
ATOM 2466 C C . ASP A 1 323 ? -10.767 -13.444 17.688 1.00 97.81 323 ASP A C 1
ATOM 2468 O O . ASP A 1 323 ? -11.388 -13.751 18.718 1.00 97.81 323 ASP A O 1
ATOM 2472 N N . ASN A 1 324 ? -11.322 -13.511 16.469 1.00 97.19 324 ASN A N 1
ATOM 2473 C CA . ASN A 1 324 ? -12.694 -13.920 16.169 1.00 97.19 324 ASN A CA 1
ATOM 2474 C C . ASN A 1 324 ? -13.730 -13.032 16.855 1.00 97.19 324 ASN A C 1
ATOM 2476 O O . ASN A 1 324 ? -14.788 -13.506 17.311 1.00 97.19 324 ASN A O 1
ATOM 2480 N N . ASP A 1 325 ? -13.415 -11.744 16.941 1.00 97.56 325 ASP A N 1
ATOM 2481 C CA . ASP A 1 325 ? -14.305 -10.711 17.438 1.00 97.56 325 ASP A CA 1
ATOM 2482 C C . ASP A 1 325 ? -15.328 -10.256 16.372 1.00 97.56 325 ASP A C 1
ATOM 2484 O O . ASP A 1 325 ? -16.356 -9.661 16.694 1.00 97.56 325 ASP A O 1
ATOM 2488 N N . GLY A 1 326 ? -15.145 -10.662 15.112 1.00 95.62 326 GLY A N 1
ATOM 2489 C CA . GLY A 1 326 ? -16.055 -10.380 14.006 1.00 95.62 326 GLY A CA 1
ATOM 2490 C C . GLY A 1 326 ? -15.611 -9.243 13.087 1.00 95.62 326 GLY A C 1
ATOM 2491 O O . GLY A 1 326 ? -16.262 -9.045 12.049 1.00 95.62 326 GLY A O 1
ATOM 2492 N N . VAL A 1 327 ? -14.518 -8.553 13.406 1.00 96.88 327 VAL A N 1
ATOM 2493 C CA . VAL A 1 327 ? -13.752 -7.723 12.479 1.00 96.88 327 VAL A CA 1
ATOM 2494 C C . VAL A 1 327 ? -12.646 -8.592 11.879 1.00 96.88 327 VAL A C 1
ATOM 2496 O O . VAL A 1 327 ? -12.072 -9.451 12.518 1.00 96.88 327 VAL A O 1
ATOM 2499 N N . MET A 1 328 ? -12.402 -8.477 10.573 1.00 96.56 328 MET A N 1
ATOM 2500 C CA . MET A 1 328 ? -11.327 -9.267 9.963 1.00 96.56 328 MET A CA 1
ATOM 2501 C C . MET A 1 328 ? -9.994 -8.605 10.299 1.00 96.56 328 MET A C 1
ATOM 2503 O O . MET A 1 328 ? -9.875 -7.398 10.084 1.00 96.56 328 MET A O 1
ATOM 2507 N N . THR A 1 329 ? -8.956 -9.391 10.589 1.00 95.62 329 THR A N 1
ATOM 2508 C CA . THR A 1 329 ? -7.591 -8.899 10.845 1.00 95.62 329 THR A CA 1
ATOM 2509 C C . THR A 1 329 ? -7.141 -7.870 9.801 1.00 95.62 329 THR A C 1
ATOM 2511 O O . THR A 1 329 ? -6.612 -6.805 10.110 1.00 95.62 329 THR A O 1
ATOM 2514 N N . ALA A 1 330 ? -7.436 -8.115 8.521 1.00 93.94 330 ALA A N 1
ATOM 2515 C CA . ALA A 1 330 ? -7.110 -7.197 7.427 1.00 93.94 330 ALA A CA 1
ATOM 2516 C C . ALA A 1 330 ? -7.747 -5.794 7.536 1.00 93.94 330 ALA A C 1
ATOM 2518 O O . ALA A 1 330 ? -7.187 -4.827 7.000 1.00 93.94 330 ALA A O 1
ATOM 2519 N N . ASP A 1 331 ? -8.925 -5.697 8.150 1.00 93.62 331 ASP A N 1
ATOM 2520 C CA . ASP A 1 331 ? -9.689 -4.465 8.344 1.00 93.62 331 ASP A CA 1
ATOM 2521 C C . ASP A 1 331 ? -9.236 -3.707 9.611 1.00 93.62 331 ASP A C 1
ATOM 2523 O O . ASP A 1 331 ? -9.316 -2.477 9.635 1.00 93.62 331 ASP A O 1
ATOM 2527 N N . GLU A 1 332 ? -8.621 -4.398 10.573 1.00 94.94 332 GLU A N 1
ATOM 2528 C CA . GLU A 1 332 ? -8.050 -3.833 11.808 1.00 94.94 332 GLU A CA 1
ATOM 2529 C C . GLU A 1 332 ? -6.575 -3.434 11.680 1.00 94.94 332 GLU A C 1
ATOM 2531 O O . GLU A 1 332 ? -6.020 -2.729 12.527 1.00 94.94 332 GLU A O 1
ATOM 2536 N N . LEU A 1 333 ? -5.909 -3.844 10.590 1.00 91.56 333 LEU A N 1
ATOM 2537 C CA . LEU A 1 333 ? -4.521 -3.490 10.276 1.00 91.56 333 LEU A CA 1
ATOM 2538 C C . LEU A 1 333 ? -4.352 -2.007 9.898 1.00 91.56 333 LEU A C 1
ATOM 2540 O O . LEU A 1 333 ? -3.919 -1.620 8.801 1.00 91.56 333 LEU A O 1
ATOM 2544 N N . MET A 1 334 ? -4.620 -1.144 10.867 1.00 89.00 334 MET A N 1
ATOM 2545 C CA . MET A 1 334 ? -4.204 0.240 10.904 1.00 89.00 334 MET A CA 1
ATOM 2546 C C . MET A 1 334 ? -2.770 0.324 11.422 1.00 89.00 334 MET A C 1
ATOM 2548 O O . MET A 1 334 ? -2.376 -0.363 12.358 1.00 89.00 334 MET A O 1
ATOM 2552 N N . PHE A 1 335 ? -1.959 1.173 10.787 1.00 90.38 335 PHE A N 1
ATOM 2553 C CA . PHE A 1 335 ? -0.553 1.325 11.149 1.00 90.38 335 PHE A CA 1
ATOM 2554 C C . PHE A 1 335 ? -0.257 2.718 11.691 1.00 90.38 335 PHE A C 1
ATOM 2556 O O . PHE A 1 335 ? -0.608 3.732 11.075 1.00 90.38 335 PHE A O 1
ATOM 2563 N N . ASP A 1 336 ? 0.486 2.763 12.795 1.00 85.00 336 ASP A N 1
ATOM 2564 C CA . ASP A 1 336 ? 1.013 3.994 13.368 1.00 85.00 336 ASP A CA 1
ATOM 2565 C C . ASP A 1 336 ? 2.045 4.681 12.437 1.00 85.00 336 ASP A C 1
ATOM 2567 O O . ASP A 1 336 ? 2.414 4.213 11.353 1.00 85.00 336 ASP A O 1
ATOM 2571 N N . ALA A 1 337 ? 2.559 5.840 12.861 1.00 84.56 337 ALA A N 1
ATOM 2572 C CA . ALA A 1 337 ? 3.544 6.595 12.081 1.00 84.56 337 ALA A CA 1
ATOM 2573 C C . ALA A 1 337 ? 4.894 5.870 11.893 1.00 84.56 337 ALA A C 1
ATOM 2575 O O . ALA A 1 337 ? 5.664 6.247 11.000 1.00 84.56 337 ALA A O 1
ATOM 2576 N N . ASP A 1 338 ? 5.192 4.884 12.739 1.00 81.56 338 ASP A N 1
ATOM 2577 C CA . ASP A 1 338 ? 6.400 4.066 12.693 1.00 81.56 338 ASP A CA 1
ATOM 2578 C C . ASP A 1 338 ? 6.182 2.757 11.899 1.00 81.56 338 ASP A C 1
ATOM 2580 O O . ASP A 1 338 ? 7.163 2.133 11.489 1.00 81.56 338 ASP A O 1
ATOM 2584 N N . GLY A 1 339 ? 4.929 2.415 11.572 1.00 84.62 339 GLY A N 1
ATOM 2585 C CA . GLY A 1 339 ? 4.508 1.281 10.753 1.00 84.62 339 GLY A CA 1
ATOM 2586 C C . GLY A 1 339 ? 4.117 0.028 11.543 1.00 84.62 339 GLY A C 1
ATOM 2587 O O . GLY A 1 339 ? 4.131 -1.055 10.949 1.00 84.62 339 GLY A O 1
ATOM 2588 N N . ASN A 1 340 ? 3.845 0.142 12.844 1.00 86.62 340 ASN A N 1
ATOM 2589 C CA . ASN A 1 340 ? 3.362 -0.964 13.685 1.00 86.62 340 ASN A CA 1
ATOM 2590 C C . ASN A 1 340 ? 1.826 -0.984 13.715 1.00 86.62 340 ASN A C 1
ATOM 2592 O O . ASN A 1 340 ? 1.254 0.093 13.540 1.00 86.62 340 ASN A O 1
ATOM 2596 N N . PRO A 1 341 ? 1.184 -2.152 13.918 1.00 92.44 341 PRO A N 1
ATOM 2597 C CA . PRO A 1 341 ? -0.257 -2.228 14.154 1.00 92.44 341 PRO A CA 1
ATOM 2598 C C . PRO A 1 341 ? -0.676 -1.332 15.324 1.00 92.44 341 PRO A C 1
ATOM 2600 O O . PRO A 1 341 ? 0.137 -1.064 16.219 1.00 92.44 341 PRO A O 1
ATOM 2603 N N . THR A 1 342 ? -1.906 -0.834 15.269 1.00 93.62 342 THR A N 1
ATOM 2604 C CA . THR A 1 342 ? -2.515 -0.063 16.356 1.00 93.62 342 THR A CA 1
ATOM 2605 C C . THR A 1 342 ? -2.816 -0.971 17.556 1.00 93.62 342 THR A C 1
ATOM 2607 O O . THR A 1 342 ? -2.939 -2.183 17.408 1.00 93.62 342 THR A O 1
ATOM 2610 N N . ASP A 1 343 ? -2.805 -0.353 18.730 1.00 95.69 343 ASP A N 1
ATOM 2611 C CA . ASP A 1 343 ? -3.138 -0.881 20.057 1.00 95.69 343 ASP A CA 1
ATOM 2612 C C . ASP A 1 343 ? -3.928 0.282 20.679 1.00 95.69 343 ASP A C 1
ATOM 2614 O O . ASP A 1 343 ? -3.318 1.294 21.066 1.00 95.69 343 ASP A O 1
ATOM 2618 N N . THR A 1 344 ? -5.257 0.259 20.513 1.00 96.00 344 THR A N 1
ATOM 2619 C CA . THR A 1 344 ? -6.136 1.414 20.774 1.00 96.00 344 THR A CA 1
ATOM 2620 C C . THR A 1 344 ? -6.186 1.734 22.267 1.00 96.00 344 THR A C 1
ATOM 2622 O O . THR A 1 344 ? -5.971 2.895 22.644 1.00 96.00 344 THR A O 1
ATOM 2625 N N . ASP A 1 345 ? -6.346 0.721 23.115 1.00 96.19 345 ASP A N 1
ATOM 2626 C CA . ASP A 1 345 ? -6.433 0.873 24.570 1.00 96.19 345 ASP A CA 1
ATOM 2627 C C . ASP A 1 345 ? -5.050 0.977 25.271 1.00 96.19 345 ASP A C 1
ATOM 2629 O O . ASP A 1 345 ? -4.904 1.526 26.378 1.00 96.19 345 ASP A O 1
ATOM 2633 N N . GLY A 1 346 ? -3.978 0.554 24.595 1.00 96.19 346 GLY A N 1
ATOM 2634 C CA . GLY A 1 346 ? -2.605 0.624 25.079 1.00 96.19 346 GLY A CA 1
ATOM 2635 C C . GLY A 1 346 ? -2.226 -0.472 26.080 1.00 96.19 346 GLY A C 1
ATOM 2636 O O . GLY A 1 346 ? -1.282 -0.256 26.871 1.00 96.19 346 GLY A O 1
ATOM 2637 N N . ASP A 1 347 ? -2.932 -1.602 26.115 1.00 96.19 347 ASP A N 1
ATOM 2638 C CA . ASP A 1 347 ? -2.661 -2.715 27.026 1.00 96.19 347 ASP A CA 1
ATOM 2639 C C . ASP A 1 347 ? -1.466 -3.592 26.584 1.00 96.19 347 ASP A C 1
ATOM 2641 O O . ASP A 1 347 ? -0.805 -4.248 27.416 1.00 96.19 347 ASP A O 1
ATOM 2645 N N . GLY A 1 348 ? -1.081 -3.476 25.309 1.00 94.25 348 GLY A N 1
ATOM 2646 C CA . GLY A 1 348 ? 0.030 -4.171 24.673 1.00 94.25 348 GLY A CA 1
ATOM 2647 C C . GLY A 1 348 ? -0.350 -5.414 23.864 1.00 94.25 348 GLY A C 1
ATOM 2648 O O . GLY A 1 348 ? 0.575 -6.113 23.420 1.00 94.25 348 GLY A O 1
ATOM 2649 N N . ILE A 1 349 ? -1.638 -5.696 23.708 1.00 95.06 349 ILE A N 1
ATOM 2650 C CA . ILE A 1 349 ? -2.232 -6.524 22.662 1.00 95.06 349 ILE A CA 1
ATOM 2651 C C . ILE A 1 349 ? -2.541 -5.584 21.484 1.00 95.06 349 ILE A C 1
ATOM 2653 O O . ILE A 1 349 ? -2.737 -4.390 21.656 1.00 95.06 349 ILE A O 1
ATOM 2657 N N . TYR A 1 350 ? -2.366 -6.068 20.258 1.00 96.00 350 TYR A N 1
ATOM 2658 C CA . TYR A 1 350 ? -2.706 -5.264 19.081 1.00 96.00 350 TYR A CA 1
ATOM 2659 C C . TYR A 1 350 ? -4.136 -5.581 18.700 1.00 96.00 350 TYR A C 1
ATOM 2661 O O . TYR A 1 350 ? -4.504 -6.732 18.874 1.00 96.00 350 TYR A O 1
ATOM 2669 N N . ASN A 1 351 ? -4.834 -4.618 18.103 1.00 97.19 351 ASN A N 1
ATOM 2670 C CA . ASN A 1 351 ? -6.257 -4.734 17.802 1.00 97.19 351 ASN A CA 1
ATOM 2671 C C . ASN A 1 351 ? -6.652 -6.065 17.150 1.00 97.19 351 ASN A C 1
ATOM 2673 O O . ASN A 1 351 ? -7.364 -6.831 17.754 1.00 97.19 351 ASN A O 1
ATOM 2677 N N . TYR A 1 352 ? -5.969 -6.447 16.062 1.00 96.88 352 TYR A N 1
ATOM 2678 C CA . TYR A 1 352 ? -6.184 -7.738 15.379 1.00 96.88 352 TYR A CA 1
ATOM 2679 C C . TYR A 1 352 ? -5.940 -9.028 16.198 1.00 96.88 352 TYR A C 1
ATOM 2681 O O . TYR A 1 352 ? -5.904 -10.114 15.623 1.00 96.88 352 TYR A O 1
ATOM 2689 N N . LEU A 1 353 ? -5.594 -8.913 17.481 1.00 97.44 353 LEU A N 1
ATOM 2690 C CA . LEU A 1 353 ? -5.424 -10.000 18.445 1.00 97.44 353 LEU A CA 1
ATOM 2691 C C . LEU A 1 353 ? -6.200 -9.730 19.751 1.00 97.44 353 LEU A C 1
ATOM 2693 O O . LEU A 1 353 ? -5.976 -10.446 20.741 1.00 97.44 353 LEU A O 1
ATOM 2697 N N . ASP A 1 354 ? -7.003 -8.670 19.802 1.00 98.06 354 ASP A N 1
ATOM 2698 C CA . ASP A 1 354 ? -7.745 -8.202 20.963 1.00 98.06 354 ASP A CA 1
ATOM 2699 C C . ASP A 1 354 ? -9.247 -8.359 20.728 1.00 98.06 354 ASP A C 1
ATOM 2701 O O . ASP A 1 354 ? -9.763 -8.167 19.650 1.00 98.06 354 ASP A O 1
ATOM 2705 N N . THR A 1 355 ? -9.979 -8.747 21.764 1.00 97.94 355 THR A N 1
ATOM 2706 C CA . THR A 1 355 ? -11.433 -8.977 21.653 1.00 97.94 355 THR A CA 1
ATOM 2707 C C . THR A 1 355 ? -12.269 -7.806 22.177 1.00 97.94 355 THR A C 1
ATOM 2709 O O . THR A 1 355 ? -13.491 -7.936 22.295 1.00 97.94 355 THR A O 1
ATOM 2712 N N . ASP A 1 356 ? -11.594 -6.751 22.632 1.00 98.06 356 ASP A N 1
ATOM 2713 C CA . ASP A 1 356 ? -12.103 -5.553 23.314 1.00 98.06 356 ASP A CA 1
ATOM 2714 C C . ASP A 1 356 ? -11.124 -4.409 22.996 1.00 98.06 356 ASP A C 1
ATOM 2716 O O . ASP A 1 356 ? -10.321 -3.993 23.829 1.00 98.06 356 ASP A O 1
ATOM 2720 N N . ASP A 1 357 ? -11.115 -4.024 21.720 1.00 98.25 357 ASP A N 1
ATOM 2721 C CA . ASP A 1 357 ? -10.078 -3.225 21.061 1.00 98.25 357 ASP A CA 1
ATOM 2722 C C . ASP A 1 357 ? -9.749 -1.889 21.743 1.00 98.25 357 ASP A C 1
ATOM 2724 O O . ASP A 1 357 ? -8.592 -1.450 21.788 1.00 98.25 357 ASP A O 1
ATOM 2728 N N . ASP A 1 358 ? -10.771 -1.202 22.236 1.00 98.00 358 ASP A N 1
ATOM 2729 C CA . ASP A 1 358 ? -10.671 0.099 22.887 1.00 98.00 358 ASP A CA 1
ATOM 2730 C C . ASP A 1 358 ? -10.666 0.006 24.428 1.00 98.00 358 ASP A C 1
ATOM 2732 O O . ASP A 1 358 ? -10.378 0.994 25.124 1.00 98.00 358 ASP A O 1
ATOM 2736 N N . GLY A 1 359 ? -10.875 -1.205 24.954 1.00 97.56 359 GLY A N 1
ATOM 2737 C CA . GLY A 1 359 ? -10.777 -1.562 26.359 1.00 97.56 359 GLY A CA 1
ATOM 2738 C C . GLY A 1 359 ? -11.872 -0.942 27.221 1.00 97.56 359 GLY A C 1
ATOM 2739 O O . GLY A 1 359 ? -11.642 -0.696 28.421 1.00 97.56 359 GLY A O 1
ATOM 2740 N N . ASP A 1 360 ? -13.035 -0.644 26.644 1.00 97.62 360 ASP A N 1
ATOM 2741 C CA . ASP A 1 360 ? -14.150 -0.047 27.368 1.00 97.62 360 ASP A CA 1
ATOM 2742 C C . ASP A 1 360 ? -14.978 -1.074 28.175 1.00 97.62 360 ASP A C 1
ATOM 2744 O O . ASP A 1 360 ? -15.667 -0.717 29.142 1.00 97.62 360 ASP A O 1
ATOM 2748 N N . GLY A 1 361 ? -14.795 -2.368 27.890 1.00 96.12 361 GLY A N 1
ATOM 2749 C CA . GLY A 1 361 ? -15.444 -3.488 28.566 1.00 96.12 361 GLY A CA 1
ATOM 2750 C C . GLY A 1 361 ? -16.641 -4.078 27.818 1.00 96.12 361 GLY A C 1
ATOM 2751 O O . GLY A 1 361 ? -17.203 -5.082 28.290 1.00 96.12 361 GLY A O 1
ATOM 2752 N N . ILE A 1 362 ? -17.027 -3.505 26.680 1.00 97.88 362 ILE A N 1
ATOM 2753 C CA . ILE A 1 362 ? -17.922 -4.094 25.694 1.00 97.88 362 ILE A CA 1
ATOM 2754 C C . ILE A 1 362 ? -17.043 -4.833 24.676 1.00 97.88 362 ILE A C 1
ATOM 2756 O O . ILE A 1 362 ? -16.252 -4.224 23.983 1.00 97.88 362 ILE A O 1
ATOM 2760 N N . PRO A 1 363 ? -17.153 -6.169 24.545 1.00 97.81 363 PRO A N 1
ATOM 2761 C CA . PRO A 1 363 ? -16.351 -6.876 23.553 1.00 97.81 363 PRO A CA 1
ATOM 2762 C C . PRO A 1 363 ? -16.695 -6.397 22.145 1.00 97.81 363 PRO A C 1
ATOM 2764 O O . PRO A 1 363 ? -17.888 -6.357 21.835 1.00 97.81 363 PRO A O 1
ATOM 2767 N N . THR A 1 364 ? -15.699 -6.240 21.275 1.00 98.38 364 THR A N 1
ATOM 2768 C CA . THR A 1 364 ? -15.851 -5.769 19.890 1.00 98.38 364 THR A CA 1
ATOM 2769 C C . THR A 1 364 ? -17.004 -6.452 19.162 1.00 98.38 364 THR A C 1
ATOM 2771 O O . THR A 1 364 ? -17.927 -5.809 18.675 1.00 98.38 364 THR A O 1
ATOM 2774 N N . SER A 1 365 ? -17.106 -7.781 19.259 1.00 97.38 365 SER A N 1
ATOM 2775 C CA . SER A 1 365 ? -18.230 -8.570 18.711 1.00 97.38 365 SER A CA 1
ATOM 2776 C C . SER A 1 365 ? -19.661 -8.151 19.108 1.00 97.38 365 SER A C 1
ATOM 2778 O O . SER A 1 365 ? -20.633 -8.626 18.505 1.00 97.38 365 SER A O 1
ATOM 2780 N N . ALA A 1 366 ? -19.824 -7.357 20.166 1.00 97.25 366 ALA A N 1
ATOM 2781 C CA . ALA A 1 366 ? -21.096 -6.877 20.696 1.00 97.25 366 ALA A CA 1
ATOM 2782 C C . ALA A 1 366 ? -21.448 -5.450 20.243 1.00 97.25 366 ALA A C 1
ATOM 2784 O O . ALA A 1 366 ? -22.572 -5.017 20.508 1.00 97.25 366 ALA A O 1
ATOM 2785 N N . GLU A 1 367 ? -20.553 -4.781 19.521 1.00 97.50 367 GLU A N 1
ATOM 2786 C CA . GLU A 1 367 ? -20.673 -3.379 19.101 1.00 97.50 367 GLU A CA 1
ATOM 2787 C C . GLU A 1 367 ? -21.239 -3.209 17.678 1.00 97.50 367 GLU A C 1
ATOM 2789 O O . GLU A 1 367 ? -21.311 -2.112 17.139 1.00 97.50 367 GLU A O 1
ATOM 2794 N N . ASP A 1 368 ? -21.747 -4.294 17.083 1.00 97.00 368 ASP A N 1
ATOM 2795 C CA . ASP A 1 368 ? -22.621 -4.276 15.895 1.00 97.00 368 ASP A CA 1
ATOM 2796 C C . ASP A 1 368 ? -24.017 -3.735 16.278 1.00 97.00 368 ASP A C 1
ATOM 2798 O O . ASP A 1 368 ? -24.994 -4.491 16.419 1.00 97.00 368 ASP A O 1
ATOM 2802 N N . VAL A 1 369 ? -24.103 -2.423 16.523 1.00 95.69 369 VAL A N 1
ATOM 2803 C CA . VAL A 1 369 ? -25.298 -1.733 17.041 1.00 95.69 369 VAL A CA 1
ATOM 2804 C C . VAL A 1 369 ? -26.503 -1.940 16.118 1.00 95.69 369 VAL A C 1
ATOM 2806 O O . VAL A 1 369 ? -27.634 -2.161 16.583 1.00 95.69 369 VAL A O 1
ATOM 2809 N N . ASP A 1 370 ? -26.298 -1.895 14.799 1.00 94.94 370 ASP A N 1
ATOM 2810 C CA . ASP A 1 370 ? -27.376 -2.042 13.818 1.00 94.94 370 ASP A CA 1
ATOM 2811 C C . ASP A 1 370 ? -27.713 -3.512 13.455 1.00 94.94 370 ASP A C 1
ATOM 2813 O O . ASP A 1 370 ? -28.840 -3.816 13.003 1.00 94.94 370 ASP A O 1
ATOM 2817 N N . GLY A 1 371 ? -26.805 -4.442 13.769 1.00 95.25 371 GLY A N 1
ATOM 2818 C CA . GLY A 1 371 ? -26.970 -5.886 13.640 1.00 95.25 371 GLY A CA 1
ATOM 2819 C C . GLY A 1 371 ? -26.812 -6.409 12.210 1.00 95.25 371 GLY A C 1
ATOM 2820 O O . GLY A 1 371 ? -27.437 -7.434 11.862 1.00 95.25 371 GLY A O 1
ATOM 2821 N N . ASP A 1 372 ? -26.108 -5.685 11.338 1.00 95.31 372 ASP A N 1
ATOM 2822 C CA . ASP A 1 372 ? -25.854 -6.079 9.955 1.00 95.31 372 ASP A CA 1
ATOM 2823 C C . ASP A 1 372 ? -24.580 -6.919 9.760 1.00 95.31 372 ASP A C 1
ATOM 2825 O O . ASP A 1 372 ? -24.467 -7.604 8.725 1.00 95.31 372 ASP A O 1
ATOM 2829 N N . GLY A 1 373 ? -23.745 -7.002 10.802 1.00 94.12 373 GLY A N 1
ATOM 2830 C CA . GLY A 1 373 ? -22.510 -7.775 10.862 1.00 94.12 373 GLY A CA 1
ATOM 2831 C C . GLY A 1 373 ? -21.309 -7.081 10.222 1.00 94.12 373 GLY A C 1
ATOM 2832 O O . GLY A 1 373 ? -20.414 -7.786 9.753 1.00 94.12 373 GLY A O 1
ATOM 2833 N N . ASP A 1 374 ? -21.325 -5.753 10.116 1.00 94.31 374 ASP A N 1
ATOM 2834 C CA . ASP A 1 374 ? -20.218 -4.916 9.649 1.00 94.31 374 ASP A CA 1
ATOM 2835 C C . ASP A 1 374 ? -19.912 -3.806 10.668 1.00 94.31 374 ASP A C 1
ATOM 2837 O O . ASP A 1 374 ? -20.267 -2.646 10.462 1.00 94.31 374 ASP A O 1
ATOM 2841 N N . LEU A 1 375 ? -19.167 -4.175 11.715 1.00 97.06 375 LEU A N 1
ATOM 2842 C CA . LEU A 1 375 ? -18.767 -3.300 12.825 1.00 97.06 375 LEU A CA 1
ATOM 2843 C C . LEU A 1 375 ? -17.954 -2.081 12.372 1.00 97.06 375 LEU A C 1
ATOM 2845 O O . LEU A 1 375 ? -17.883 -1.066 13.051 1.00 97.06 375 LEU A O 1
ATOM 2849 N N . THR A 1 376 ? -17.343 -2.145 11.184 1.00 94.75 376 THR A N 1
ATOM 2850 C CA . THR A 1 376 ? -16.515 -1.055 10.646 1.00 94.75 376 THR A CA 1
ATOM 2851 C C . THR A 1 376 ? -17.316 0.196 10.269 1.00 94.75 376 THR A C 1
ATOM 2853 O O . THR A 1 376 ? -16.729 1.195 9.835 1.00 94.75 376 THR A O 1
ATOM 2856 N N . ASN A 1 377 ? -18.651 0.134 10.358 1.00 94.56 377 ASN A N 1
ATOM 2857 C CA . ASN A 1 377 ? -19.552 1.209 9.965 1.00 94.56 377 ASN A CA 1
ATOM 2858 C C . ASN A 1 377 ? -20.467 1.741 11.084 1.00 94.56 377 ASN A C 1
ATOM 2860 O O . ASN A 1 377 ? -21.119 2.766 10.845 1.00 94.56 377 ASN A O 1
ATOM 2864 N N . ASP A 1 378 ? -20.491 1.093 12.250 1.00 97.81 378 ASP A N 1
ATOM 2865 C CA . ASP A 1 378 ? -21.161 1.580 13.455 1.00 97.81 378 ASP A CA 1
ATOM 2866 C C . ASP A 1 378 ? -20.295 2.689 14.081 1.00 97.81 378 ASP A C 1
ATOM 2868 O O . ASP A 1 378 ? -19.133 2.465 14.389 1.00 97.81 378 ASP A O 1
ATOM 2872 N N . ASP A 1 379 ? -20.838 3.907 14.131 1.00 98.12 379 ASP A N 1
ATOM 2873 C CA . ASP A 1 379 ? -20.182 5.169 14.531 1.00 98.12 379 ASP A CA 1
ATOM 2874 C C . ASP A 1 379 ? -21.300 6.058 15.105 1.00 98.12 379 ASP A C 1
ATOM 2876 O O . ASP A 1 379 ? -22.000 6.766 14.357 1.00 98.12 379 ASP A O 1
ATOM 2880 N N . THR A 1 380 ? -21.601 5.877 16.395 1.00 98.12 380 THR A N 1
ATOM 2881 C CA . THR A 1 380 ? -22.799 6.438 17.046 1.00 98.12 380 THR A CA 1
ATOM 2882 C C . THR A 1 380 ? -22.770 7.968 17.071 1.00 98.12 380 THR A C 1
ATOM 2884 O O . THR A 1 380 ? -23.777 8.607 16.720 1.00 98.12 380 THR A O 1
ATOM 2887 N N . ASP A 1 381 ? -21.628 8.573 17.396 1.00 97.75 381 ASP A N 1
ATOM 2888 C CA . ASP A 1 381 ? -21.468 10.027 17.482 1.00 97.75 381 ASP A CA 1
ATOM 2889 C C . ASP A 1 381 ? -21.189 10.707 16.114 1.00 97.75 381 ASP A C 1
ATOM 2891 O O . ASP A 1 381 ? -21.485 11.899 15.894 1.00 97.75 381 ASP A O 1
ATOM 2895 N N . GLY A 1 382 ? -20.728 9.937 15.124 1.00 97.75 382 GLY A N 1
ATOM 2896 C CA . GLY A 1 382 ? -20.445 10.390 13.769 1.00 97.75 382 GLY A CA 1
ATOM 2897 C C . GLY A 1 382 ? -19.115 11.135 13.611 1.00 97.75 382 GLY A C 1
ATOM 2898 O O . GLY A 1 382 ? -19.009 11.977 12.692 1.00 97.75 382 GLY A O 1
ATOM 2899 N N . ASP A 1 383 ? -18.134 10.915 14.488 1.00 96.69 383 ASP A N 1
ATOM 2900 C CA . ASP A 1 383 ? -16.802 11.520 14.421 1.00 96.69 383 ASP A CA 1
ATOM 2901 C C . ASP A 1 383 ? -15.877 10.848 13.388 1.00 96.69 383 ASP A C 1
ATOM 2903 O O . ASP A 1 383 ? -14.962 11.498 12.842 1.00 96.69 383 ASP A O 1
ATOM 2907 N N . GLY A 1 384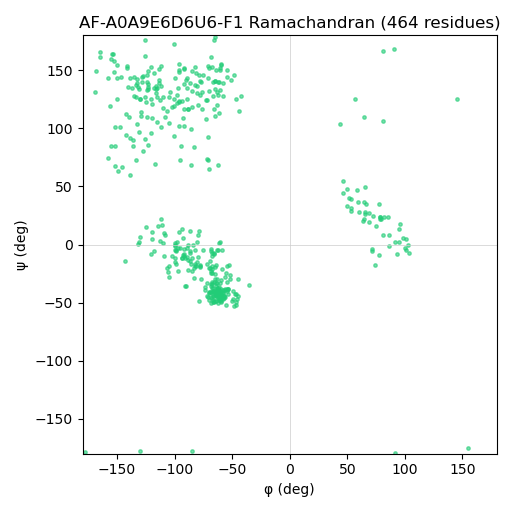 ? -16.228 9.622 12.990 1.00 96.38 384 GLY A N 1
ATOM 2908 C CA . GLY A 1 384 ? -15.533 8.801 12.008 1.00 96.38 384 GLY A CA 1
ATOM 2909 C C . GLY A 1 384 ? -14.645 7.703 12.595 1.00 96.38 384 GLY A C 1
ATOM 2910 O O . GLY A 1 384 ? -13.937 7.065 11.803 1.00 96.38 384 GLY A O 1
ATOM 2911 N N . THR A 1 385 ? -14.657 7.517 13.912 1.00 96.38 385 THR A N 1
ATOM 2912 C CA . THR A 1 385 ? -14.109 6.367 14.636 1.00 96.38 385 THR A CA 1
ATOM 2913 C C . THR A 1 385 ? -15.244 5.361 14.836 1.00 96.38 385 THR A C 1
ATOM 2915 O O . THR A 1 385 ? -16.305 5.750 15.304 1.00 96.38 385 THR A O 1
ATOM 2918 N N . PRO A 1 386 ? -15.105 4.105 14.381 1.00 97.69 386 PRO A N 1
ATOM 2919 C CA . PRO A 1 386 ? -16.102 3.089 14.687 1.00 97.69 386 PRO A CA 1
ATOM 2920 C C . PRO A 1 386 ? -16.166 2.806 16.188 1.00 97.69 386 PRO A C 1
ATOM 2922 O O . PRO A 1 386 ? -15.116 2.871 16.823 1.00 97.69 386 PRO A O 1
ATOM 2925 N N . ASN A 1 387 ? -17.339 2.420 16.689 1.00 98.38 387 ASN A N 1
ATOM 2926 C CA . ASN A 1 387 ? -17.586 2.171 18.114 1.00 98.38 387 ASN A CA 1
ATOM 2927 C C . ASN A 1 387 ? -16.534 1.256 18.760 1.00 98.38 387 ASN A C 1
ATOM 2929 O O . ASN A 1 387 ? -15.876 1.661 19.701 1.00 98.38 387 ASN A O 1
ATOM 2933 N N . TYR A 1 388 ? -16.198 0.129 18.117 1.00 98.19 388 TYR A N 1
ATOM 2934 C CA . TYR A 1 388 ? -15.174 -0.794 18.639 1.00 98.19 388 TYR A CA 1
ATOM 2935 C C . TYR A 1 388 ? -13.749 -0.228 18.762 1.00 98.19 388 TYR A C 1
ATOM 2937 O O . TYR A 1 388 ? -12.837 -0.911 19.213 1.00 98.19 388 TYR A O 1
ATOM 2945 N N . LEU A 1 389 ? -13.517 1.003 18.304 1.00 98.19 389 LEU A N 1
ATOM 2946 C CA . LEU A 1 389 ? -12.266 1.747 18.436 1.00 98.19 389 LEU A CA 1
ATOM 2947 C C . LEU A 1 389 ? -12.446 3.061 19.218 1.00 98.19 389 LEU A C 1
ATOM 2949 O O . LEU A 1 389 ? -11.494 3.855 19.262 1.00 98.19 389 LEU A O 1
ATOM 2953 N N . ASP A 1 390 ? -13.637 3.325 19.758 1.00 98.12 390 ASP A N 1
ATOM 2954 C CA . ASP A 1 390 ? -14.046 4.578 20.385 1.00 98.12 390 ASP A CA 1
ATOM 2955 C C . ASP A 1 390 ? -14.546 4.383 21.820 1.00 98.12 390 ASP A C 1
ATOM 2957 O O . ASP A 1 390 ? -15.655 3.952 22.093 1.00 98.12 390 ASP A O 1
ATOM 2961 N N . ASN A 1 391 ? -13.746 4.862 22.763 1.00 97.31 391 ASN A N 1
ATOM 2962 C CA . ASN A 1 391 ? -13.987 4.659 24.182 1.00 97.31 391 ASN A CA 1
ATOM 2963 C C . ASN A 1 391 ? -15.047 5.606 24.798 1.00 97.31 391 ASN A C 1
ATOM 2965 O O . ASN A 1 391 ? -15.117 5.702 26.032 1.00 97.31 391 ASN A O 1
ATOM 2969 N N . ASP A 1 392 ? -15.749 6.390 23.974 1.00 98.12 392 ASP A N 1
ATOM 2970 C CA . ASP A 1 392 ? -16.822 7.361 24.273 1.00 98.12 392 ASP A CA 1
ATOM 2971 C C . ASP A 1 392 ? -17.820 7.335 23.096 1.00 98.12 392 ASP A C 1
ATOM 2973 O O . ASP A 1 392 ? -17.909 8.280 22.311 1.00 98.12 392 ASP A O 1
ATOM 2977 N N . ASP A 1 393 ? -18.506 6.198 22.949 1.00 98.50 393 ASP A N 1
ATOM 2978 C CA . ASP A 1 393 ? -19.271 5.783 21.763 1.00 98.50 393 ASP A CA 1
ATOM 2979 C C . ASP A 1 393 ? -20.242 6.846 21.216 1.00 98.50 393 ASP A C 1
ATOM 2981 O O . ASP A 1 393 ? -20.422 7.012 20.004 1.00 98.50 393 ASP A O 1
ATOM 2985 N N . ASP A 1 394 ? -20.921 7.566 22.103 1.00 98.38 394 ASP A N 1
ATOM 2986 C CA . ASP A 1 394 ? -21.926 8.569 21.760 1.00 98.38 394 ASP A CA 1
ATOM 2987 C C . ASP A 1 394 ? -21.407 10.020 21.814 1.00 98.38 394 ASP A C 1
ATOM 2989 O O . ASP A 1 394 ? -22.133 10.971 21.467 1.00 98.38 394 ASP A O 1
ATOM 2993 N N . GLY A 1 395 ? -20.131 10.183 22.175 1.00 98.00 395 GLY A N 1
ATOM 2994 C CA . GLY A 1 395 ? -19.401 11.440 22.217 1.00 98.00 395 GLY A CA 1
ATOM 2995 C C . GLY A 1 395 ? -19.936 12.422 23.259 1.00 98.00 395 GLY A C 1
ATOM 2996 O O . GLY A 1 395 ? -19.851 13.653 23.067 1.00 98.00 395 GLY A O 1
ATOM 2997 N N . ASP A 1 396 ? -20.538 11.919 24.333 1.00 97.94 396 ASP A N 1
ATOM 2998 C CA . ASP A 1 396 ? -21.162 12.725 25.371 1.00 97.94 396 ASP A CA 1
ATOM 2999 C C . ASP A 1 396 ? -20.170 13.207 26.452 1.00 97.94 396 ASP A C 1
ATOM 3001 O O . ASP A 1 396 ? -20.440 14.169 27.192 1.00 97.94 396 ASP A O 1
ATOM 3005 N N . GLY A 1 397 ? -18.956 12.647 26.450 1.00 96.56 397 GLY A N 1
ATOM 3006 C CA . GLY A 1 397 ? -17.852 13.007 27.332 1.00 96.56 397 GLY A CA 1
ATOM 3007 C C . GLY A 1 397 ? -17.731 12.140 28.586 1.00 96.56 397 GLY A C 1
ATOM 3008 O O . GLY A 1 397 ? -16.849 12.421 29.414 1.00 96.56 397 GLY A O 1
ATOM 3009 N N . VAL A 1 398 ? -18.581 11.130 28.751 1.00 98.38 398 VAL A N 1
ATOM 3010 C CA . VAL A 1 398 ? -18.412 10.023 29.691 1.00 98.38 398 VAL A CA 1
ATOM 3011 C C . VAL A 1 398 ? -17.893 8.826 28.903 1.00 98.38 398 VAL A C 1
ATOM 3013 O O . VAL A 1 398 ? -18.485 8.422 27.926 1.00 98.38 398 VAL A O 1
ATOM 3016 N N . HIS A 1 399 ? -16.766 8.237 29.311 1.00 98.25 399 HIS A N 1
ATOM 3017 C CA . HIS A 1 399 ? -16.306 7.037 28.606 1.00 98.25 399 HIS A CA 1
ATOM 3018 C C . HIS A 1 399 ? -17.277 5.873 28.827 1.00 98.25 399 HIS A C 1
ATOM 3020 O O . HIS A 1 399 ? -17.624 5.623 29.991 1.00 98.25 399 HIS A O 1
ATOM 3026 N N . THR A 1 400 ? -17.533 5.082 27.781 1.00 98.44 400 THR A N 1
ATOM 3027 C CA . THR A 1 400 ? -18.428 3.911 27.779 1.00 98.44 400 THR A CA 1
ATOM 3028 C C . THR A 1 400 ? -18.220 3.023 29.008 1.00 98.44 400 THR A C 1
ATOM 3030 O O . THR A 1 400 ? -19.155 2.676 29.730 1.00 98.44 400 THR A O 1
ATOM 3033 N N . SER A 1 401 ? -16.956 2.758 29.366 1.00 97.56 401 SER A N 1
ATOM 3034 C CA . SER A 1 401 ? -16.558 1.966 30.546 1.00 97.56 401 SER A CA 1
ATOM 3035 C C . SER A 1 401 ? -17.126 2.421 31.906 1.00 97.56 401 SER A C 1
ATOM 3037 O O . SER A 1 401 ? -17.095 1.661 32.883 1.00 97.56 401 SER A O 1
ATOM 3039 N N . PHE A 1 402 ? -17.610 3.661 32.023 1.00 98.00 402 PHE A N 1
ATOM 3040 C CA . PHE A 1 402 ? -18.224 4.210 33.236 1.00 98.00 402 PHE A CA 1
ATOM 3041 C C . PHE A 1 402 ? -19.754 4.213 33.215 1.00 98.00 402 PHE A C 1
ATOM 3043 O O . PHE A 1 402 ? -20.362 4.573 34.230 1.00 98.00 402 PHE A O 1
ATOM 3050 N N . GLU A 1 403 ? -20.362 3.761 32.126 1.00 97.44 403 GLU A N 1
ATOM 3051 C CA . GLU A 1 403 ? -21.808 3.796 31.905 1.00 97.44 403 GLU A CA 1
ATOM 3052 C C . GLU A 1 403 ? -22.512 2.479 32.246 1.00 97.44 403 GLU A C 1
ATOM 3054 O O . GLU A 1 403 ? -23.738 2.426 32.325 1.00 97.44 403 GLU A O 1
ATOM 3059 N N . ASP A 1 404 ? -21.758 1.447 32.645 1.00 96.94 404 ASP A N 1
ATOM 3060 C CA . ASP A 1 404 ? -22.280 0.345 33.465 1.00 96.94 404 ASP A CA 1
ATOM 3061 C C . ASP A 1 404 ? -22.530 0.836 34.909 1.00 96.94 404 ASP A C 1
ATOM 3063 O O . ASP A 1 404 ? -21.803 0.541 35.878 1.00 96.94 404 ASP A O 1
ATOM 3067 N N . LEU A 1 405 ? -23.596 1.626 35.073 1.00 95.12 405 LEU A N 1
ATOM 3068 C CA . LEU A 1 405 ? -23.983 2.260 36.338 1.00 95.12 405 LEU A CA 1
ATOM 3069 C C . LEU A 1 405 ? -24.168 1.239 37.467 1.00 95.12 405 LEU A C 1
ATOM 3071 O O . LEU A 1 405 ? -24.012 1.552 38.661 1.00 95.12 405 LEU A O 1
ATOM 3075 N N . ASN A 1 406 ? -24.527 0.005 37.115 1.00 94.88 406 ASN A N 1
ATOM 3076 C CA . ASN A 1 406 ? -24.886 -1.036 38.059 1.00 94.88 406 ASN A CA 1
ATOM 3077 C C . ASN A 1 406 ? -23.759 -2.076 38.304 1.00 94.88 406 ASN A C 1
ATOM 3079 O O . ASN A 1 406 ? -23.801 -2.783 39.328 1.00 94.88 406 ASN A O 1
ATOM 3083 N N . ASN A 1 407 ? -22.694 -2.031 37.494 1.00 94.88 407 ASN A N 1
ATOM 3084 C CA . ASN A 1 407 ? -21.497 -2.878 37.519 1.00 94.88 407 ASN A CA 1
ATOM 3085 C C . ASN A 1 407 ? -21.844 -4.372 37.368 1.00 94.88 407 ASN A C 1
ATOM 3087 O O . ASN A 1 407 ? -21.406 -5.197 38.194 1.00 94.88 407 ASN A O 1
ATOM 3091 N N . ASP A 1 408 ? -22.707 -4.710 36.406 1.00 96.06 408 ASP A N 1
ATOM 3092 C CA . ASP A 1 408 ? -23.063 -6.096 36.077 1.00 96.06 408 ASP A CA 1
ATOM 3093 C C . ASP A 1 408 ? -22.536 -6.622 34.738 1.00 96.06 408 ASP A C 1
ATOM 3095 O O . ASP A 1 408 ? -22.850 -7.772 34.401 1.00 96.06 408 ASP A O 1
ATOM 3099 N N . ASP A 1 409 ? -21.645 -5.863 34.091 1.00 94.81 409 ASP A N 1
ATOM 3100 C CA . ASP A 1 409 ? -21.013 -6.159 32.802 1.00 94.81 409 ASP A CA 1
ATOM 3101 C C . ASP A 1 409 ? -22.062 -6.308 31.666 1.00 94.81 409 ASP A C 1
ATOM 3103 O O . ASP A 1 409 ? -21.882 -7.091 30.731 1.00 94.81 409 ASP A O 1
ATOM 3107 N N . ASP A 1 410 ? -23.214 -5.634 31.788 1.00 95.62 410 ASP A N 1
ATOM 3108 C CA . ASP A 1 410 ? -24.308 -5.614 30.804 1.00 95.62 410 ASP A CA 1
ATOM 3109 C C . ASP A 1 410 ? -24.799 -4.176 30.568 1.00 95.62 410 ASP A C 1
ATOM 3111 O O . ASP A 1 410 ? -25.910 -3.808 30.953 1.00 95.62 410 ASP A O 1
ATOM 3115 N N . PHE A 1 411 ? -23.968 -3.403 29.864 1.00 96.81 411 PHE A N 1
ATOM 3116 C CA . PHE A 1 411 ? -24.206 -2.011 29.461 1.00 96.81 411 PHE A CA 1
ATOM 3117 C C . PHE A 1 411 ? -25.551 -1.814 28.747 1.00 96.81 411 PHE A C 1
ATOM 3119 O O . PHE A 1 411 ? -26.205 -0.790 28.893 1.00 96.81 411 PHE A O 1
ATOM 3126 N N . THR A 1 412 ? -26.043 -2.838 28.037 1.00 95.56 412 THR A N 1
ATOM 3127 C CA . THR A 1 412 ? -27.300 -2.766 27.269 1.00 95.56 412 THR A CA 1
ATOM 3128 C C . THR A 1 412 ? -28.563 -2.594 28.122 1.00 95.56 412 THR A C 1
ATOM 3130 O O . THR A 1 412 ? -29.664 -2.453 27.576 1.00 95.56 412 THR A O 1
ATOM 3133 N N . ASN A 1 413 ? -28.448 -2.695 29.451 1.00 96.00 413 ASN A N 1
ATOM 3134 C CA . ASN A 1 413 ? -29.572 -2.596 30.378 1.00 96.00 413 ASN A CA 1
ATOM 3135 C C . ASN A 1 413 ? -29.589 -1.309 31.225 1.00 96.00 413 ASN A C 1
ATOM 3137 O O . ASN A 1 413 ? -30.613 -1.052 31.878 1.00 96.00 413 ASN A O 1
ATOM 3141 N N . ASP A 1 414 ? -28.513 -0.525 31.182 1.00 97.69 414 ASP A N 1
ATOM 3142 C CA . ASP A 1 414 ? -28.417 0.803 31.774 1.00 97.69 414 ASP A CA 1
ATOM 3143 C C . ASP A 1 414 ? -28.973 1.813 30.754 1.00 97.69 414 ASP A C 1
ATOM 3145 O O . ASP A 1 414 ? -28.354 2.122 29.747 1.00 97.69 414 ASP A O 1
ATOM 3149 N N . ASP A 1 415 ? -30.231 2.196 30.978 1.00 97.69 415 ASP A N 1
ATOM 3150 C CA . ASP A 1 415 ? -31.078 3.030 30.111 1.00 97.69 415 ASP A CA 1
ATOM 3151 C C . ASP A 1 415 ? -31.894 3.937 31.053 1.00 97.69 415 ASP A C 1
ATOM 3153 O O . ASP A 1 415 ? -32.886 3.507 31.676 1.00 97.69 415 ASP A O 1
ATOM 3157 N N . THR A 1 416 ? -31.373 5.141 31.295 1.00 97.62 416 THR A N 1
ATOM 3158 C CA . THR A 1 416 ? -31.810 6.040 32.373 1.00 97.62 416 THR A CA 1
ATOM 3159 C C . THR A 1 416 ? -33.201 6.624 32.117 1.00 97.62 416 THR A C 1
ATOM 3161 O O . THR A 1 416 ? -34.046 6.647 33.033 1.00 97.62 416 THR A O 1
ATOM 3164 N N . ASP A 1 417 ? -33.497 7.007 30.878 1.00 97.19 417 ASP A N 1
ATOM 3165 C CA . ASP A 1 417 ? -34.784 7.566 30.460 1.00 97.19 417 ASP A CA 1
ATOM 3166 C C . ASP A 1 417 ? -35.836 6.495 30.060 1.00 97.19 417 ASP A C 1
ATOM 3168 O O . ASP A 1 417 ? -37.058 6.746 30.080 1.00 97.19 417 ASP A O 1
ATOM 3172 N N . ALA A 1 418 ? -35.394 5.250 29.850 1.00 97.12 418 ALA A N 1
ATOM 3173 C CA . ALA A 1 418 ? -36.163 4.098 29.396 1.00 97.12 418 ALA A CA 1
ATOM 3174 C C . ALA A 1 418 ? -36.702 4.212 27.953 1.00 97.12 418 ALA A C 1
ATOM 3176 O O . ALA A 1 418 ? -37.825 3.725 27.681 1.00 97.12 418 ALA A O 1
ATOM 3177 N N . ASP A 1 419 ? -35.959 4.845 27.041 1.00 96.50 419 ASP A N 1
ATOM 3178 C CA . ASP A 1 419 ? -36.322 5.021 25.632 1.00 96.50 419 ASP A CA 1
ATOM 3179 C C . ASP A 1 419 ? -35.924 3.857 24.704 1.00 96.50 419 ASP A C 1
ATOM 3181 O O . ASP A 1 419 ? -36.481 3.747 23.599 1.00 96.50 419 ASP A O 1
ATOM 3185 N N . MET A 1 420 ? -35.162 2.888 25.236 1.00 95.62 420 MET A N 1
ATOM 3186 C CA . MET A 1 420 ? -34.559 1.723 24.567 1.00 95.62 420 MET A CA 1
ATOM 3187 C C . MET A 1 420 ? -33.189 1.959 23.919 1.00 95.62 420 MET A C 1
ATOM 3189 O O . MET A 1 420 ? -32.723 1.048 23.223 1.00 95.62 420 MET A O 1
ATOM 3193 N N . THR A 1 421 ? -32.572 3.110 24.141 1.00 97.38 421 THR A N 1
ATOM 3194 C CA . THR A 1 421 ? -31.169 3.392 23.842 1.00 97.38 421 THR A CA 1
ATOM 3195 C C . THR A 1 421 ? -30.400 3.267 25.158 1.00 97.38 421 THR A C 1
ATOM 3197 O O . THR A 1 421 ? -30.773 3.905 26.134 1.00 97.38 421 THR A O 1
ATOM 3200 N N . PRO A 1 422 ? -29.429 2.347 25.268 1.00 98.06 422 PRO A N 1
ATOM 3201 C CA . PRO A 1 422 ? -28.553 2.312 26.433 1.00 98.06 422 PRO A CA 1
ATOM 3202 C C . PRO A 1 422 ? -27.764 3.616 26.559 1.00 98.06 422 PRO A C 1
ATOM 3204 O O . PRO A 1 422 ? -27.461 4.215 25.530 1.00 98.06 422 PRO A O 1
ATOM 3207 N N . ASN A 1 423 ? -27.396 3.977 27.786 1.00 98.19 423 ASN A N 1
ATOM 3208 C CA . ASN A 1 423 ? -26.686 5.216 28.102 1.00 98.19 423 ASN A CA 1
ATOM 3209 C C . ASN A 1 423 ? -25.448 5.439 27.214 1.00 98.19 423 ASN A C 1
ATOM 3211 O O . ASN A 1 423 ? -25.383 6.440 26.524 1.00 98.19 423 ASN A O 1
ATOM 3215 N N . TYR A 1 424 ? -24.591 4.421 27.058 1.00 98.19 424 TYR A N 1
ATOM 3216 C CA . TYR A 1 424 ? -23.382 4.514 26.220 1.00 98.19 424 TYR A CA 1
ATOM 3217 C C . TYR A 1 424 ? -23.612 4.750 24.718 1.00 98.19 424 TYR A C 1
ATOM 3219 O O . TYR A 1 424 ? -22.672 4.877 23.944 1.00 98.19 424 TYR A O 1
ATOM 3227 N N . LEU A 1 425 ? -24.869 4.756 24.268 1.00 98.31 425 LEU A N 1
ATOM 3228 C CA . LEU A 1 425 ? -25.265 5.072 22.898 1.00 98.31 425 LEU A CA 1
ATOM 3229 C C . LEU A 1 425 ? -26.210 6.290 22.843 1.00 98.31 425 LEU A C 1
ATOM 3231 O O . LEU A 1 425 ? -26.826 6.527 21.793 1.00 98.31 425 LEU A O 1
ATOM 3235 N N . ASP A 1 426 ? -26.384 7.024 23.948 1.00 98.31 426 ASP A N 1
ATOM 3236 C CA . ASP A 1 426 ? -27.375 8.087 24.120 1.00 98.31 426 ASP A CA 1
ATOM 3237 C C . ASP A 1 426 ? -26.820 9.403 24.690 1.00 98.31 426 ASP A C 1
ATOM 3239 O O . ASP A 1 426 ? -26.851 9.688 25.882 1.00 98.31 426 ASP A O 1
ATOM 3243 N N . SER A 1 427 ? -26.528 10.324 23.770 1.00 97.69 427 SER A N 1
ATOM 3244 C CA . SER A 1 427 ? -26.010 11.662 24.087 1.00 97.69 427 SER A CA 1
ATOM 3245 C C . SER A 1 427 ? -26.884 12.569 24.991 1.00 97.69 427 SER A C 1
ATOM 3247 O O . SER A 1 427 ? -26.498 13.719 25.242 1.00 97.69 427 SER A O 1
ATOM 3249 N N . ASP A 1 428 ? -28.102 12.159 25.368 1.00 98.06 428 ASP A N 1
ATOM 3250 C CA . ASP A 1 428 ? -29.053 12.867 26.252 1.00 98.06 428 ASP A CA 1
ATOM 3251 C C . ASP A 1 428 ? -29.723 11.867 27.217 1.00 98.06 428 ASP A C 1
ATOM 3253 O O . ASP A 1 428 ? -30.947 11.731 27.227 1.00 98.06 428 ASP A O 1
ATOM 3257 N N . ASP A 1 429 ? -28.890 11.199 28.017 1.00 98.06 429 ASP A N 1
ATOM 3258 C CA . ASP A 1 429 ? -29.160 10.101 28.962 1.00 98.06 429 ASP A CA 1
ATOM 3259 C C . ASP A 1 429 ? -30.499 10.122 29.735 1.00 98.06 429 ASP A C 1
ATOM 3261 O O . ASP A 1 429 ? -31.069 9.079 30.078 1.00 98.06 429 ASP A O 1
ATOM 3265 N N . ASP A 1 430 ? -31.002 11.303 30.100 1.00 97.56 430 ASP A N 1
ATOM 3266 C CA . ASP A 1 430 ? -32.207 11.470 30.919 1.00 97.56 430 ASP A CA 1
ATOM 3267 C C . ASP A 1 430 ? -33.402 12.111 30.173 1.00 97.56 430 ASP A C 1
ATOM 3269 O O . ASP A 1 430 ? -34.483 12.318 30.751 1.00 97.56 430 ASP A O 1
ATOM 3273 N N . GLU A 1 431 ? -33.237 12.377 28.874 1.00 97.62 431 GLU A N 1
ATOM 3274 C CA . GLU A 1 431 ? -34.181 13.024 27.955 1.00 97.62 431 GLU A CA 1
ATOM 3275 C C . GLU A 1 431 ? -34.705 14.398 28.447 1.00 97.62 431 GLU A C 1
ATOM 3277 O O . GLU A 1 431 ? -35.836 14.812 28.111 1.00 97.62 431 GLU A O 1
ATOM 3282 N N . ASP A 1 432 ? -33.932 15.150 29.247 1.00 96.69 432 ASP A N 1
ATOM 3283 C CA . ASP A 1 432 ? -34.314 16.501 29.698 1.00 96.69 432 ASP A CA 1
ATOM 3284 C C . ASP A 1 432 ? -34.286 17.539 28.551 1.00 96.69 432 ASP A C 1
ATOM 3286 O O . ASP A 1 432 ? -34.998 18.570 28.580 1.00 96.69 432 ASP A O 1
ATOM 3290 N N . GLY A 1 433 ? -33.557 17.219 27.476 1.00 96.31 433 GLY A N 1
ATOM 3291 C CA . GLY A 1 433 ? -33.361 18.038 26.287 1.00 96.31 433 GLY A CA 1
ATOM 3292 C C . GLY A 1 433 ? -32.088 18.888 26.312 1.00 96.31 433 GLY A C 1
ATOM 3293 O O . GLY A 1 433 ? -31.980 19.826 25.495 1.00 96.31 433 GLY A O 1
ATOM 3294 N N . THR A 1 434 ? -31.176 18.607 27.238 1.00 97.19 434 THR A N 1
ATOM 3295 C CA . THR A 1 434 ? -29.831 19.160 27.366 1.00 97.19 434 THR A CA 1
ATOM 3296 C C . THR A 1 434 ? -28.852 17.993 27.253 1.00 97.19 434 THR A C 1
ATOM 3298 O O . THR A 1 434 ? -28.755 17.242 28.199 1.00 97.19 434 THR A O 1
ATOM 3301 N N . PRO A 1 435 ? -28.086 17.872 26.154 1.00 97.69 435 PRO A N 1
ATOM 3302 C CA . PRO A 1 435 ? -27.169 16.742 25.988 1.00 97.69 435 PRO A CA 1
ATOM 3303 C C . PRO A 1 435 ? -26.212 16.601 27.173 1.00 97.69 435 PRO A C 1
ATOM 3305 O O . PRO A 1 435 ? -25.718 17.639 27.635 1.00 97.69 435 PRO A O 1
ATOM 3308 N N . THR A 1 436 ? -25.871 15.374 27.570 1.00 98.12 436 THR A N 1
ATOM 3309 C CA . THR A 1 436 ? -24.984 15.051 28.703 1.00 98.12 436 THR A CA 1
ATOM 3310 C C . THR A 1 436 ? -23.696 15.889 28.692 1.00 98.12 436 THR A C 1
ATOM 3312 O O . THR A 1 436 ? -23.299 16.501 29.697 1.00 98.12 436 THR A O 1
ATOM 3315 N N . LEU A 1 437 ? -23.100 16.064 27.506 1.00 97.06 437 LEU A N 1
ATOM 3316 C CA . LEU A 1 437 ? -21.910 16.893 27.273 1.00 97.06 437 LEU A CA 1
ATOM 3317 C C . LEU A 1 437 ? -22.051 18.352 27.758 1.00 97.06 437 LEU A C 1
ATOM 3319 O O . LEU A 1 437 ? -21.076 18.998 28.165 1.00 97.06 437 LEU A O 1
ATOM 3323 N N . ASP A 1 438 ? -23.261 18.913 27.710 1.00 97.31 438 ASP A N 1
ATOM 3324 C CA . ASP A 1 438 ? -23.584 20.279 28.134 1.00 97.31 438 ASP A CA 1
ATOM 3325 C C . ASP A 1 438 ? -23.979 20.375 29.631 1.00 97.31 438 ASP A C 1
ATOM 3327 O O . ASP A 1 438 ? -24.144 21.491 30.156 1.00 97.31 438 ASP A O 1
ATOM 3331 N N . GLU A 1 439 ? -24.043 19.250 30.347 1.00 97.25 439 GLU A N 1
ATOM 3332 C CA . GLU A 1 439 ? -24.459 19.154 31.756 1.00 97.25 439 GLU A CA 1
ATOM 3333 C C . GLU A 1 439 ? -23.293 19.070 32.749 1.00 97.25 439 GLU A C 1
ATOM 3335 O O . GLU A 1 439 ? -23.454 19.286 33.953 1.00 97.25 439 GLU A O 1
ATOM 3340 N N . ASN A 1 440 ? -22.061 18.988 32.240 1.00 95.94 440 ASN A N 1
ATOM 3341 C CA . ASN A 1 440 ? -20.827 18.817 33.018 1.00 95.94 440 ASN A CA 1
ATOM 3342 C C . ASN A 1 440 ? -20.773 17.457 33.744 1.00 95.94 440 ASN A C 1
ATOM 3344 O O . ASN A 1 440 ? -20.470 17.419 34.945 1.00 95.94 440 ASN A O 1
ATOM 3348 N N . ALA A 1 441 ? -21.035 16.373 33.009 1.00 97.06 441 ALA A N 1
ATOM 3349 C CA . ALA A 1 441 ? -20.795 15.005 33.465 1.00 97.06 441 ALA A CA 1
ATOM 3350 C C . ALA A 1 441 ? -19.313 14.761 33.812 1.00 97.06 441 ALA A C 1
ATOM 3352 O O . ALA A 1 441 ? -19.019 14.209 34.868 1.00 97.06 441 ALA A O 1
ATOM 3353 N N . ASP A 1 442 ? -18.382 15.325 33.035 1.00 97.19 442 ASP A N 1
ATOM 3354 C CA . ASP A 1 442 ? -16.948 15.322 33.352 1.00 97.19 442 ASP A CA 1
ATOM 3355 C C . ASP A 1 442 ? -16.337 16.745 33.344 1.00 97.19 442 ASP A C 1
ATOM 3357 O O . ASP A 1 442 ? -15.849 17.265 32.330 1.00 97.19 442 ASP A O 1
ATOM 3361 N N . PRO A 1 443 ? -16.321 17.442 34.495 1.00 96.50 443 PRO A N 1
ATOM 3362 C CA . PRO A 1 443 ? -15.712 18.766 34.603 1.00 96.50 443 PRO A CA 1
ATOM 3363 C C . PRO A 1 443 ? -14.196 18.815 34.377 1.00 96.50 443 PRO A C 1
ATOM 3365 O O . PRO A 1 443 ? -13.646 19.921 34.217 1.00 96.50 443 PRO A O 1
ATOM 3368 N N . ASN A 1 444 ? -13.498 17.683 34.465 1.00 96.25 444 ASN A N 1
ATOM 3369 C CA . ASN A 1 444 ? -12.045 17.628 34.464 1.00 96.25 444 ASN A CA 1
ATOM 3370 C C . ASN A 1 444 ? -11.455 17.133 33.127 1.00 96.25 444 ASN A C 1
ATOM 3372 O O . ASN A 1 444 ? -10.312 17.510 32.818 1.00 96.25 444 ASN A O 1
ATOM 3376 N N . GLY A 1 445 ? -12.269 16.478 32.300 1.00 96.38 445 GLY A N 1
ATOM 3377 C CA . GLY A 1 445 ? -11.951 16.038 30.945 1.00 96.38 445 GLY A CA 1
ATOM 3378 C C . GLY A 1 445 ? -11.077 14.785 30.919 1.00 96.38 445 GLY A C 1
ATOM 3379 O O . GLY A 1 445 ? -10.154 14.736 30.103 1.00 96.38 445 GLY A O 1
ATOM 3380 N N . ASP A 1 446 ? -11.257 13.869 31.872 1.00 96.56 446 ASP A N 1
ATOM 3381 C CA . ASP A 1 446 ? -10.602 12.558 31.915 1.00 96.56 446 ASP A CA 1
ATOM 3382 C C . ASP A 1 446 ? -11.533 11.372 31.606 1.00 96.56 446 ASP A C 1
ATOM 3384 O O . ASP A 1 446 ? -11.091 10.232 31.758 1.00 96.56 446 ASP A O 1
ATOM 3388 N N . GLY A 1 447 ? -12.767 11.645 31.167 1.00 96.62 447 GLY A N 1
ATOM 3389 C CA . GLY A 1 447 ? -13.798 10.675 30.793 1.00 96.62 447 GLY A CA 1
ATOM 3390 C C . GLY A 1 447 ? -14.512 10.031 31.975 1.00 96.62 447 GLY A C 1
ATOM 3391 O O . GLY A 1 447 ? -15.484 9.306 31.800 1.00 96.62 447 GLY A O 1
ATOM 3392 N N . ASN A 1 448 ? -14.029 10.262 33.198 1.00 97.31 448 ASN A N 1
ATOM 3393 C CA . ASN A 1 448 ? -14.570 9.647 34.396 1.00 97.31 448 ASN A CA 1
ATOM 3394 C C . ASN A 1 448 ? -15.582 10.585 35.081 1.00 97.31 448 ASN A C 1
ATOM 3396 O O . ASN A 1 448 ? -15.194 11.661 35.546 1.00 97.31 448 ASN A O 1
ATOM 3400 N N . PRO A 1 449 ? -16.841 10.159 35.285 1.00 97.12 449 PRO A N 1
ATOM 3401 C CA . PRO A 1 449 ? -17.881 11.006 35.865 1.00 97.12 449 PRO A CA 1
ATOM 3402 C C . PRO A 1 449 ? -17.801 11.136 37.404 1.00 97.12 449 PRO A C 1
ATOM 3404 O O . PRO A 1 449 ? -18.713 11.665 38.042 1.00 97.12 449 PRO A O 1
ATOM 3407 N N . ASP A 1 450 ? -16.717 10.693 38.057 1.00 96.56 450 ASP A N 1
ATOM 3408 C CA . ASP A 1 450 ? -16.508 10.774 39.517 1.00 96.56 450 ASP A CA 1
ATOM 3409 C C . ASP A 1 450 ? -16.629 12.210 40.075 1.00 96.56 450 ASP A C 1
ATOM 3411 O O . ASP A 1 450 ? -16.877 12.400 41.279 1.00 96.56 450 ASP A O 1
ATOM 3415 N N . ASP A 1 451 ? -16.396 13.232 39.243 1.00 96.19 451 ASP A N 1
ATOM 3416 C CA . ASP A 1 451 ? -16.559 14.640 39.600 1.00 96.19 451 ASP A CA 1
ATOM 3417 C C . ASP A 1 451 ? -17.723 15.363 38.912 1.00 96.19 451 ASP A C 1
ATOM 3419 O O . ASP A 1 451 ? -17.794 16.595 39.018 1.00 96.19 451 ASP A O 1
ATOM 3423 N N . ALA A 1 452 ? -18.673 14.609 38.346 1.00 97.62 452 ALA A N 1
ATOM 3424 C CA . ALA A 1 452 ? -19.923 15.109 37.784 1.00 97.62 452 ALA A CA 1
ATOM 3425 C C . ALA A 1 452 ? -20.655 16.081 38.723 1.00 97.62 452 ALA A C 1
ATOM 3427 O O . ALA A 1 452 ? -20.627 15.982 39.962 1.00 97.62 452 ALA A O 1
ATOM 3428 N N . VAL A 1 453 ? -21.320 17.070 38.128 1.00 97.12 453 VAL A N 1
ATOM 3429 C CA . VAL A 1 453 ? -22.084 18.066 38.884 1.00 97.12 453 VAL A CA 1
ATOM 3430 C C . VAL A 1 453 ? -23.404 17.460 39.366 1.00 97.12 453 VAL A C 1
ATOM 3432 O O . VAL A 1 453 ? -24.138 16.883 38.590 1.00 97.12 453 VAL A O 1
ATOM 3435 N N . ASP A 1 454 ? -23.705 17.635 40.656 1.00 96.81 454 ASP A N 1
ATOM 3436 C CA . ASP A 1 454 ? -25.015 17.364 41.272 1.00 96.81 454 ASP A CA 1
ATOM 3437 C C . ASP A 1 454 ? -25.523 18.688 41.883 1.00 96.81 454 ASP A C 1
ATOM 3439 O O . ASP A 1 454 ? -25.114 19.139 42.975 1.00 96.81 454 ASP A O 1
ATOM 3443 N N . THR A 1 455 ? -26.352 19.396 41.117 1.00 96.38 455 THR A N 1
ATOM 3444 C CA . THR A 1 455 ? -26.822 20.752 41.413 1.00 96.38 455 THR A CA 1
ATOM 3445 C C . THR A 1 455 ? -27.760 20.776 42.618 1.00 96.38 455 THR A C 1
ATOM 3447 O O . THR A 1 455 ? -27.761 21.745 43.403 1.00 96.38 455 THR A O 1
ATOM 3450 N N . ASP A 1 456 ? -28.553 19.728 42.804 1.00 95.88 456 ASP A N 1
ATOM 3451 C CA . ASP A 1 456 ? -29.648 19.678 43.767 1.00 95.88 456 ASP A CA 1
ATOM 3452 C C . ASP A 1 456 ? -29.271 18.944 45.084 1.0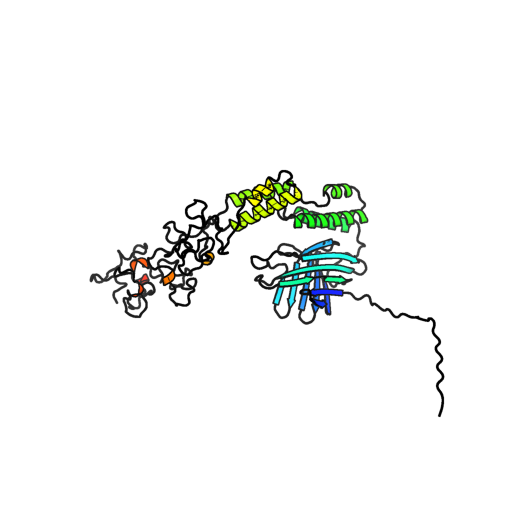0 95.88 456 ASP A C 1
ATOM 3454 O O . ASP A 1 456 ? -29.837 19.228 46.155 1.00 95.88 456 ASP A O 1
ATOM 3458 N N . ASN A 1 457 ? -28.157 18.205 45.049 1.00 96.19 457 ASN A N 1
ATOM 3459 C CA . ASN A 1 457 ? -27.520 17.419 46.106 1.00 96.19 457 ASN A CA 1
ATOM 3460 C C . ASN A 1 457 ? -28.368 16.238 46.599 1.00 96.19 457 ASN A C 1
ATOM 3462 O O . ASN A 1 457 ? -28.378 15.957 47.815 1.00 96.19 457 ASN A O 1
ATOM 3466 N N . ASP A 1 458 ? -29.106 15.579 45.708 1.00 96.25 458 ASP A N 1
ATOM 3467 C CA . ASP A 1 458 ? -29.863 14.371 46.022 1.00 96.25 458 ASP A CA 1
ATOM 3468 C C . ASP A 1 458 ? -29.075 13.061 45.847 1.00 96.25 458 ASP A C 1
ATOM 3470 O O . ASP A 1 458 ? -29.443 12.050 46.466 1.00 96.25 458 ASP A O 1
ATOM 3474 N N . GLY A 1 459 ? -27.914 13.132 45.187 1.00 94.44 459 GLY A N 1
ATOM 3475 C CA . GLY A 1 459 ? -26.999 12.022 44.951 1.00 94.44 459 GLY A CA 1
ATOM 3476 C C . GLY A 1 459 ? -27.045 11.443 43.538 1.00 94.44 459 GLY A C 1
ATOM 3477 O O . GLY A 1 459 ? -26.281 10.509 43.298 1.00 94.44 459 GLY A O 1
ATOM 3478 N N . THR A 1 460 ? -27.899 11.970 42.663 1.00 95.44 460 THR A N 1
ATOM 3479 C CA . THR A 1 460 ? -27.914 11.709 41.219 1.00 95.44 460 THR A CA 1
ATOM 3480 C C . THR A 1 460 ? -27.182 12.865 40.525 1.00 95.44 460 THR A C 1
ATOM 3482 O O . THR A 1 460 ? -27.442 14.019 40.869 1.00 95.44 460 THR A O 1
ATOM 3485 N N . PRO A 1 461 ? -26.193 12.603 39.657 1.00 97.25 461 PRO A N 1
ATOM 3486 C CA . PRO A 1 461 ? -25.594 13.644 38.824 1.00 97.25 461 PRO A CA 1
ATOM 3487 C C . PRO A 1 461 ? -26.622 14.312 37.907 1.00 97.25 461 PRO A C 1
ATOM 3489 O O . PRO A 1 461 ? -27.611 13.682 37.557 1.00 97.25 461 PRO A O 1
ATOM 3492 N N . ASP A 1 462 ? -26.350 15.558 37.510 1.00 97.38 462 ASP A N 1
ATOM 3493 C CA . ASP A 1 462 ? -27.236 16.354 36.654 1.00 97.38 462 ASP A CA 1
ATOM 3494 C C . ASP A 1 462 ? -27.541 15.620 35.330 1.00 97.38 462 ASP A C 1
ATOM 3496 O O . ASP A 1 462 ? -28.700 15.597 34.959 1.00 97.38 462 ASP A O 1
ATOM 3500 N N . TYR A 1 463 ? -26.561 14.934 34.717 1.00 97.56 463 TYR A N 1
ATOM 3501 C CA . TYR A 1 463 ? -26.742 14.177 33.460 1.00 97.56 463 TYR A CA 1
ATOM 3502 C C . TYR A 1 463 ? -27.626 12.922 33.550 1.00 97.56 463 TYR A C 1
ATOM 3504 O O . TYR A 1 463 ? -27.869 12.254 32.559 1.00 97.56 463 TYR A O 1
ATOM 3512 N N . LEU A 1 464 ? -28.091 12.576 34.754 1.00 97.50 464 LEU A N 1
ATOM 3513 C CA . LEU A 1 464 ? -28.991 11.450 35.008 1.00 97.50 464 LEU A CA 1
ATOM 3514 C C . LEU A 1 464 ? -30.268 11.914 35.757 1.00 97.50 464 LEU A C 1
ATOM 3516 O O . LEU A 1 464 ? -30.950 11.084 36.374 1.00 97.50 464 LEU A O 1
ATOM 3520 N N . ASP A 1 465 ? -30.565 13.226 35.811 1.00 96.19 465 ASP A N 1
ATOM 3521 C CA . ASP A 1 465 ? -31.619 13.839 36.651 1.00 96.19 465 ASP A CA 1
ATOM 3522 C C . ASP A 1 465 ? -32.496 14.907 35.937 1.00 96.19 465 ASP A C 1
ATOM 3524 O O . ASP A 1 465 ? -32.335 16.119 36.131 1.00 96.19 465 ASP A O 1
ATOM 3528 N N . ALA A 1 466 ? -33.535 14.426 35.237 1.00 91.94 466 ALA A N 1
ATOM 3529 C CA . ALA A 1 466 ? -34.470 15.200 34.392 1.00 91.94 466 ALA A CA 1
ATOM 3530 C C . ALA A 1 466 ? -35.486 16.183 35.045 1.00 91.94 466 ALA A C 1
ATOM 3532 O O . ALA A 1 466 ? -35.982 15.984 36.191 1.00 91.94 466 ALA A O 1
#

Radius of gyration: 35.19 Å; Cα contacts (8 Å, |Δi|>4): 841; chains: 1; bounding box: 70×66×126 Å

Sequence (466 aa):
MKKIFVVLTVLTTLFSCQDNTTFYQSVFQGIKDGNELWKASSYQVSIDENGALTFFGTSNQRELKITIPYVSVGKFRLKHTDAGFATFEAFGSSYSTKNPPASGVQYLYGELDLEAIDYVSKTFTGTFKFNAYNADGTAAVNFIEGKIFKLPLSSGTLSSDSYNCSDAETETANALATFEATDLTDSDAYESDCASYVTALQNQIDYCGSDGITEIIEGLNGCAFPCNYAEDNVVNAKSAYDNATIGNYIQACTNYIAFLNQQIEYCGDEDGAIQAIRDALNCADEDGDGVANTFEDINGDSDFDNDDTDGDLNADYLDTDDDNDGVMTADELMFDADGNPTDTDGDGIYNYLDTDDDGDGIPTSAEDVDGDGDLTNDDTDGDGTPNYLDNDDDGDGVHTSFEDLNNDDDFTNDDTDADMTPNYLDSDDDEDGTPTLDENADPNGDGNPDDAVDTDNDGTPDYLDA